Protein AF-0000000074540361 (afdb_homodimer)

InterPro domains:
  IPR008567 Beta-keto acid cleavage enzyme [PF05853] (7-305)
  IPR008567 Beta-keto acid cleavage enzyme [PTHR37418] (6-306)
  IPR013785 Aldolase-type TIM barrel [G3DSA:3.20.20.70] (1-313)
  IPR058240 Radical SAM superfamily [SSF102114] (24-143)

Radius of gyration: 25.3 Å; Cα contacts (8 Å, |Δi|>4): 1444; chains: 2; bounding box: 50×72×60 Å

Sequence (626 aa):
MRKDDVVIVTCAITGAIHTPSMSPYLPVTPDQIVEEAVKAAEAGAGMVHIHARDPKDGRPTTDVEVFRYICREIKKQSDVVINVTTGGGGTLGIPVEERAKVVPALKPEIATFNMGSMNFAIHPLLKKYKEFKYDWEPEYLEMTRDIVFRNTFKDLEALSRIFKENDTKPELECYDIGQIYNTAFMFHEGYLEPPLRLQFIHGILGGIGTAVEDVLFMKQTADRLIGRENYTWSLVGAGRFQMPLGTLAVIMGGDVRVGLEDSLYIERGKLAKSNAEQVEKMVRIVKELGKRPATPDEVREILGLKGKERVNFMRKDDVVIVTCAITGAIHTPSMSPYLPVTPDQIVEEAVKAAEAGAGMVHIHARDPKDGRPTTDVEVFRYICREIKKQSDVVINVTTGGGGTLGIPVEERAKVVPALKPEIATFNMGSMNFAIHPLLKKYKEFKYDWEPEYLEMTRDIVFRNTFKDLEALSRIFKENDTKPELECYDIGQIYNTAFMFHEGYLEPPLRLQFIHGILGGIGTAVEDVLFMKQTADRLIGRENYTWSLVGAGRFQMPLGTLAVIMGGDVRVGLEDSLYIERGKLAKSNAEQVEKMVRIVKELGKRPATPDEVREILGLKGKERVNF

Organism: Archaeoglobus fulgidus (strain ATCC 49558 / DSM 4304 / JCM 9628 / NBRC 100126 / VC-16) (NCBI:txid224325)

Foldseek 3Di:
DDDLFAFAEEEEAAAAQDACFVDVQRQQALVSSLVQQLLQQVLFHQAYEDWHADRPGRHTDLDLVSVVSSVVSNVVRDQRAYEYELFGLSCLVPDSVSSLVNCQQWLGLAYEDEQAKWQQANLCCCVVDPDDPDPVVNVSNNCSVPTMSGQDVVNNLVSLVSCVVSQYAYAYEDQALVSLVSVLVCVVVPSDFFLHEYEYEEPGPGGHHLDPVRVVVSVVSNCVRVNPVGYAYEYADAEQSQQVVQLVQSVVSHHHYYYCNRYQAPHVPHGDNGSSSNSNVNQVSSVVVVHGYDHNVRVCVVSVTPGPVSTRD/DDDLFAFAEEEEAAAAQDACFVDVQRQQALVSSLVQLLLQQVLFHLEYEDWHADRPGRHGDLDLVSVVSSVVSNVVRDQRAYEYELFGLSCLAPDSVSSLVNCQQWLGLAYEDEQAKWQQANLCCCVVDPDDPDPVVNVSNNCSVPTMSGQDVVNNLVSLVSCVVSQHAYAYEDQALVSLVSVLVCVVVPSDFFLHEYEYEEPGPGGHHLDPVRVVVSVVSNCVRVNPVGYAYEYADAEQSQQVVQLVQSVVSHHHYYYVNRYQAPHVPHGDNGSSSNSNVNQVSSVVVVHGYDHNVRVCVVRVTPGPVSTRD

Secondary structure (DSSP, 8-state):
---TTEE-EEEE---SSS-GGG-TTS--SHHHHHHHHHHHHHHT-SEEEE-EE-TTT--EE--HHHHHHHHHHHHHH---EEEEPS--GGGTTS-HHHHTTHHHHH--SEEEEE-S-EE-B-TTHHHH----SSTHHHHHHHHGGG-EE---HHHHHHHHHHHHHTTPEEEEEESSHHHHHHHHHHHHTTSS-SSEEEEEEE--BTB----HHHHHHHHHHHHHHH-GGGEEEEEEE-GGGHHHHHHHHHHTT-EEEESTTT-SEEETTEE-S-HHHHHHHHHHHHHHTT-EEPPHHHHHHHHT---GGGS--/---TTEE-EEEE---SSS-GGG-TTS--SHHHHHHHHHHHHHHT-SEEEE-EE-TTT--EE--HHHHHHHHHHHHHH---EEEEPS--GGGTTS-HHHHTTHHHHH--SEEEEE-S-EE-B-TTHHHH----SSTHHHHHHHHGGG-EE---HHHHHHHHHHHHHTTPEEEEEESSHHHHHHHHHHHHTTSS-SSEEEEEEE--BTB----HHHHHHHHHHHHHHH-GGGEEEEEEE-GGGHHHHHHHHHHTT-EEEESTTT-SEEETTEE-S-HHHHHHHHHHHHHHTT-EEPPHHHHHHHHT---GGGS--

Solvent-accessible surface area (backbone atoms only — not comparable to full-atom values): 31032 Å² total; per-residue (Å²): 129,78,58,90,45,57,29,49,30,30,32,26,50,34,47,38,76,61,52,67,64,77,34,96,50,57,51,39,33,54,66,45,44,28,52,42,45,47,45,18,35,75,39,45,21,12,29,34,33,44,62,42,35,34,70,88,78,39,51,50,45,74,55,54,66,57,42,41,51,34,54,33,57,33,54,76,74,38,77,48,40,56,30,38,49,39,69,44,53,67,37,35,82,50,54,57,74,60,36,44,45,44,46,79,62,31,20,35,41,28,28,45,37,65,42,44,28,25,30,57,37,54,34,73,52,58,81,77,50,88,73,68,83,50,79,60,51,65,53,54,33,50,49,24,32,65,34,54,33,70,31,28,60,50,50,47,56,52,48,36,51,54,30,59,75,41,59,24,44,57,35,37,34,26,43,36,57,10,22,48,48,36,47,32,50,38,36,74,73,63,59,46,67,74,66,36,38,37,31,42,41,24,48,49,49,44,25,23,57,75,51,69,67,48,54,53,47,49,53,51,50,43,38,70,66,61,34,67,87,34,43,51,46,30,27,39,20,40,43,92,34,21,64,62,46,17,51,50,24,47,76,72,72,29,16,28,36,44,20,45,28,47,24,60,53,69,49,95,94,34,70,38,78,37,37,27,58,46,34,37,52,50,48,51,53,38,41,74,71,69,30,40,62,22,47,30,67,49,43,35,60,68,67,66,43,72,44,88,84,66,36,55,91,129,78,58,91,47,56,29,48,30,31,33,28,49,33,49,39,76,63,52,68,63,78,35,95,51,58,48,38,34,54,67,45,44,28,51,41,43,48,44,18,34,75,40,46,21,12,27,34,33,45,61,41,35,34,70,87,79,39,49,52,46,75,55,54,66,58,44,41,52,34,53,34,57,32,54,76,74,38,78,48,39,57,31,38,50,38,68,45,51,68,35,35,82,51,53,57,73,59,36,44,46,45,46,78,63,31,19,36,41,26,28,46,38,64,43,43,29,24,29,58,38,55,33,73,51,59,80,78,50,88,71,67,84,50,79,60,52,64,55,54,32,50,48,23,31,65,34,55,32,69,31,28,58,48,51,48,56,50,48,37,50,53,31,59,76,42,60,23,43,57,34,37,34,26,42,35,57,10,21,47,48,37,46,32,51,39,36,74,72,62,61,45,68,75,68,38,38,38,31,43,41,24,50,48,48,44,25,23,55,74,50,71,67,50,53,53,49,48,53,50,51,44,38,70,66,61,36,67,86,35,43,51,46,31,27,40,21,40,42,90,34,21,63,62,46,17,50,49,24,45,75,72,72,30,17,28,37,42,19,44,29,47,24,61,53,69,48,95,94,36,70,37,77,38,38,26,59,45,35,37,53,49,48,51,53,38,41,75,73,71,30,38,62,22,48,32,69,50,42,35,60,68,66,68,42,72,45,88,85,66,38,55,91

pLDDT: mean 96.06, std 6.99, range [49.72, 98.94]

Structure (mmCIF, N/CA/C/O backbone):
data_AF-0000000074540361-model_v1
#
loop_
_entity.id
_entity.type
_entity.pdbx_description
1 polymer '3-keto-5-aminohexanoate cleavage protein'
#
loop_
_atom_site.group_PDB
_atom_site.id
_atom_site.type_symbol
_atom_site.label_atom_id
_atom_site.label_alt_id
_atom_site.label_comp_id
_atom_site.label_asym_id
_atom_site.label_entity_id
_atom_site.label_seq_id
_atom_site.pdbx_PDB_ins_code
_atom_site.Cartn_x
_atom_site.Cartn_y
_atom_site.Cartn_z
_atom_site.occupancy
_atom_site.B_iso_or_equiv
_atom_site.auth_seq_id
_atom_site.auth_comp_id
_atom_site.auth_asym_id
_atom_site.auth_atom_id
_atom_site.pdbx_PDB_model_num
ATOM 1 N N . MET A 1 1 ? 16.047 -14.578 -26.078 1 49.72 1 MET A N 1
ATOM 2 C CA . MET A 1 1 ? 15.086 -13.492 -26.25 1 49.72 1 MET A CA 1
ATOM 3 C C . MET A 1 1 ? 13.695 -14.047 -26.578 1 49.72 1 MET A C 1
ATOM 5 O O . MET A 1 1 ? 13.562 -14.938 -27.422 1 49.72 1 MET A O 1
ATOM 9 N N . ARG A 1 2 ? 12.68 -13.734 -25.656 1 70 2 ARG A N 1
ATOM 10 C CA . ARG A 1 2 ? 11.32 -14.219 -25.891 1 70 2 ARG A CA 1
ATOM 11 C C . ARG A 1 2 ? 10.859 -13.898 -27.312 1 70 2 ARG A C 1
ATOM 13 O O . ARG A 1 2 ? 11.109 -12.797 -27.812 1 70 2 ARG A O 1
ATOM 20 N N . LYS A 1 3 ? 10.438 -15.023 -27.891 1 75.75 3 LYS A N 1
ATOM 21 C CA . LYS A 1 3 ? 9.75 -14.781 -29.156 1 75.75 3 LYS A CA 1
ATOM 22 C C . LYS A 1 3 ? 8.477 -13.977 -28.938 1 75.75 3 LYS A C 1
ATOM 24 O O . LYS A 1 3 ? 7.754 -14.188 -27.969 1 75.75 3 LYS A O 1
ATOM 29 N N . ASP A 1 4 ? 8.219 -13.102 -29.828 1 81.44 4 ASP A N 1
ATOM 30 C CA . ASP A 1 4 ? 7.133 -12.133 -29.688 1 81.44 4 ASP A CA 1
ATOM 31 C C . ASP A 1 4 ? 5.773 -12.836 -29.688 1 81.44 4 ASP A C 1
ATOM 33 O O . ASP A 1 4 ? 4.793 -12.289 -29.188 1 81.44 4 ASP A O 1
ATOM 37 N N . ASP A 1 5 ? 5.73 -14.086 -30.141 1 92.62 5 ASP A N 1
ATOM 38 C CA . ASP A 1 5 ? 4.418 -14.711 -30.281 1 92.62 5 ASP A CA 1
ATOM 39 C C . ASP A 1 5 ? 4.16 -15.727 -29.172 1 92.62 5 ASP A C 1
ATOM 41 O O . ASP A 1 5 ? 3.162 -16.453 -29.203 1 92.62 5 ASP A O 1
ATOM 45 N N . VAL A 1 6 ? 4.969 -15.82 -28.234 1 97.69 6 VAL A N 1
ATOM 46 C CA . VAL A 1 6 ? 4.844 -16.828 -27.188 1 97.69 6 VAL A CA 1
ATOM 47 C C . VAL A 1 6 ? 4.352 -16.172 -25.891 1 97.69 6 VAL A C 1
ATOM 49 O O . VAL A 1 6 ? 4.871 -15.133 -25.484 1 97.69 6 VAL A O 1
ATOM 52 N N . VAL A 1 7 ? 3.338 -16.781 -25.266 1 98.69 7 VAL A N 1
ATOM 53 C CA . VAL A 1 7 ? 2.73 -16.266 -24.047 1 98.69 7 VAL A CA 1
ATOM 54 C C . VAL A 1 7 ? 2.762 -17.328 -22.953 1 98.69 7 VAL A C 1
ATOM 56 O O . VAL A 1 7 ? 2.365 -18.469 -23.188 1 98.69 7 VAL A O 1
ATOM 59 N N . ILE A 1 8 ? 3.287 -16.969 -21.797 1 98.88 8 ILE A N 1
ATOM 60 C CA . ILE A 1 8 ? 3.193 -17.891 -20.672 1 98.88 8 ILE A CA 1
ATOM 61 C C . ILE A 1 8 ? 1.787 -17.844 -20.078 1 98.88 8 ILE A C 1
ATOM 63 O O . ILE A 1 8 ? 1.335 -16.781 -19.625 1 98.88 8 ILE A O 1
ATOM 67 N N . VAL A 1 9 ? 1.106 -18.969 -20.125 1 98.94 9 VAL A N 1
ATOM 68 C CA . VAL A 1 9 ? -0.163 -19.125 -19.422 1 98.94 9 VAL A CA 1
ATOM 69 C C . VAL A 1 9 ? 0.063 -19.844 -18.109 1 98.94 9 VAL A C 1
ATOM 71 O O . VAL A 1 9 ? 0.473 -21.016 -18.094 1 98.94 9 VAL A O 1
ATOM 74 N N . THR A 1 10 ? -0.159 -19.109 -17.031 1 98.94 10 THR A N 1
ATOM 75 C CA . THR A 1 10 ? -0.06 -19.672 -15.688 1 98.94 10 THR A CA 1
ATOM 76 C C . THR A 1 10 ? -1.442 -20.016 -15.141 1 98.94 10 THR A C 1
ATOM 78 O O . THR A 1 10 ? -2.387 -19.25 -15.297 1 98.94 10 THR A O 1
ATOM 81 N N . CYS A 1 11 ? -1.539 -21.172 -14.555 1 98.94 11 CYS A N 1
ATOM 82 C CA . CYS A 1 11 ? -2.791 -21.547 -13.898 1 98.94 11 CYS A CA 1
ATOM 83 C C . CYS A 1 11 ? -2.629 -21.562 -12.383 1 98.94 11 CYS A C 1
ATOM 85 O O . CYS A 1 11 ? -1.873 -22.375 -11.844 1 98.94 11 CYS A O 1
ATOM 87 N N . ALA A 1 12 ? -3.314 -20.672 -11.695 1 98.81 12 ALA A N 1
ATOM 88 C CA . ALA A 1 12 ? -3.369 -20.688 -10.234 1 98.81 12 ALA A CA 1
ATOM 89 C C . ALA A 1 12 ? -4.477 -21.625 -9.742 1 98.81 12 ALA A C 1
ATOM 91 O O . ALA A 1 12 ? -5.66 -21.266 -9.805 1 98.81 12 ALA A O 1
ATOM 92 N N . ILE A 1 13 ? -4.105 -22.703 -9.211 1 98.69 13 ILE A N 1
ATOM 93 C CA . ILE A 1 13 ? -4.977 -23.859 -9.086 1 98.69 13 ILE A CA 1
ATOM 94 C C . ILE A 1 13 ? -6.02 -23.609 -7.996 1 98.69 13 ILE A C 1
ATOM 96 O O . ILE A 1 13 ? -7.199 -23.922 -8.18 1 98.69 13 ILE A O 1
ATOM 100 N N . THR A 1 14 ? -5.508 -23.219 -6.938 1 95.88 14 THR A N 1
ATOM 101 C CA . THR A 1 14 ? -6.301 -22.844 -5.773 1 95.88 14 THR A CA 1
ATOM 102 C C . THR A 1 14 ? -5.621 -21.719 -4.996 1 95.88 14 THR A C 1
ATOM 104 O O . THR A 1 14 ? -4.555 -21.234 -5.391 1 95.88 14 THR A O 1
ATOM 107 N N . GLY A 1 15 ? -6.234 -21.156 -4.082 1 92.38 15 GLY A N 1
ATOM 108 C CA . GLY A 1 15 ? -5.645 -20.047 -3.342 1 92.38 15 GLY A CA 1
ATOM 109 C C . GLY A 1 15 ? -6.301 -19.812 -1.994 1 92.38 15 GLY A C 1
ATOM 110 O O . GLY A 1 15 ? -6.891 -20.734 -1.418 1 92.38 15 GLY A O 1
ATOM 111 N N . ALA A 1 16 ? -6.004 -18.688 -1.555 1 87.19 16 ALA A N 1
ATOM 112 C CA . ALA A 1 16 ? -6.418 -18.406 -0.182 1 87.19 16 ALA A CA 1
ATOM 113 C C . ALA A 1 16 ? -7.668 -17.531 -0.155 1 87.19 16 ALA A C 1
ATOM 115 O O . ALA A 1 16 ? -8.234 -17.281 0.911 1 87.19 16 ALA A O 1
ATOM 116 N N . ILE A 1 17 ? -8.102 -17.125 -1.297 1 90.62 17 ILE A N 1
ATOM 117 C CA . ILE A 1 17 ? -9.234 -16.203 -1.324 1 90.62 17 ILE A CA 1
ATOM 118 C C . ILE A 1 17 ? -10.539 -16.984 -1.229 1 90.62 17 ILE A C 1
ATOM 120 O O . ILE A 1 17 ? -11.383 -16.688 -0.377 1 90.62 17 ILE A O 1
ATOM 124 N N . HIS A 1 18 ? -10.711 -17.984 -2.012 1 95 18 HIS A N 1
ATOM 125 C CA . HIS A 1 18 ? -11.953 -18.734 -2.092 1 95 18 HIS A CA 1
ATOM 126 C C . HIS A 1 18 ? -11.953 -19.906 -1.101 1 95 18 HIS A C 1
ATOM 128 O O . HIS A 1 18 ? -10.922 -20.547 -0.888 1 95 18 HIS A O 1
ATOM 134 N N . THR A 1 19 ? -13.141 -20.125 -0.535 1 95.75 19 THR A N 1
ATOM 135 C CA . THR A 1 19 ? -13.305 -21.234 0.408 1 95.75 19 THR A CA 1
ATOM 136 C C . THR A 1 19 ? -14.133 -22.344 -0.215 1 95.75 19 THR A C 1
ATOM 138 O O . THR A 1 19 ? -14.773 -22.156 -1.247 1 95.75 19 THR A O 1
ATOM 141 N N . PRO A 1 20 ? -14.055 -23.516 0.458 1 96.69 20 PRO A N 1
ATOM 142 C CA . PRO A 1 20 ? -14.703 -24.688 -0.122 1 96.69 20 PRO A CA 1
ATOM 143 C C . PRO A 1 20 ? -16.188 -24.469 -0.385 1 96.69 20 PRO A C 1
ATOM 145 O O . PRO A 1 20 ? -16.734 -25 -1.354 1 96.69 20 PRO A O 1
ATOM 148 N N . SER A 1 21 ? -16.859 -23.641 0.344 1 97.62 21 SER A N 1
ATOM 149 C CA . SER A 1 21 ? -18.297 -23.469 0.23 1 97.62 21 SER A CA 1
ATOM 150 C C . SER A 1 21 ? -18.656 -22.656 -1.011 1 97.62 21 SER A C 1
ATOM 152 O O . SER A 1 21 ? -19.828 -22.625 -1.42 1 97.62 21 SER A O 1
ATOM 154 N N . MET A 1 22 ? -17.688 -22.031 -1.637 1 97.31 22 MET A N 1
ATOM 155 C CA . MET A 1 22 ? -17.984 -21.047 -2.672 1 97.31 22 MET A CA 1
ATOM 156 C C . MET A 1 22 ? -18.094 -21.703 -4.039 1 97.31 22 MET A C 1
ATOM 158 O O . MET A 1 22 ? -18.656 -21.125 -4.973 1 97.31 22 MET A O 1
ATOM 162 N N . SER A 1 23 ? -17.5 -22.875 -4.148 1 97.56 23 SER A N 1
ATOM 163 C CA . SER A 1 23 ? -17.609 -23.641 -5.387 1 97.56 23 SER A CA 1
ATOM 164 C C . SER A 1 23 ? -17.375 -25.125 -5.137 1 97.56 23 SER A C 1
ATOM 166 O O . SER A 1 23 ? -16.391 -25.516 -4.516 1 97.56 23 SER A O 1
ATOM 168 N N . PRO A 1 24 ? -18.281 -25.969 -5.645 1 97.12 24 PRO A N 1
ATOM 169 C CA . PRO A 1 24 ? -18.047 -27.422 -5.516 1 97.12 24 PRO A CA 1
ATOM 170 C C . PRO A 1 24 ? -16.875 -27.891 -6.371 1 97.12 24 PRO A C 1
ATOM 172 O O . PRO A 1 24 ? -16.438 -29.047 -6.23 1 97.12 24 PRO A O 1
ATOM 175 N N . TYR A 1 25 ? -16.328 -27 -7.223 1 98.19 25 TYR A N 1
ATOM 176 C CA . TYR A 1 25 ? -15.297 -27.391 -8.164 1 98.19 25 TYR A CA 1
ATOM 177 C C . TYR A 1 25 ? -13.922 -26.922 -7.695 1 98.19 25 TYR A C 1
ATOM 179 O O . TYR A 1 25 ? -12.906 -27.219 -8.328 1 98.19 25 TYR A O 1
ATOM 187 N N . LEU A 1 26 ? -13.883 -26.156 -6.59 1 97.81 26 LEU A N 1
ATOM 188 C CA . LEU A 1 26 ? -12.609 -25.703 -6.039 1 97.81 26 LEU A CA 1
ATOM 189 C C . LEU A 1 26 ? -11.797 -26.859 -5.488 1 97.81 26 LEU A C 1
ATOM 191 O O . LEU A 1 26 ? -12.258 -27.578 -4.59 1 97.81 26 LEU A O 1
ATOM 195 N N . PRO A 1 27 ? -10.641 -27.078 -6.055 1 97.88 27 PRO A N 1
ATOM 196 C CA . PRO A 1 27 ? -9.828 -28.156 -5.484 1 97.88 27 PRO A CA 1
ATOM 197 C C . PRO A 1 27 ? -9.375 -27.859 -4.059 1 97.88 27 PRO A C 1
ATOM 199 O O . PRO A 1 27 ? -8.797 -26.812 -3.795 1 97.88 27 PRO A O 1
ATOM 202 N N . VAL A 1 28 ? -9.578 -28.844 -3.178 1 95 28 VAL A N 1
ATOM 203 C CA . VAL A 1 28 ? -9.336 -28.609 -1.759 1 95 28 VAL A CA 1
ATOM 204 C C . VAL A 1 28 ? -8.297 -29.594 -1.239 1 95 28 VAL A C 1
ATOM 206 O O . VAL A 1 28 ? -7.406 -29.234 -0.47 1 95 28 VAL A O 1
ATOM 209 N N . THR A 1 29 ? -8.305 -30.828 -1.646 1 96.62 29 THR A N 1
ATOM 210 C CA . THR A 1 29 ? -7.359 -31.828 -1.165 1 96.62 29 THR A CA 1
ATOM 211 C C . THR A 1 29 ? -6.094 -31.828 -2.018 1 96.62 29 THR A C 1
ATOM 213 O O . THR A 1 29 ? -6.129 -31.453 -3.189 1 96.62 29 THR A O 1
ATOM 216 N N . PRO A 1 30 ? -4.988 -32.344 -1.417 1 97.88 30 PRO A N 1
ATOM 217 C CA . PRO A 1 30 ? -3.756 -32.438 -2.203 1 97.88 30 PRO A CA 1
ATOM 218 C C . PRO A 1 30 ? -3.938 -33.219 -3.502 1 97.88 30 PRO A C 1
ATOM 220 O O . PRO A 1 30 ? -3.441 -32.812 -4.551 1 97.88 30 PRO A O 1
ATOM 223 N N . ASP A 1 31 ? -4.691 -34.281 -3.471 1 98.38 31 ASP A N 1
ATOM 224 C CA . ASP A 1 31 ? -4.906 -35.062 -4.668 1 98.38 31 ASP A CA 1
ATOM 225 C C . ASP A 1 31 ? -5.699 -34.281 -5.719 1 98.38 31 ASP A C 1
ATOM 227 O O . ASP A 1 31 ? -5.41 -34.375 -6.914 1 98.38 31 ASP A O 1
ATOM 231 N N . GLN A 1 32 ? -6.73 -33.594 -5.277 1 98.69 32 GLN A N 1
ATOM 232 C CA . GLN A 1 32 ? -7.5 -32.75 -6.195 1 98.69 32 GLN A CA 1
ATOM 233 C C . GLN A 1 32 ? -6.621 -31.688 -6.828 1 98.69 32 GLN A C 1
ATOM 235 O O . GLN A 1 32 ? -6.75 -31.391 -8.016 1 98.69 32 GLN A O 1
ATOM 240 N N . ILE A 1 33 ? -5.77 -31.078 -6.035 1 98.69 33 ILE A N 1
ATOM 241 C CA . ILE A 1 33 ? -4.871 -30.031 -6.508 1 98.69 33 ILE A CA 1
ATOM 242 C C . ILE A 1 33 ? -3.918 -30.594 -7.555 1 98.69 33 ILE A C 1
ATOM 244 O O . ILE A 1 33 ? -3.713 -29.984 -8.609 1 98.69 33 ILE A O 1
ATOM 248 N N . VAL A 1 34 ? -3.367 -31.781 -7.309 1 98.88 34 VAL A N 1
ATOM 249 C CA . VAL A 1 34 ? -2.484 -32.438 -8.258 1 98.88 34 VAL A CA 1
ATOM 250 C C . VAL A 1 34 ? -3.229 -32.688 -9.57 1 98.88 34 VAL A C 1
ATOM 252 O O . VAL A 1 34 ? -2.734 -32.375 -10.648 1 98.88 34 VAL A O 1
ATOM 255 N N . GLU A 1 35 ? -4.391 -33.281 -9.438 1 98.88 35 GLU A N 1
ATOM 256 C CA . GLU A 1 35 ? -5.176 -33.625 -10.617 1 98.88 35 GLU A CA 1
ATOM 257 C C . GLU A 1 35 ? -5.488 -32.375 -11.453 1 98.88 35 GLU A C 1
ATOM 259 O O . GLU A 1 35 ? -5.332 -32.406 -12.672 1 98.88 35 GLU A O 1
ATOM 264 N N . GLU A 1 36 ? -5.93 -31.344 -10.805 1 98.88 36 GLU A N 1
ATOM 265 C CA . GLU A 1 36 ? -6.289 -30.094 -11.492 1 98.88 36 GLU A CA 1
ATOM 266 C C . GLU A 1 36 ? -5.062 -29.438 -12.117 1 98.88 36 GLU A C 1
ATOM 268 O O . GLU A 1 36 ? -5.156 -28.828 -13.188 1 98.88 36 GLU A O 1
ATOM 273 N N . ALA A 1 37 ? -3.918 -29.516 -11.445 1 98.94 37 ALA A N 1
ATOM 274 C CA . ALA A 1 37 ? -2.686 -28.953 -11.992 1 98.94 37 ALA A CA 1
ATOM 275 C C . ALA A 1 37 ? -2.279 -29.672 -13.273 1 98.94 37 ALA A C 1
ATOM 277 O O . ALA A 1 37 ? -1.921 -29.031 -14.266 1 98.94 37 ALA A O 1
ATOM 278 N N . VAL A 1 38 ? -2.33 -31 -13.266 1 98.94 38 VAL A N 1
ATOM 279 C CA . VAL A 1 38 ? -1.953 -31.797 -14.422 1 98.94 38 VAL A CA 1
ATOM 280 C C . VAL A 1 38 ? -2.912 -31.516 -15.578 1 98.94 38 VAL A C 1
ATOM 282 O O . VAL A 1 38 ? -2.48 -31.328 -16.719 1 98.94 38 VAL A O 1
ATOM 285 N N . LYS A 1 39 ? -4.207 -31.438 -15.266 1 98.94 39 LYS A N 1
ATOM 286 C CA . LYS A 1 39 ? -5.203 -31.141 -16.297 1 98.94 39 LYS A CA 1
ATOM 287 C C . LYS A 1 39 ? -4.992 -29.75 -16.875 1 98.94 39 LYS A C 1
ATOM 289 O O . LYS A 1 39 ? -5.191 -29.531 -18.078 1 98.94 39 LYS A O 1
ATOM 294 N N . ALA A 1 40 ? -4.652 -28.797 -16.031 1 98.94 40 ALA A N 1
ATOM 295 C CA . ALA A 1 40 ? -4.367 -27.438 -16.5 1 98.94 40 ALA A CA 1
ATOM 296 C C . ALA A 1 40 ? -3.168 -27.438 -17.453 1 98.94 40 ALA A C 1
ATOM 298 O O . ALA A 1 40 ? -3.184 -26.75 -18.469 1 98.94 40 ALA A O 1
ATOM 299 N N . ALA A 1 41 ? -2.125 -28.188 -17.094 1 98.94 41 ALA A N 1
ATOM 300 C CA . ALA A 1 41 ? -0.948 -28.312 -17.953 1 98.94 41 ALA A CA 1
ATOM 301 C C . ALA A 1 41 ? -1.32 -28.891 -19.312 1 98.94 41 ALA A C 1
ATOM 303 O O . ALA A 1 41 ? -0.887 -28.391 -20.344 1 98.94 41 ALA A O 1
ATOM 304 N N . GLU A 1 42 ? -2.107 -29.938 -19.281 1 98.88 42 GLU A N 1
ATOM 305 C CA . GLU A 1 42 ? -2.555 -30.578 -20.516 1 98.88 42 GLU A CA 1
ATOM 306 C C . GLU A 1 42 ? -3.381 -29.609 -21.375 1 98.88 42 GLU A C 1
ATOM 308 O O . GLU A 1 42 ? -3.363 -29.688 -22.609 1 98.88 42 GLU A O 1
ATOM 313 N N . ALA A 1 43 ? -4.027 -28.672 -20.688 1 98.88 43 ALA A N 1
ATOM 314 C CA . ALA A 1 43 ? -4.891 -27.703 -21.375 1 98.88 43 ALA A CA 1
ATOM 315 C C . ALA A 1 43 ? -4.074 -26.594 -22 1 98.88 43 ALA A C 1
ATOM 317 O O . ALA A 1 43 ? -4.594 -25.797 -22.797 1 98.88 43 ALA A O 1
ATOM 318 N N . GLY A 1 44 ? -2.787 -26.469 -21.625 1 98.81 44 GLY A N 1
ATOM 319 C CA . GLY A 1 44 ? -1.951 -25.484 -22.297 1 98.81 44 GLY A CA 1
ATOM 320 C C . GLY A 1 44 ? -1.209 -24.578 -21.328 1 98.81 44 GLY A C 1
ATOM 321 O O . GLY A 1 44 ? -0.438 -23.719 -21.75 1 98.81 44 GLY A O 1
ATOM 322 N N . ALA A 1 45 ? -1.372 -24.781 -20.016 1 98.94 45 ALA A N 1
ATOM 323 C CA . ALA A 1 45 ? -0.615 -23.984 -19.047 1 98.94 45 ALA A CA 1
ATOM 324 C C . ALA A 1 45 ? 0.85 -24.422 -19.031 1 98.94 45 ALA A C 1
ATOM 326 O O . ALA A 1 45 ? 1.154 -25.594 -18.859 1 98.94 45 ALA A O 1
ATOM 327 N N . GLY A 1 46 ? 1.731 -23.453 -19.203 1 98.88 46 GLY A N 1
ATOM 328 C CA . GLY A 1 46 ? 3.152 -23.75 -19.078 1 98.88 46 GLY A CA 1
ATOM 329 C C . GLY A 1 46 ? 3.652 -23.703 -17.656 1 98.88 46 GLY A C 1
ATOM 330 O O . GLY A 1 46 ? 4.742 -24.203 -17.359 1 98.88 46 GLY A O 1
ATOM 331 N N . MET A 1 47 ? 2.893 -23.094 -16.797 1 98.94 47 MET A N 1
ATOM 332 C CA . MET A 1 47 ? 3.217 -22.969 -15.375 1 98.94 47 MET A CA 1
ATOM 333 C C . MET A 1 47 ? 1.964 -23.094 -14.516 1 98.94 47 MET A C 1
ATOM 335 O O . MET A 1 47 ? 0.885 -22.641 -14.914 1 98.94 47 MET A O 1
ATOM 339 N N . VAL A 1 48 ? 2.078 -23.734 -13.375 1 98.94 48 VAL A N 1
ATOM 340 C CA . VAL A 1 48 ? 1.004 -23.797 -12.391 1 98.94 48 VAL A CA 1
ATOM 341 C C . VAL A 1 48 ? 1.466 -23.141 -11.094 1 98.94 48 VAL A C 1
ATOM 343 O O . VAL A 1 48 ? 2.631 -23.266 -10.711 1 98.94 48 VAL A O 1
ATOM 346 N N . HIS A 1 49 ? 0.593 -22.391 -10.492 1 98.75 49 HIS A N 1
ATOM 347 C CA . HIS A 1 49 ? 0.803 -21.766 -9.188 1 98.75 49 HIS A CA 1
ATOM 348 C C . HIS A 1 49 ? 0.078 -22.547 -8.086 1 98.75 49 HIS A C 1
ATOM 350 O O . HIS A 1 49 ? -1.126 -22.781 -8.188 1 98.75 49 HIS A O 1
ATOM 356 N N . ILE A 1 50 ? 0.835 -22.859 -6.996 1 97.5 50 ILE A N 1
ATOM 357 C CA . ILE A 1 50 ? 0.326 -23.859 -6.062 1 97.5 50 ILE A CA 1
ATOM 358 C C . ILE A 1 50 ? 0.215 -23.234 -4.668 1 97.5 50 ILE A C 1
ATOM 360 O O . ILE A 1 50 ? 1.187 -22.688 -4.145 1 97.5 50 ILE A O 1
ATOM 364 N N . HIS A 1 51 ? -0.9 -23.359 -4.129 1 96.69 51 HIS A N 1
ATOM 365 C CA . HIS A 1 51 ? -1.161 -23.297 -2.695 1 96.69 51 HIS A CA 1
ATOM 366 C C . HIS A 1 51 ? -1.473 -24.672 -2.117 1 96.69 51 HIS A C 1
ATOM 368 O O . HIS A 1 51 ? -1.842 -25.578 -2.855 1 96.69 51 HIS A O 1
ATOM 374 N N . ALA A 1 52 ? -1.28 -24.781 -0.853 1 95.06 52 ALA A N 1
ATOM 375 C CA . ALA A 1 52 ? -1.673 -26.016 -0.171 1 95.06 52 ALA A CA 1
ATOM 376 C C . ALA A 1 52 ? -2.83 -25.766 0.791 1 95.06 52 ALA A C 1
ATOM 378 O O . ALA A 1 52 ? -2.982 -24.656 1.316 1 95.06 52 ALA A O 1
ATOM 379 N N . ARG A 1 53 ? -3.592 -26.75 0.914 1 94.81 53 ARG A N 1
ATOM 380 C CA . ARG A 1 53 ? -4.75 -26.703 1.804 1 94.81 53 ARG A CA 1
ATOM 381 C C . ARG A 1 53 ? -4.797 -27.938 2.699 1 94.81 53 ARG A C 1
ATOM 383 O O . ARG A 1 53 ? -4.293 -29 2.324 1 94.81 53 ARG A O 1
ATOM 390 N N . ASP A 1 54 ? -5.391 -27.75 3.877 1 92.88 54 ASP A N 1
ATOM 391 C CA . ASP A 1 54 ? -5.586 -28.875 4.801 1 92.88 54 ASP A CA 1
ATOM 392 C C . ASP A 1 54 ? -6.52 -29.922 4.203 1 92.88 54 ASP A C 1
ATOM 394 O O . ASP A 1 54 ? -7.652 -29.609 3.826 1 92.88 54 ASP A O 1
ATOM 398 N N . PRO A 1 55 ? -6.066 -31.141 4.184 1 92.38 55 PRO A N 1
ATOM 399 C CA . PRO A 1 55 ? -6.867 -32.188 3.537 1 92.38 55 PRO A CA 1
ATOM 400 C C . PRO A 1 55 ? -8.188 -32.438 4.25 1 92.38 55 PRO A C 1
ATOM 402 O O . PRO A 1 55 ? -9.125 -32.969 3.65 1 92.38 55 PRO A O 1
ATOM 405 N N . LYS A 1 56 ? -8.305 -32.062 5.5 1 93.69 56 LYS A N 1
ATOM 406 C CA . LYS A 1 56 ? -9.477 -32.375 6.301 1 93.69 56 LYS A CA 1
ATOM 407 C C . LYS A 1 56 ? -10.609 -31.406 6.035 1 93.69 56 LYS A C 1
ATOM 409 O O . LYS A 1 56 ? -11.773 -31.797 5.914 1 93.69 56 LYS A O 1
ATOM 414 N N . ASP A 1 57 ? -10.258 -30.125 5.855 1 94.12 57 ASP A N 1
ATOM 415 C CA . ASP A 1 57 ? -11.367 -29.172 5.793 1 94.12 57 ASP A CA 1
ATOM 416 C C . ASP A 1 57 ? -11.078 -28.062 4.781 1 94.12 57 ASP A C 1
ATOM 418 O O . ASP A 1 57 ? -11.875 -27.141 4.625 1 94.12 57 ASP A O 1
ATOM 422 N N . GLY A 1 58 ? -9.953 -28.109 4.148 1 94 58 GLY A N 1
ATOM 423 C CA . GLY A 1 58 ? -9.68 -27.219 3.025 1 94 58 GLY A CA 1
ATOM 424 C C . GLY A 1 58 ? -9.141 -25.875 3.449 1 94 58 GLY A C 1
ATOM 425 O O . GLY A 1 58 ? -8.961 -24.984 2.617 1 94 58 GLY A O 1
ATOM 426 N N . ARG A 1 59 ? -8.938 -25.641 4.777 1 93.31 59 ARG A N 1
ATOM 427 C CA . ARG A 1 59 ? -8.367 -24.359 5.18 1 93.31 59 ARG A CA 1
ATOM 428 C C . ARG A 1 59 ? -6.949 -24.203 4.645 1 93.31 59 ARG A C 1
ATOM 430 O O . ARG A 1 59 ? -6.215 -25.188 4.516 1 93.31 59 ARG A O 1
ATOM 437 N N . PRO A 1 60 ? -6.5 -23.047 4.246 1 92.56 60 PRO A N 1
ATOM 438 C CA . PRO A 1 60 ? -5.133 -22.828 3.766 1 92.56 60 PRO A CA 1
ATOM 439 C C . PRO A 1 60 ? -4.078 -23.312 4.754 1 92.56 60 PRO A C 1
ATOM 441 O O . PRO A 1 60 ? -4.242 -23.156 5.969 1 92.56 60 PRO A O 1
ATOM 444 N N . THR A 1 61 ? -3.02 -23.906 4.234 1 91.69 61 THR A N 1
ATOM 445 C CA . THR A 1 61 ? -1.968 -24.406 5.117 1 91.69 61 THR A CA 1
ATOM 446 C C . THR A 1 61 ? -0.589 -24.047 4.566 1 91.69 61 THR A C 1
ATOM 448 O O . THR A 1 61 ? -0.421 -23.891 3.355 1 91.69 61 THR A O 1
ATOM 451 N N . THR A 1 62 ? 0.392 -23.875 5.453 1 91.81 62 T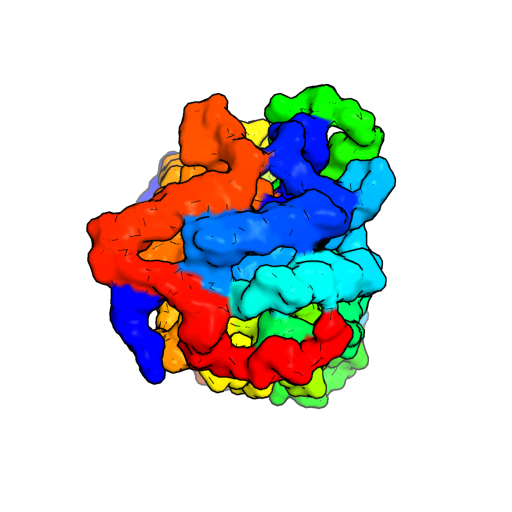HR A N 1
ATOM 452 C CA . THR A 1 62 ? 1.778 -23.641 5.074 1 91.81 62 THR A CA 1
ATOM 453 C C . THR A 1 62 ? 2.633 -24.875 5.309 1 91.81 62 THR A C 1
ATOM 455 O O . THR A 1 62 ? 3.863 -24.797 5.309 1 91.81 62 THR A O 1
ATOM 45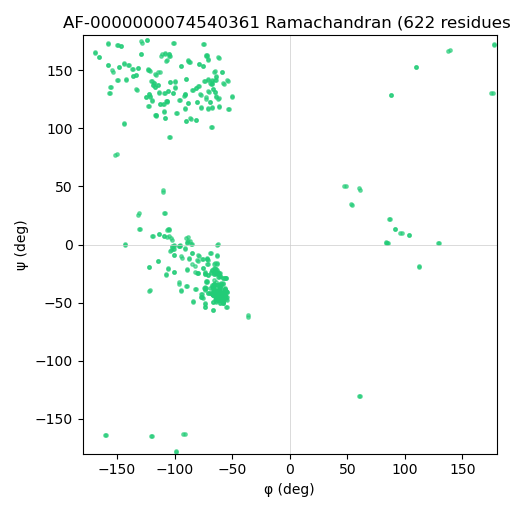8 N N . ASP A 1 63 ? 1.974 -25.938 5.531 1 92.88 63 ASP A N 1
ATOM 459 C CA . ASP A 1 63 ? 2.691 -27.188 5.812 1 92.88 63 ASP A CA 1
ATOM 460 C C . ASP A 1 63 ? 3.566 -27.594 4.629 1 92.88 63 ASP A C 1
ATOM 462 O O . ASP A 1 63 ? 3.053 -27.953 3.566 1 92.88 63 ASP A O 1
ATOM 466 N N . VAL A 1 64 ? 4.863 -27.672 4.844 1 95.56 64 VAL A N 1
ATOM 467 C CA . VAL A 1 64 ? 5.852 -27.922 3.801 1 95.56 64 VAL A CA 1
ATOM 468 C C . VAL A 1 64 ? 5.656 -29.328 3.223 1 95.56 64 VAL A C 1
ATOM 470 O O . VAL A 1 64 ? 5.848 -29.547 2.025 1 95.56 64 VAL A O 1
ATOM 473 N N . GLU A 1 65 ? 5.262 -30.234 4.027 1 96.56 65 GLU A N 1
ATOM 474 C CA . GLU A 1 65 ? 5.133 -31.609 3.562 1 96.56 65 GLU A CA 1
ATOM 475 C C . GLU A 1 65 ? 3.93 -31.766 2.637 1 96.56 65 GLU A C 1
ATOM 477 O O . GLU A 1 65 ? 3.951 -32.594 1.713 1 96.56 65 GLU A O 1
ATOM 482 N N . VAL A 1 66 ? 2.879 -30.984 2.875 1 96.62 66 VAL A N 1
ATOM 483 C CA . VAL A 1 66 ? 1.749 -30.984 1.951 1 96.62 66 VAL A CA 1
ATOM 484 C C . VAL A 1 66 ? 2.18 -30.422 0.603 1 96.62 66 VAL A C 1
ATOM 486 O O . VAL A 1 66 ? 1.86 -30.984 -0.447 1 96.62 66 VAL A O 1
ATOM 489 N N . PHE A 1 67 ? 2.967 -29.406 0.639 1 97.38 67 PHE A N 1
ATOM 490 C CA . PHE A 1 67 ? 3.516 -28.844 -0.588 1 97.38 67 PHE A CA 1
ATOM 491 C C . PHE A 1 67 ? 4.391 -29.859 -1.31 1 97.38 67 PHE A C 1
ATOM 493 O O . PHE A 1 67 ? 4.285 -30.016 -2.527 1 97.38 67 PHE A O 1
ATOM 500 N N . ARG A 1 68 ? 5.215 -30.469 -0.539 1 98.25 68 ARG A N 1
ATOM 501 C CA . ARG A 1 68 ? 6.133 -31.438 -1.112 1 98.25 68 ARG A CA 1
ATOM 502 C C . ARG A 1 68 ? 5.375 -32.531 -1.844 1 98.25 68 ARG A C 1
ATOM 504 O O . ARG A 1 68 ? 5.742 -32.938 -2.955 1 98.25 68 ARG A O 1
ATOM 511 N N . TYR A 1 69 ? 4.359 -33.031 -1.202 1 98.56 69 TYR A N 1
ATOM 512 C CA . TYR A 1 69 ? 3.545 -34.062 -1.821 1 98.56 69 TYR A CA 1
ATOM 513 C C . TYR A 1 69 ? 2.953 -33.594 -3.139 1 98.56 69 TYR A C 1
ATOM 515 O O . TYR A 1 69 ? 3.057 -34.281 -4.164 1 98.56 69 TYR A O 1
ATOM 523 N N . ILE A 1 70 ? 2.328 -32.438 -3.145 1 98.69 70 ILE A N 1
ATOM 524 C CA . ILE A 1 70 ? 1.667 -31.875 -4.32 1 98.69 70 ILE A CA 1
ATOM 525 C C . ILE A 1 70 ? 2.68 -31.703 -5.449 1 98.69 70 ILE A C 1
ATOM 527 O O . ILE A 1 70 ? 2.457 -32.188 -6.566 1 98.69 70 ILE A O 1
ATOM 531 N N . CYS A 1 71 ? 3.818 -31.094 -5.129 1 98.81 71 CYS A N 1
ATOM 532 C CA . CYS A 1 71 ? 4.836 -30.812 -6.133 1 98.81 71 CYS A CA 1
ATOM 533 C C . CYS A 1 71 ? 5.41 -32.094 -6.711 1 98.81 71 CYS A C 1
ATOM 535 O O . CYS A 1 71 ? 5.566 -32.219 -7.926 1 98.81 71 CYS A O 1
ATOM 537 N N . ARG A 1 72 ? 5.695 -33.031 -5.852 1 98.75 72 ARG A N 1
ATOM 538 C CA . ARG A 1 72 ? 6.254 -34.312 -6.281 1 98.75 72 ARG A CA 1
ATOM 539 C C . ARG A 1 72 ? 5.297 -35.062 -7.219 1 98.75 72 ARG A C 1
ATOM 541 O O . ARG A 1 72 ? 5.711 -35.562 -8.266 1 98.75 72 ARG A O 1
ATOM 548 N N . GLU A 1 73 ? 4.066 -35.094 -6.828 1 98.88 73 GLU A N 1
ATOM 549 C CA . GLU A 1 73 ? 3.086 -35.844 -7.613 1 98.88 73 GLU A CA 1
ATOM 550 C C . GLU A 1 73 ? 2.828 -35.156 -8.953 1 98.88 73 GLU A C 1
ATOM 552 O O . GLU A 1 73 ? 2.607 -35.812 -9.969 1 98.88 73 GLU A O 1
ATOM 557 N N . ILE A 1 74 ? 2.801 -33.812 -9.023 1 98.94 74 ILE A N 1
ATOM 558 C CA . ILE A 1 74 ? 2.676 -33.094 -10.289 1 98.94 74 ILE A CA 1
ATOM 559 C C . ILE A 1 74 ? 3.875 -33.406 -11.18 1 98.94 74 ILE A C 1
ATOM 561 O O . ILE A 1 74 ? 3.713 -33.719 -12.359 1 98.94 74 ILE A O 1
ATOM 565 N N . LYS A 1 75 ? 5.082 -33.344 -10.617 1 98.75 75 LYS A N 1
ATOM 566 C CA . LYS A 1 75 ? 6.312 -33.531 -11.367 1 98.75 75 LYS A CA 1
ATOM 567 C C . LYS A 1 75 ? 6.348 -34.938 -11.992 1 98.75 75 LYS A C 1
ATOM 569 O O . LYS A 1 75 ? 6.863 -35.094 -13.102 1 98.75 75 LYS A O 1
ATOM 574 N N . LYS A 1 76 ? 5.805 -35.906 -11.344 1 98.56 76 LYS A N 1
ATOM 575 C CA . LYS A 1 76 ? 5.758 -37.281 -11.852 1 98.56 76 LYS A CA 1
ATOM 576 C C . LYS A 1 76 ? 4.914 -37.375 -13.125 1 98.56 76 LYS A C 1
ATOM 578 O O . LYS A 1 76 ? 5.121 -38.25 -13.953 1 98.56 76 LYS A O 1
ATOM 583 N N . GLN A 1 77 ? 4.043 -36.438 -13.242 1 98.75 77 GLN A N 1
ATOM 584 C CA . GLN A 1 77 ? 3.016 -36.625 -14.266 1 98.75 77 GLN A CA 1
ATOM 585 C C . GLN A 1 77 ? 3.143 -35.594 -15.367 1 98.75 77 GLN A C 1
ATOM 587 O O . GLN A 1 77 ? 2.52 -35.719 -16.422 1 98.75 77 GLN A O 1
ATOM 592 N N . SER A 1 78 ? 3.893 -34.562 -15.133 1 98.62 78 SER A N 1
ATOM 593 C CA . SER A 1 78 ? 3.914 -33.406 -16.047 1 98.62 78 SER A CA 1
ATOM 594 C C . SER A 1 78 ? 5.238 -32.656 -15.969 1 98.62 78 SER A C 1
ATOM 596 O O . SER A 1 78 ? 5.855 -32.594 -14.906 1 98.62 78 SER A O 1
ATOM 598 N N . ASP A 1 79 ? 5.66 -32.062 -17.062 1 98.31 79 ASP A N 1
ATOM 599 C CA . ASP A 1 79 ? 6.855 -31.219 -17.094 1 98.31 79 ASP A CA 1
ATOM 600 C C . ASP A 1 79 ? 6.523 -29.766 -16.766 1 98.31 79 ASP A C 1
ATOM 602 O O . ASP A 1 79 ? 7.383 -28.891 -16.875 1 98.31 79 ASP A O 1
ATOM 606 N N . VAL A 1 80 ? 5.293 -29.5 -16.391 1 98.88 80 VAL A N 1
ATOM 607 C CA . VAL A 1 80 ? 4.828 -28.141 -16.141 1 98.88 80 VAL A CA 1
ATOM 608 C C . VAL A 1 80 ? 5.691 -27.484 -15.07 1 98.88 80 VAL A C 1
ATOM 610 O O . VAL A 1 80 ? 6.145 -28.156 -14.141 1 98.88 80 VAL A O 1
ATOM 613 N N . VAL A 1 81 ? 6.055 -26.203 -15.242 1 98.94 81 VAL A N 1
ATOM 614 C CA . VAL A 1 81 ? 6.773 -25.469 -14.219 1 98.94 81 VAL A CA 1
ATOM 615 C C . VAL A 1 81 ? 5.879 -25.266 -12.992 1 98.94 81 VAL A C 1
ATOM 617 O O . VAL A 1 81 ? 4.703 -24.922 -13.125 1 98.94 81 VAL A O 1
ATOM 620 N N . ILE A 1 82 ? 6.371 -25.5 -11.805 1 98.94 82 ILE A N 1
ATOM 621 C CA . ILE A 1 82 ? 5.598 -25.391 -10.57 1 98.94 82 ILE A CA 1
ATOM 622 C C . ILE A 1 82 ? 6.047 -24.156 -9.789 1 98.94 82 ILE A C 1
ATOM 624 O O . ILE A 1 82 ? 7.176 -24.109 -9.289 1 98.94 82 ILE A O 1
ATOM 628 N N . ASN A 1 83 ? 5.195 -23.156 -9.75 1 98.81 83 ASN A N 1
ATOM 629 C CA . ASN A 1 83 ? 5.375 -21.953 -8.953 1 98.81 83 ASN A CA 1
ATOM 630 C C . ASN A 1 83 ? 4.742 -22.094 -7.57 1 98.81 83 ASN A C 1
ATOM 632 O O . ASN A 1 83 ? 3.518 -22.188 -7.449 1 98.81 83 ASN A O 1
ATOM 636 N N . VAL A 1 84 ? 5.551 -22.031 -6.535 1 97.75 84 VAL A N 1
ATOM 637 C CA . VAL A 1 84 ? 5.055 -22.281 -5.184 1 97.75 84 VAL A CA 1
ATOM 638 C C . VAL A 1 84 ? 4.82 -20.938 -4.477 1 97.75 84 VAL A C 1
ATOM 640 O O . VAL A 1 84 ? 5.629 -20.016 -4.598 1 97.75 84 VAL A O 1
ATOM 643 N N . THR A 1 85 ? 3.752 -20.875 -3.725 1 96.56 85 THR A N 1
ATOM 644 C CA . THR A 1 85 ? 3.414 -19.625 -3.055 1 96.56 85 THR A CA 1
ATOM 645 C C . THR A 1 85 ? 4.254 -19.438 -1.795 1 96.56 85 THR A C 1
ATOM 647 O O . THR A 1 85 ? 4.547 -20.406 -1.091 1 96.56 85 THR A O 1
ATOM 650 N N . THR A 1 86 ? 4.738 -18.219 -1.617 1 93.06 86 THR A N 1
ATOM 651 C CA . THR A 1 86 ? 5.227 -17.844 -0.294 1 93.06 86 THR A CA 1
ATOM 652 C C . THR A 1 86 ? 4.207 -16.969 0.434 1 93.06 86 THR A C 1
ATOM 654 O O . THR A 1 86 ? 4.516 -16.375 1.469 1 93.06 86 THR A O 1
ATOM 657 N N . GLY A 1 87 ? 3.184 -16.797 -0.417 1 77.38 87 GLY A N 1
ATOM 658 C CA . GLY A 1 87 ? 2.09 -16 0.119 1 77.38 87 GLY A CA 1
ATOM 659 C C . GLY A 1 87 ? 0.822 -16.812 0.343 1 77.38 87 GLY A C 1
ATOM 660 O O . GLY A 1 87 ? 0.809 -18.016 0.147 1 77.38 87 GLY A O 1
ATOM 661 N N . GLY A 1 88 ? -0.266 -16.5 1.119 1 58.94 88 GLY A N 1
ATOM 662 C CA . GLY A 1 88 ? -1.552 -17.188 1.12 1 58.94 88 GLY A CA 1
ATOM 663 C C . GLY A 1 88 ? -2.512 -16.641 2.162 1 58.94 88 GLY A C 1
ATOM 664 O O . GLY A 1 88 ? -2.088 -16.062 3.162 1 58.94 88 GLY A O 1
ATOM 665 N N . GLY A 1 89 ? -3.736 -16.375 1.634 1 50.12 89 GLY A N 1
ATOM 666 C CA . GLY A 1 89 ? -4.832 -15.82 2.412 1 50.12 89 GLY A CA 1
ATOM 667 C C . GLY A 1 89 ? -4.875 -16.328 3.838 1 50.12 89 GLY A C 1
ATOM 668 O O . GLY A 1 89 ? -4.969 -15.555 4.785 1 50.12 89 GLY A O 1
ATOM 669 N N . GLY A 1 90 ? -5.031 -17.672 4.039 1 50.03 90 GLY A N 1
ATOM 670 C CA . GLY A 1 90 ? -5.094 -18.266 5.371 1 50.03 90 GLY A CA 1
ATOM 671 C C . GLY A 1 90 ? -3.816 -18.078 6.164 1 50.03 90 GLY A C 1
ATOM 672 O O . GLY A 1 90 ? -3.764 -18.406 7.352 1 50.03 90 GLY A O 1
ATOM 673 N N . THR A 1 91 ? -2.932 -17.422 5.453 1 60.28 91 THR A N 1
ATOM 674 C CA . THR A 1 91 ? -1.558 -17.234 5.906 1 60.28 91 THR A CA 1
ATOM 675 C C . THR A 1 91 ? -1.228 -15.758 6.055 1 60.28 91 THR A C 1
ATOM 677 O O . THR A 1 91 ? -0.086 -15.391 6.352 1 60.28 91 THR A O 1
ATOM 680 N N . LEU A 1 92 ? -2.268 -15.016 5.891 1 60.62 92 LEU A N 1
ATOM 681 C CA . LEU A 1 92 ? -2.113 -13.562 5.926 1 60.62 92 LEU A CA 1
ATOM 682 C C . LEU A 1 92 ? -1.575 -13.109 7.277 1 60.62 92 LEU A C 1
ATOM 684 O O . LEU A 1 92 ? -0.811 -12.141 7.352 1 60.62 92 LEU A O 1
ATOM 688 N N . GLY A 1 93 ? -1.856 -13.938 8.164 1 68.25 93 GLY A N 1
ATOM 689 C CA . GLY A 1 93 ? -1.367 -13.609 9.492 1 68.25 93 GLY A CA 1
ATOM 690 C C . GLY A 1 93 ? -0.108 -14.359 9.875 1 68.25 93 GLY A C 1
ATOM 691 O O . GLY A 1 93 ? 0.456 -14.141 10.945 1 68.25 93 GLY A O 1
ATOM 692 N N . ILE A 1 94 ? 0.329 -15.195 8.977 1 76.88 94 ILE A N 1
ATOM 693 C CA . ILE A 1 94 ? 1.507 -16.016 9.242 1 76.88 94 ILE A CA 1
ATOM 694 C C . ILE A 1 94 ? 2.77 -15.219 8.914 1 76.88 94 ILE A C 1
ATOM 696 O O . ILE A 1 94 ? 2.865 -14.602 7.852 1 76.88 94 ILE A O 1
ATOM 700 N N . PRO A 1 95 ? 3.699 -15.273 9.828 1 82.44 95 PRO A N 1
ATOM 701 C CA . PRO A 1 95 ? 4.949 -14.547 9.594 1 82.44 95 PRO A CA 1
ATOM 702 C C . PRO A 1 95 ? 5.66 -15 8.32 1 82.44 95 PRO A C 1
ATOM 704 O O . PRO A 1 95 ? 5.59 -16.172 7.949 1 82.44 95 PRO A O 1
ATOM 707 N N . VAL A 1 96 ? 6.32 -14.094 7.727 1 86 96 VAL A N 1
ATOM 708 C CA . VAL A 1 96 ? 6.988 -14.305 6.449 1 86 96 VAL A CA 1
ATOM 709 C C . VAL A 1 96 ? 7.988 -15.453 6.57 1 86 96 VAL A C 1
ATOM 711 O O . VAL A 1 96 ? 8.133 -16.25 5.648 1 86 96 VAL A O 1
ATOM 714 N N . GLU A 1 97 ? 8.602 -15.609 7.695 1 83.25 97 GLU A N 1
ATOM 715 C CA . GLU A 1 97 ? 9.602 -16.656 7.914 1 83.25 97 GLU A CA 1
ATOM 716 C C . GLU A 1 97 ? 8.992 -18.047 7.773 1 83.25 97 GLU A C 1
ATOM 718 O O . GLU A 1 97 ? 9.625 -18.953 7.25 1 83.25 97 GLU A O 1
ATOM 723 N N . GLU A 1 98 ? 7.793 -18.078 8.203 1 87.69 98 GLU A N 1
ATOM 724 C CA . GLU A 1 98 ? 7.094 -19.359 8.125 1 87.69 98 GLU A CA 1
ATOM 725 C C . GLU A 1 98 ? 6.629 -19.641 6.703 1 87.69 98 GLU A C 1
ATOM 727 O O . GLU A 1 98 ? 6.805 -20.766 6.203 1 87.69 98 GLU A O 1
ATOM 732 N N . ARG A 1 99 ? 6.074 -18.719 6.07 1 89.44 99 ARG A N 1
ATOM 733 C CA . ARG A 1 99 ? 5.555 -18.891 4.719 1 89.44 99 ARG A CA 1
ATOM 734 C C . ARG A 1 99 ? 6.684 -19.188 3.734 1 89.44 99 ARG A C 1
ATOM 736 O O . ARG A 1 99 ? 6.488 -19.922 2.76 1 89.44 99 ARG A O 1
ATOM 743 N N . ALA A 1 100 ? 7.801 -18.641 4.008 1 92.94 100 ALA A N 1
ATOM 744 C CA . ALA A 1 100 ? 8.914 -18.719 3.059 1 92.94 100 ALA A CA 1
ATOM 745 C C . ALA A 1 100 ? 9.703 -20.016 3.236 1 92.94 100 ALA A C 1
ATOM 747 O O . ALA A 1 100 ? 10.609 -20.297 2.455 1 92.94 100 ALA A O 1
ATOM 748 N N . LYS A 1 101 ? 9.32 -20.875 4.156 1 94.5 101 LYS A N 1
ATOM 749 C CA . LYS A 1 101 ? 10.039 -22.125 4.426 1 94.5 101 LYS A CA 1
ATOM 750 C C . LYS A 1 101 ? 10 -23.047 3.219 1 94.5 101 LYS A C 1
ATOM 752 O O . LYS A 1 101 ? 10.883 -23.891 3.045 1 94.5 101 LYS A O 1
ATOM 757 N N . VAL A 1 102 ? 9.062 -22.891 2.408 1 96.56 102 VAL A N 1
ATOM 758 C CA . VAL A 1 102 ? 8.891 -23.766 1.248 1 96.56 102 VAL A CA 1
ATOM 759 C C . VAL A 1 102 ? 10.055 -23.578 0.284 1 96.56 102 VAL A C 1
ATOM 761 O O . VAL A 1 102 ? 10.406 -24.484 -0.465 1 96.56 102 VAL A O 1
ATOM 764 N N . VAL A 1 103 ? 10.734 -22.438 0.265 1 98.06 103 VAL A N 1
ATOM 765 C CA . VAL A 1 103 ? 11.781 -22.125 -0.701 1 98.06 103 VAL A CA 1
ATOM 766 C C . VAL A 1 103 ? 13.039 -22.922 -0.374 1 98.06 103 VAL A C 1
ATOM 768 O O . VAL A 1 103 ? 13.531 -23.703 -1.206 1 98.06 103 VAL A O 1
ATOM 771 N N . PRO A 1 104 ? 13.539 -22.844 0.859 1 98 104 PRO A N 1
ATOM 772 C CA . PRO A 1 104 ? 14.719 -23.672 1.138 1 98 104 PRO A CA 1
ATOM 773 C C . PRO A 1 104 ? 14.383 -25.156 1.205 1 98 104 PRO A C 1
ATOM 775 O O . PRO A 1 104 ? 15.234 -26 0.907 1 98 104 PRO A O 1
ATOM 778 N N . ALA A 1 105 ? 13.148 -25.484 1.535 1 97.88 105 ALA A N 1
ATOM 779 C CA . ALA A 1 105 ? 12.766 -26.891 1.714 1 97.88 105 ALA A CA 1
ATOM 780 C C . ALA A 1 105 ? 12.594 -27.594 0.368 1 97.88 105 ALA A C 1
ATOM 782 O O . ALA A 1 105 ? 13.008 -28.734 0.197 1 97.88 105 ALA A O 1
ATOM 783 N N . LEU A 1 106 ? 11.945 -26.891 -0.57 1 98.56 106 LEU A N 1
ATOM 784 C CA . LEU A 1 106 ? 11.562 -27.531 -1.823 1 98.56 106 LEU A CA 1
ATOM 785 C C . LEU A 1 106 ? 12.461 -27.078 -2.965 1 98.56 106 LEU A C 1
ATOM 787 O O . LEU A 1 106 ? 12.508 -27.719 -4.02 1 98.56 106 LEU A O 1
ATOM 791 N N . LYS A 1 107 ? 13.125 -25.922 -2.797 1 98.5 107 LYS A N 1
ATOM 792 C CA . LYS A 1 107 ? 13.992 -25.344 -3.814 1 98.5 107 LYS A CA 1
ATOM 793 C C . LYS A 1 107 ? 13.305 -25.312 -5.176 1 98.5 107 LYS A C 1
ATOM 795 O O . LYS A 1 107 ? 13.867 -25.797 -6.168 1 98.5 107 LYS A O 1
ATOM 800 N N . PRO A 1 108 ? 12.078 -24.781 -5.203 1 98.75 108 PRO A N 1
ATOM 801 C CA . PRO A 1 108 ? 11.367 -24.766 -6.488 1 98.75 108 PRO A CA 1
ATOM 802 C C . PRO A 1 108 ? 12.086 -23.922 -7.543 1 98.75 108 PRO A C 1
ATOM 804 O O . PRO A 1 108 ? 12.969 -23.125 -7.207 1 98.75 108 PRO A O 1
ATOM 807 N N . GLU A 1 109 ? 11.742 -24.156 -8.852 1 98.75 109 GLU A N 1
ATOM 808 C CA . GLU A 1 109 ? 12.297 -23.328 -9.914 1 98.75 109 GLU A CA 1
ATOM 809 C C . GLU A 1 109 ? 11.906 -21.875 -9.734 1 98.75 109 GLU A C 1
ATOM 811 O O . GLU A 1 109 ? 12.703 -20.969 -9.992 1 98.75 109 GLU A O 1
ATOM 816 N N . ILE A 1 110 ? 10.711 -21.641 -9.273 1 98.75 110 ILE A N 1
ATOM 817 C CA . ILE A 1 110 ? 10.125 -20.312 -9.117 1 98.75 110 ILE A CA 1
ATOM 818 C C . ILE A 1 110 ? 9.148 -20.312 -7.949 1 98.75 110 ILE A C 1
ATOM 820 O O . ILE A 1 110 ? 8.477 -21.328 -7.695 1 98.75 110 ILE A O 1
ATOM 824 N N . ALA A 1 111 ? 9.117 -19.25 -7.176 1 98.38 111 ALA A N 1
ATOM 825 C CA . ALA A 1 111 ? 8.18 -19.031 -6.074 1 98.38 111 ALA A CA 1
ATOM 826 C C . ALA A 1 111 ? 7.781 -17.562 -5.965 1 98.38 111 ALA A C 1
ATOM 828 O O . ALA A 1 111 ? 8.516 -16.688 -6.414 1 98.38 111 ALA A O 1
ATOM 829 N N . THR A 1 112 ? 6.664 -17.375 -5.398 1 97.38 112 THR A N 1
ATOM 830 C CA . THR A 1 112 ? 6.176 -16 -5.309 1 97.38 112 THR A CA 1
ATOM 831 C C . THR A 1 112 ? 6.938 -15.227 -4.234 1 97.38 112 THR A C 1
ATOM 833 O O . THR A 1 112 ? 7.48 -15.82 -3.301 1 97.38 112 THR A O 1
ATOM 836 N N . PHE A 1 113 ? 7.012 -14 -4.379 1 97.12 113 PHE A N 1
ATOM 837 C CA . PHE A 1 113 ? 7.707 -13.031 -3.545 1 97.12 113 PHE A CA 1
ATOM 838 C C . PHE A 1 113 ? 6.926 -11.719 -3.467 1 97.12 113 PHE A C 1
ATOM 840 O O . PHE A 1 113 ? 6.922 -10.938 -4.418 1 97.12 113 PHE A O 1
ATOM 847 N N . ASN A 1 114 ? 6.254 -11.469 -2.326 1 96.81 114 ASN A N 1
ATOM 848 C CA . ASN A 1 114 ? 5.383 -10.305 -2.186 1 96.81 114 ASN A CA 1
ATOM 849 C C . ASN A 1 114 ? 6.184 -9.047 -1.848 1 96.81 114 ASN A C 1
ATOM 851 O O . ASN A 1 114 ? 6.941 -9.031 -0.878 1 96.81 114 ASN A O 1
ATOM 855 N N . MET A 1 115 ? 5.922 -7.941 -2.484 1 98.12 115 MET A N 1
ATOM 856 C CA . MET A 1 115 ? 6.883 -6.844 -2.521 1 98.12 115 MET A CA 1
ATOM 857 C C . MET A 1 115 ? 6.457 -5.715 -1.589 1 98.12 115 MET A C 1
ATOM 859 O O . MET A 1 115 ? 7.02 -4.621 -1.637 1 98.12 115 MET A O 1
ATOM 863 N N . GLY A 1 116 ? 5.5 -5.98 -0.718 1 96.94 116 GLY A N 1
ATOM 864 C CA . GLY A 1 116 ? 5.121 -4.957 0.246 1 96.94 116 GLY A CA 1
ATOM 865 C C . GLY A 1 116 ? 3.965 -5.371 1.134 1 96.94 116 GLY A C 1
ATOM 866 O O . GLY A 1 116 ? 3.361 -6.426 0.924 1 96.94 116 GLY A O 1
ATOM 867 N N . SER A 1 117 ? 3.688 -4.531 2.137 1 95.94 117 SER A N 1
ATOM 868 C CA . SER A 1 117 ? 2.584 -4.777 3.059 1 95.94 117 SER A CA 1
ATOM 869 C C . SER A 1 117 ? 1.321 -4.043 2.619 1 95.94 117 SER A C 1
ATOM 871 O O . SER A 1 117 ? 1.398 -3 1.97 1 95.94 117 SER A O 1
ATOM 873 N N . MET A 1 118 ? 0.187 -4.523 2.977 1 96.38 118 MET A N 1
ATOM 874 C CA . MET A 1 118 ? -1.088 -3.906 2.625 1 96.38 118 MET A CA 1
ATOM 875 C C . MET A 1 118 ? -2.236 -4.547 3.396 1 96.38 118 MET A C 1
ATOM 877 O O . MET A 1 118 ? -2.055 -5.578 4.043 1 96.38 118 MET A O 1
ATOM 881 N N . ASN A 1 119 ? -3.348 -3.859 3.369 1 96.06 119 ASN A N 1
ATOM 882 C CA . ASN A 1 119 ? -4.57 -4.57 3.719 1 96.06 119 ASN A CA 1
ATOM 883 C C . ASN A 1 119 ? -4.973 -5.562 2.631 1 96.06 119 ASN A C 1
ATOM 885 O O . ASN A 1 119 ? -5.062 -5.199 1.455 1 96.06 119 ASN A O 1
ATOM 889 N N . PHE A 1 120 ? -4.988 -6.781 2.9 1 95.62 120 PHE A N 1
ATOM 890 C CA . PHE A 1 120 ? -5.531 -7.805 2.016 1 95.62 120 PHE A CA 1
ATOM 891 C C . PHE A 1 120 ? -6.895 -8.281 2.504 1 95.62 120 PHE A C 1
ATOM 893 O O . PHE A 1 120 ? -6.984 -9.211 3.301 1 95.62 120 PHE A O 1
ATOM 900 N N . ALA A 1 121 ? -7.957 -7.645 1.994 1 95.75 121 ALA A N 1
ATOM 901 C CA . ALA A 1 121 ? -9.273 -7.828 2.598 1 95.75 121 ALA A CA 1
ATOM 902 C C . ALA A 1 121 ? -10.219 -8.562 1.644 1 95.75 121 ALA A C 1
ATOM 904 O O . ALA A 1 121 ? -10.336 -8.188 0.474 1 95.75 121 ALA A O 1
ATOM 905 N N . ILE A 1 122 ? -10.852 -9.578 2.178 1 95.19 122 ILE A N 1
ATOM 906 C CA . ILE A 1 122 ? -11.852 -10.305 1.407 1 95.19 122 ILE A CA 1
ATOM 907 C C . ILE A 1 122 ? -13.133 -10.445 2.23 1 95.19 122 ILE A C 1
ATOM 909 O O . ILE A 1 122 ? -14.039 -11.195 1.854 1 95.19 122 ILE A O 1
ATOM 913 N N . HIS A 1 123 ? -13.273 -9.727 3.299 1 96.5 123 HIS A N 1
ATOM 914 C CA . HIS A 1 123 ? -14.414 -9.797 4.203 1 96.5 123 HIS A CA 1
ATOM 915 C C . HIS A 1 123 ? -15.703 -9.406 3.486 1 96.5 123 HIS A C 1
ATOM 917 O O . HIS A 1 123 ? -16.797 -9.836 3.883 1 96.5 123 HIS A O 1
ATOM 923 N N . PRO A 1 124 ? -15.68 -8.625 2.396 1 96.38 124 PRO A N 1
ATOM 924 C CA . PRO A 1 124 ? -16.938 -8.297 1.722 1 96.38 124 PRO A CA 1
ATOM 925 C C . PRO A 1 124 ? -17.641 -9.531 1.146 1 96.38 124 PRO A C 1
ATOM 927 O O . PRO A 1 124 ? -18.828 -9.477 0.833 1 96.38 124 PRO A O 1
ATOM 930 N N . LEU A 1 125 ? -16.922 -10.672 1.001 1 96.69 125 LEU A N 1
ATOM 931 C CA . LEU A 1 125 ? -17.516 -11.914 0.507 1 96.69 125 LEU A CA 1
ATOM 932 C C . LEU A 1 125 ? -18.594 -12.414 1.458 1 96.69 125 LEU A C 1
ATOM 934 O O . LEU A 1 125 ? -19.469 -13.188 1.056 1 96.69 125 LEU A O 1
ATOM 938 N N . LEU A 1 126 ? -18.562 -12 2.701 1 97.44 126 LEU A N 1
ATOM 939 C CA . LEU A 1 126 ? -19.562 -12.398 3.691 1 97.44 126 LEU A CA 1
ATOM 940 C C . LEU A 1 126 ? -20.922 -11.812 3.355 1 97.44 126 LEU A C 1
ATOM 942 O O . LEU A 1 126 ? -21.938 -12.281 3.863 1 97.44 126 LEU A O 1
ATOM 946 N N . LYS A 1 127 ? -20.969 -10.75 2.59 1 95.88 127 LYS A N 1
ATOM 947 C CA . LYS A 1 127 ? -22.25 -10.195 2.137 1 95.88 127 LYS A CA 1
ATOM 948 C C . LYS A 1 127 ? -22.875 -11.07 1.059 1 95.88 127 LYS A C 1
ATOM 950 O O . LYS A 1 127 ? -24.094 -11.117 0.922 1 95.88 127 LYS A O 1
ATOM 955 N N . LYS A 1 128 ? -22.031 -11.812 0.342 1 94.75 128 LYS A N 1
ATOM 956 C CA . LYS A 1 128 ? -22.469 -12.602 -0.806 1 94.75 128 LYS A CA 1
ATOM 957 C C . LYS A 1 128 ? -22.781 -14.039 -0.398 1 94.75 128 LYS A C 1
ATOM 959 O O . LYS A 1 128 ? -23.766 -14.625 -0.875 1 94.75 128 LYS A O 1
ATOM 964 N N . TYR A 1 129 ? -21.953 -14.562 0.483 1 96.25 129 TYR A N 1
ATOM 965 C CA . TYR A 1 129 ? -22.094 -15.945 0.919 1 96.25 129 TYR A CA 1
ATOM 966 C C . TYR A 1 129 ? -22.578 -16.016 2.363 1 96.25 129 TYR A C 1
ATOM 968 O O . TYR A 1 129 ? -21.969 -15.414 3.254 1 96.25 129 TYR A O 1
ATOM 976 N N . LYS A 1 130 ? -23.609 -16.828 2.574 1 94.62 130 LYS A N 1
ATOM 977 C CA . LYS A 1 130 ? -24.219 -16.828 3.902 1 94.62 130 LYS A CA 1
ATOM 978 C C . LYS A 1 130 ? -24.188 -18.234 4.512 1 94.62 130 LYS A C 1
ATOM 980 O O . LYS A 1 130 ? -24.391 -18.391 5.719 1 94.62 130 LYS A O 1
ATOM 985 N N . GLU A 1 131 ? -24.031 -19.219 3.738 1 96.75 131 GLU A N 1
ATOM 986 C CA . GLU A 1 131 ? -23.953 -20.594 4.199 1 96.75 131 GLU A CA 1
ATOM 987 C C . GLU A 1 131 ? -22.578 -21.188 3.936 1 96.75 131 GLU A C 1
ATOM 989 O O . GLU A 1 131 ? -22.031 -21.031 2.844 1 96.75 131 GLU A O 1
ATOM 994 N N . PHE A 1 132 ? -22.094 -21.906 4.941 1 97.56 132 PHE A N 1
ATOM 995 C CA . PHE A 1 132 ? -20.734 -22.453 4.852 1 97.56 132 PHE A CA 1
ATOM 996 C C . PHE A 1 132 ? -20.703 -23.891 5.34 1 97.56 132 PHE A C 1
ATOM 998 O O . PHE A 1 132 ? -21.391 -24.25 6.289 1 97.56 132 PHE A O 1
ATOM 1005 N N . LYS A 1 133 ? -19.891 -24.609 4.699 1 96.5 133 LYS A N 1
ATOM 1006 C CA . LYS A 1 133 ? -19.688 -26.016 5.035 1 96.5 133 LYS A CA 1
ATOM 1007 C C . LYS A 1 133 ? -18.891 -26.172 6.328 1 96.5 133 LYS A C 1
ATOM 1009 O O . LYS A 1 133 ? -19.141 -27.078 7.117 1 96.5 133 LYS A O 1
ATOM 1014 N N . TYR A 1 134 ? -17.922 -25.312 6.488 1 96.75 134 TYR A N 1
ATOM 1015 C CA . TYR A 1 134 ? -17.047 -25.391 7.648 1 96.75 134 TYR A CA 1
ATOM 1016 C C . TYR A 1 134 ? -17.078 -24.109 8.453 1 96.75 134 TYR A C 1
ATOM 1018 O O . TYR A 1 134 ? -17.156 -23.016 7.883 1 96.75 134 TYR A O 1
ATOM 1026 N N . ASP A 1 135 ? -16.875 -24.172 9.789 1 96.25 135 ASP A N 1
ATOM 1027 C CA . ASP A 1 135 ? -16.938 -23.031 10.695 1 96.25 135 ASP A CA 1
ATOM 1028 C C . ASP A 1 135 ? -15.789 -22.062 10.453 1 96.25 135 ASP A C 1
ATOM 1030 O O . ASP A 1 135 ? -15.938 -20.859 10.641 1 96.25 135 ASP A O 1
ATOM 1034 N N . TRP A 1 136 ? -14.758 -22.625 9.914 1 95.44 136 TRP A N 1
ATOM 1035 C CA . TRP A 1 136 ? -13.57 -21.781 9.766 1 95.44 136 TRP A CA 1
ATOM 1036 C C . TRP A 1 136 ? -13.758 -20.797 8.617 1 95.44 136 TRP A C 1
ATOM 1038 O O . TRP A 1 136 ? -13.062 -19.781 8.555 1 95.44 136 TRP A O 1
ATOM 1048 N N . GLU A 1 137 ? -14.625 -21.031 7.715 1 96.56 137 GLU A N 1
ATOM 1049 C CA . GLU A 1 137 ? -14.734 -20.25 6.488 1 96.56 137 GLU A CA 1
ATOM 1050 C C . GLU A 1 137 ? -15.18 -18.812 6.789 1 96.56 137 GLU A C 1
ATOM 1052 O O . GLU A 1 137 ? -14.5 -17.859 6.422 1 96.56 137 GLU A O 1
ATOM 1057 N N . PRO A 1 138 ? -16.359 -18.688 7.488 1 96.94 138 PRO A N 1
ATOM 1058 C CA . PRO A 1 138 ? -16.766 -17.297 7.766 1 96.94 138 PRO A CA 1
ATOM 1059 C C . PRO A 1 138 ? -15.797 -16.578 8.703 1 96.94 138 PRO A C 1
ATOM 1061 O O . PRO A 1 138 ? -15.609 -15.367 8.578 1 96.94 138 PRO A O 1
ATOM 1064 N N . GLU A 1 139 ? -15.203 -17.281 9.641 1 95.94 139 GLU A N 1
ATOM 1065 C CA . GLU A 1 139 ? -14.219 -16.688 10.539 1 95.94 139 GLU A CA 1
ATOM 1066 C C . GLU A 1 139 ? -12.992 -16.188 9.766 1 95.94 139 GLU A C 1
ATOM 1068 O O . GLU A 1 139 ? -12.469 -15.109 10.047 1 95.94 139 GLU A O 1
ATOM 1073 N N . TYR A 1 140 ? -12.609 -16.984 8.828 1 94.88 140 TYR A N 1
ATOM 1074 C CA . TYR A 1 140 ? -11.469 -16.672 7.969 1 94.88 140 TYR A CA 1
ATOM 1075 C C . TYR A 1 140 ? -11.734 -15.422 7.133 1 94.88 140 TYR A C 1
ATOM 1077 O O . TYR A 1 140 ? -10.891 -14.531 7.059 1 94.88 140 TYR A O 1
ATOM 1085 N N . LEU A 1 141 ? -12.852 -15.336 6.535 1 95.81 141 LEU A N 1
ATOM 1086 C CA . LEU A 1 141 ? -13.227 -14.164 5.746 1 95.81 141 LEU A CA 1
ATOM 1087 C C . LEU A 1 141 ? -13.289 -12.914 6.613 1 95.81 141 LEU A C 1
ATOM 1089 O O . LEU A 1 141 ? -12.742 -11.875 6.25 1 95.81 141 LEU A O 1
ATOM 1093 N N . GLU A 1 142 ? -13.867 -13.008 7.797 1 96.44 142 GLU A N 1
ATOM 1094 C CA . GLU A 1 142 ? -14.039 -11.875 8.703 1 96.44 142 GLU A CA 1
ATOM 1095 C C . GLU A 1 142 ? -12.695 -11.367 9.219 1 96.44 142 GLU A C 1
ATOM 1097 O O . GLU A 1 142 ? -12.5 -10.164 9.367 1 96.44 142 GLU A O 1
ATOM 1102 N N . MET A 1 143 ? -11.859 -12.289 9.43 1 94.81 143 MET A N 1
ATOM 1103 C CA . MET A 1 143 ? -10.57 -11.93 10 1 94.81 143 MET A CA 1
ATOM 1104 C C . MET A 1 143 ? -9.82 -10.961 9.094 1 94.81 143 MET A C 1
ATOM 1106 O O . MET A 1 143 ? -9.023 -10.148 9.57 1 94.81 143 MET A O 1
ATOM 1110 N N . THR A 1 144 ? -10.062 -10.977 7.793 1 95.12 144 THR A N 1
ATOM 1111 C CA . THR A 1 144 ? -9.328 -10.164 6.836 1 95.12 144 THR A CA 1
ATOM 1112 C C . THR A 1 144 ? -9.711 -8.688 6.973 1 95.12 144 THR A C 1
ATOM 1114 O O . THR A 1 144 ? -9.039 -7.816 6.418 1 95.12 144 THR A O 1
ATOM 1117 N N . ARG A 1 145 ? -10.773 -8.445 7.715 1 96.06 145 ARG A N 1
ATOM 1118 C CA . ARG A 1 145 ? -11.148 -7.074 8.047 1 96.06 145 ARG A CA 1
ATOM 1119 C C . ARG A 1 145 ? -10.094 -6.41 8.922 1 96.06 145 ARG A C 1
ATOM 1121 O O . ARG A 1 145 ? -9.945 -5.184 8.906 1 96.06 145 ARG A O 1
ATOM 1128 N N . ASP A 1 146 ? -9.297 -7.242 9.617 1 95 146 ASP A N 1
ATOM 1129 C CA . ASP A 1 146 ? -8.422 -6.699 10.648 1 95 146 ASP A CA 1
ATOM 1130 C C . ASP A 1 146 ? -7 -7.234 10.5 1 95 146 ASP A C 1
ATOM 1132 O O . ASP A 1 146 ? -6.234 -7.262 11.469 1 95 146 ASP A O 1
ATOM 1136 N N . ILE A 1 147 ? -6.605 -7.609 9.367 1 91.81 147 ILE A N 1
ATOM 1137 C CA . ILE A 1 147 ? -5.258 -8.148 9.227 1 91.81 147 ILE A CA 1
ATOM 1138 C C . ILE A 1 147 ? -4.473 -7.324 8.211 1 91.81 147 ILE A C 1
ATOM 1140 O O . ILE A 1 147 ? -5.055 -6.684 7.34 1 91.81 147 ILE A O 1
ATOM 1144 N N . VAL A 1 148 ? -3.203 -7.285 8.43 1 93.44 148 VAL A N 1
ATOM 1145 C CA . VAL A 1 148 ? -2.256 -6.738 7.461 1 93.44 148 VAL A CA 1
ATOM 1146 C C . VAL A 1 148 ? -1.429 -7.867 6.852 1 93.44 148 VAL A C 1
ATOM 1148 O O . VAL A 1 148 ? -0.875 -8.703 7.574 1 93.44 148 VAL A O 1
ATOM 1151 N N . PHE A 1 149 ? -1.515 -7.984 5.535 1 94.69 149 PHE A N 1
ATOM 1152 C CA . PHE A 1 149 ? -0.571 -8.836 4.824 1 94.69 149 PHE A CA 1
ATOM 1153 C C . PHE A 1 149 ? 0.836 -8.258 4.883 1 94.69 149 PHE A C 1
ATOM 1155 O O . PHE A 1 149 ? 1.179 -7.367 4.098 1 94.69 149 PHE A O 1
ATOM 1162 N N . ARG A 1 150 ? 1.649 -8.781 5.738 1 94.38 150 ARG A N 1
ATOM 1163 C CA . ARG A 1 150 ? 2.902 -8.156 6.145 1 94.38 150 ARG A CA 1
ATOM 1164 C C . ARG A 1 150 ? 4.059 -8.625 5.27 1 94.38 150 ARG A C 1
ATOM 1166 O O . ARG A 1 150 ? 4.27 -9.828 5.105 1 94.38 150 ARG A O 1
ATOM 1173 N N . ASN A 1 151 ? 4.824 -7.793 4.699 1 95.88 151 ASN A N 1
ATOM 1174 C CA . ASN A 1 151 ? 6.066 -7.957 3.951 1 95.88 151 ASN A CA 1
ATOM 1175 C C . ASN A 1 151 ? 6.965 -6.73 4.078 1 95.88 151 ASN A C 1
ATOM 1177 O O . ASN A 1 151 ? 7.082 -5.941 3.137 1 95.88 151 ASN A O 1
ATOM 1181 N N . THR A 1 152 ? 7.691 -6.551 5.238 1 95.88 152 THR A N 1
ATOM 1182 C CA . THR A 1 152 ? 8.508 -5.379 5.531 1 95.88 152 THR A CA 1
ATOM 1183 C C . THR A 1 152 ? 9.805 -5.41 4.727 1 95.88 152 THR A C 1
ATOM 1185 O O . THR A 1 152 ? 10.117 -6.41 4.078 1 95.88 152 THR A O 1
ATOM 1188 N N . PHE A 1 153 ? 10.57 -4.34 4.77 1 97.69 153 PHE A N 1
ATOM 1189 C CA . PHE A 1 153 ? 11.836 -4.316 4.051 1 97.69 153 PHE A CA 1
ATOM 1190 C C . PHE A 1 153 ? 12.828 -5.293 4.668 1 97.69 153 PHE A C 1
ATOM 1192 O O . PHE A 1 153 ? 13.648 -5.883 3.959 1 97.69 153 PHE A O 1
ATOM 1199 N N . LYS A 1 154 ? 12.781 -5.438 5.945 1 96.94 154 LYS A N 1
ATOM 1200 C CA . LYS A 1 154 ? 13.578 -6.496 6.559 1 96.94 154 LYS A CA 1
ATOM 1201 C C . LYS A 1 154 ? 13.211 -7.863 5.98 1 96.94 154 LYS A C 1
ATOM 1203 O O . LYS A 1 154 ? 14.094 -8.664 5.66 1 96.94 154 LYS A O 1
ATOM 1208 N N . ASP A 1 155 ? 11.898 -8.109 5.887 1 96 155 ASP A N 1
ATOM 1209 C CA . ASP A 1 155 ? 11.43 -9.352 5.277 1 96 155 ASP A CA 1
ATOM 1210 C C . ASP A 1 155 ? 11.938 -9.484 3.846 1 96 155 ASP A C 1
ATOM 1212 O O . ASP A 1 155 ? 12.422 -10.547 3.451 1 96 155 ASP A O 1
ATOM 1216 N N . LEU A 1 156 ? 11.773 -8.43 3.055 1 97.62 156 LEU A N 1
ATOM 1217 C CA . LEU A 1 156 ? 12.156 -8.445 1.646 1 97.62 156 LEU A CA 1
ATOM 1218 C C . LEU A 1 156 ? 13.641 -8.758 1.492 1 97.62 156 LEU A C 1
ATOM 1220 O O . LEU A 1 156 ? 14.023 -9.57 0.645 1 97.62 156 LEU A O 1
ATOM 1224 N N . GLU A 1 157 ? 14.445 -8.125 2.275 1 97.56 157 GLU A N 1
ATOM 1225 C CA . GLU A 1 157 ? 15.883 -8.352 2.229 1 97.56 157 GLU A CA 1
ATOM 1226 C C . GLU A 1 157 ? 16.219 -9.789 2.596 1 97.56 157 GLU A C 1
ATOM 1228 O O . GLU A 1 157 ? 17.016 -10.445 1.908 1 97.56 157 GLU A O 1
ATOM 1233 N N . ALA A 1 158 ? 15.609 -10.258 3.607 1 96.31 158 ALA A N 1
ATOM 1234 C CA . ALA A 1 158 ? 15.852 -11.633 4.035 1 96.31 158 ALA A CA 1
ATOM 1235 C C . ALA A 1 158 ? 15.406 -12.625 2.965 1 96.31 158 ALA A C 1
ATOM 1237 O O . ALA A 1 158 ? 16.125 -13.586 2.668 1 96.31 158 ALA A O 1
ATOM 1238 N N . LEU A 1 159 ? 14.25 -12.422 2.41 1 96.69 159 LEU A N 1
ATOM 1239 C CA . LEU A 1 159 ? 13.719 -13.305 1.382 1 96.69 159 LEU A CA 1
ATOM 1240 C C . LEU A 1 159 ? 14.602 -13.297 0.142 1 96.69 159 LEU A C 1
ATOM 1242 O O . LEU A 1 159 ? 14.82 -14.336 -0.483 1 96.69 159 LEU A O 1
ATOM 1246 N N . SER A 1 160 ? 15.031 -12.102 -0.223 1 97.62 160 SER A N 1
ATOM 1247 C CA . SER A 1 160 ? 15.914 -12.008 -1.383 1 97.62 160 SER A CA 1
ATOM 1248 C C . SER A 1 160 ? 17.141 -12.906 -1.219 1 97.62 160 SER A C 1
ATOM 1250 O O . SER A 1 160 ? 17.562 -13.562 -2.172 1 97.62 160 SER A O 1
ATOM 1252 N N . ARG A 1 161 ? 17.703 -12.945 -0.051 1 96.81 161 ARG A N 1
ATOM 1253 C CA . ARG A 1 161 ? 18.859 -13.797 0.22 1 96.81 161 ARG A CA 1
ATOM 1254 C C . ARG A 1 161 ? 18.484 -15.273 0.146 1 96.81 161 ARG A C 1
ATOM 1256 O O . ARG A 1 161 ? 19.219 -16.078 -0.434 1 96.81 161 ARG A O 1
ATOM 1263 N N . ILE A 1 162 ? 17.344 -15.609 0.718 1 97.31 162 ILE A N 1
ATOM 1264 C CA . ILE A 1 162 ? 16.875 -16.984 0.717 1 97.31 162 ILE A CA 1
ATOM 1265 C C . ILE A 1 162 ? 16.672 -17.469 -0.72 1 97.31 162 ILE A C 1
ATOM 1267 O O . ILE A 1 162 ? 17.109 -18.562 -1.078 1 97.31 162 ILE A O 1
ATOM 1271 N N . PHE A 1 163 ? 16.047 -16.672 -1.552 1 98.25 163 PHE A N 1
ATOM 1272 C CA . PHE A 1 163 ? 15.797 -17.031 -2.943 1 98.25 163 PHE A CA 1
ATOM 1273 C C . PHE A 1 163 ? 17.109 -17.219 -3.691 1 98.25 163 PHE A C 1
ATOM 1275 O O . PHE A 1 163 ? 17.281 -18.188 -4.426 1 98.25 163 PHE A O 1
ATOM 1282 N N . LYS A 1 164 ? 18.016 -16.312 -3.482 1 97.5 164 LYS A N 1
ATOM 1283 C CA . LYS A 1 164 ? 19.312 -16.375 -4.145 1 97.5 164 LYS A CA 1
ATOM 1284 C C . LYS A 1 164 ? 20.094 -17.609 -3.725 1 97.5 164 LYS A C 1
ATOM 1286 O O . LYS A 1 164 ? 20.625 -18.344 -4.57 1 97.5 164 LYS A O 1
ATOM 1291 N N . GLU A 1 165 ? 20.094 -17.875 -2.447 1 97.44 165 GLU A N 1
ATOM 1292 C CA . GLU A 1 165 ? 20.844 -19 -1.892 1 97.44 165 GLU A CA 1
ATOM 1293 C C . GLU A 1 165 ? 20.312 -20.328 -2.398 1 97.44 165 GLU A C 1
ATOM 1295 O O . GLU A 1 165 ? 21.031 -21.328 -2.445 1 97.44 165 GLU A O 1
ATOM 1300 N N . ASN A 1 166 ? 19.062 -20.359 -2.783 1 98.12 166 ASN A N 1
ATOM 1301 C CA . ASN A 1 166 ? 18.438 -21.609 -3.193 1 98.12 166 ASN A CA 1
ATOM 1302 C C . ASN A 1 166 ? 18.188 -21.641 -4.699 1 98.12 166 ASN A C 1
ATOM 1304 O O . ASN A 1 166 ? 17.5 -22.531 -5.195 1 98.12 166 ASN A O 1
ATOM 1308 N N . ASP A 1 167 ? 18.688 -20.656 -5.41 1 97.94 167 ASP A N 1
ATOM 1309 C CA . ASP A 1 167 ? 18.578 -20.562 -6.863 1 97.94 167 ASP A CA 1
ATOM 1310 C C . ASP A 1 167 ? 17.125 -20.688 -7.312 1 97.94 167 ASP A C 1
ATOM 1312 O O . ASP A 1 167 ? 16.828 -21.453 -8.227 1 97.94 167 ASP A O 1
ATOM 1316 N N . THR A 1 168 ? 16.234 -20.172 -6.531 1 98.56 168 THR A N 1
ATOM 1317 C CA . THR A 1 168 ? 14.812 -20.062 -6.859 1 98.56 168 THR A CA 1
ATOM 1318 C C . THR A 1 168 ? 14.484 -18.688 -7.43 1 98.56 168 THR A C 1
ATOM 1320 O O . THR A 1 168 ? 14.836 -17.672 -6.832 1 98.56 168 THR A O 1
ATOM 1323 N N . LYS A 1 169 ? 13.906 -18.641 -8.617 1 98.56 169 LYS A N 1
ATOM 1324 C CA . LYS A 1 169 ? 13.5 -17.375 -9.219 1 98.56 169 LYS A CA 1
ATOM 1325 C C . LYS A 1 169 ? 12.32 -16.766 -8.461 1 98.56 169 LYS A C 1
ATOM 1327 O O . LYS A 1 169 ? 11.289 -17.422 -8.289 1 98.56 169 LYS A O 1
ATOM 1332 N N . PRO A 1 170 ? 12.516 -15.547 -7.984 1 98.56 170 PRO A N 1
ATOM 1333 C CA . PRO A 1 170 ? 11.352 -14.906 -7.367 1 98.56 170 PRO A CA 1
ATOM 1334 C C . PRO A 1 170 ? 10.367 -14.359 -8.398 1 98.56 170 PRO A C 1
ATOM 1336 O O . PRO A 1 170 ? 10.773 -13.742 -9.383 1 98.56 170 PRO A O 1
ATOM 1339 N N . GLU A 1 171 ? 9.141 -14.664 -8.297 1 98.69 171 GLU A N 1
ATOM 1340 C CA . GLU A 1 171 ? 8.07 -13.93 -8.969 1 98.69 171 GLU A CA 1
ATOM 1341 C C . GLU A 1 171 ? 7.543 -12.805 -8.086 1 98.69 171 GLU A C 1
ATOM 1343 O O . GLU A 1 171 ? 6.816 -13.047 -7.125 1 98.69 171 GLU A O 1
ATOM 1348 N N . LEU A 1 172 ? 7.898 -11.617 -8.445 1 98.75 172 LEU A N 1
ATOM 1349 C CA . LEU A 1 172 ? 7.652 -10.453 -7.605 1 98.75 172 LEU A CA 1
ATOM 1350 C C . LEU A 1 172 ? 6.223 -9.953 -7.77 1 98.75 172 LEU A C 1
ATOM 1352 O O . LEU A 1 172 ? 5.879 -9.352 -8.789 1 98.75 172 LEU A O 1
ATOM 1356 N N . GLU A 1 173 ? 5.449 -10.203 -6.746 1 98.25 173 GLU A N 1
ATOM 1357 C CA . GLU A 1 173 ? 4.035 -9.844 -6.781 1 98.25 173 GLU A CA 1
ATOM 1358 C C . GLU A 1 173 ? 3.82 -8.414 -6.281 1 98.25 173 GLU A C 1
ATOM 1360 O O . GLU A 1 173 ? 4.207 -8.078 -5.16 1 98.25 173 GLU A O 1
ATOM 1365 N N . CYS A 1 174 ? 3.252 -7.617 -7.102 1 98.75 174 CYS A N 1
ATOM 1366 C CA . CYS A 1 174 ? 2.953 -6.23 -6.77 1 98.75 174 CYS A CA 1
ATOM 1367 C C . CYS A 1 174 ? 1.454 -5.961 -6.848 1 98.75 174 CYS A C 1
ATOM 1369 O O . CYS A 1 174 ? 0.842 -6.133 -7.902 1 98.75 174 CYS A O 1
ATOM 1371 N N . TYR A 1 175 ? 0.907 -5.473 -5.742 1 98.31 175 TYR A N 1
ATOM 1372 C CA . TYR A 1 175 ? -0.527 -5.23 -5.621 1 98.31 175 TYR A CA 1
ATOM 1373 C C . TYR A 1 175 ? -0.848 -3.754 -5.812 1 98.31 175 TYR A C 1
ATOM 1375 O O . TYR A 1 175 ? -2.018 -3.363 -5.816 1 98.31 175 TYR A O 1
ATOM 1383 N N . ASP A 1 176 ? 0.142 -2.906 -5.867 1 98.75 176 ASP A N 1
ATOM 1384 C CA . ASP A 1 176 ? -0.031 -1.459 -5.949 1 98.75 176 ASP A CA 1
ATOM 1385 C C . ASP A 1 176 ? 1.21 -0.79 -6.539 1 98.75 176 ASP A C 1
ATOM 1387 O O . ASP A 1 176 ? 2.238 -1.441 -6.734 1 98.75 176 ASP A O 1
ATOM 1391 N N . ILE A 1 177 ? 1.13 0.516 -6.801 1 98.88 177 ILE A N 1
ATOM 1392 C CA . ILE A 1 177 ? 2.223 1.268 -7.41 1 98.88 177 ILE A CA 1
ATOM 1393 C C . ILE A 1 177 ? 3.402 1.337 -6.445 1 98.88 177 ILE A C 1
ATOM 1395 O O . ILE A 1 177 ? 4.555 1.188 -6.852 1 98.88 177 ILE A O 1
ATOM 1399 N N . GLY A 1 178 ? 3.111 1.597 -5.18 1 98.81 178 GLY A N 1
ATOM 1400 C CA . GLY A 1 178 ? 4.172 1.662 -4.188 1 98.81 178 GLY A CA 1
ATOM 1401 C C . GLY A 1 178 ? 5.027 0.408 -4.141 1 98.81 178 GLY A C 1
ATOM 1402 O O . GLY A 1 178 ? 6.215 0.473 -3.828 1 98.81 178 GLY A O 1
ATOM 1403 N N . GLN A 1 179 ? 4.465 -0.672 -4.469 1 98.81 179 GLN A N 1
ATOM 1404 C CA . GLN A 1 179 ? 5.199 -1.932 -4.418 1 98.81 179 GLN A CA 1
ATOM 1405 C C . GLN A 1 179 ? 6.102 -2.094 -5.641 1 98.81 179 GLN A C 1
ATOM 1407 O O . GLN A 1 179 ? 7.082 -2.836 -5.598 1 98.81 179 GLN A O 1
ATOM 1412 N N . ILE A 1 180 ? 5.773 -1.433 -6.738 1 98.94 180 ILE A N 1
ATOM 1413 C CA . ILE A 1 180 ? 6.73 -1.326 -7.836 1 98.94 180 ILE A CA 1
ATOM 1414 C C . ILE A 1 180 ? 7.922 -0.478 -7.398 1 98.94 180 ILE A C 1
ATOM 1416 O O . ILE A 1 180 ? 9.07 -0.797 -7.715 1 98.94 180 ILE A O 1
ATOM 1420 N N . TYR A 1 181 ? 7.672 0.571 -6.68 1 98.88 181 TYR A N 1
ATOM 1421 C CA . TYR A 1 181 ? 8.75 1.392 -6.137 1 98.88 181 TYR A CA 1
ATOM 1422 C C . TYR A 1 181 ? 9.609 0.591 -5.16 1 98.88 181 TYR A C 1
ATOM 1424 O O . TYR A 1 181 ? 10.836 0.729 -5.148 1 98.88 181 TYR A O 1
ATOM 1432 N N . ASN A 1 182 ? 8.945 -0.22 -4.289 1 98.88 182 ASN A N 1
ATOM 1433 C CA . ASN A 1 182 ? 9.711 -1.119 -3.43 1 98.88 182 ASN A CA 1
ATOM 1434 C C . ASN A 1 182 ? 10.625 -2.033 -4.246 1 98.88 182 ASN A C 1
ATOM 1436 O O . ASN A 1 182 ? 11.773 -2.254 -3.879 1 98.88 182 ASN A O 1
ATOM 1440 N N . THR A 1 183 ? 10.062 -2.584 -5.328 1 98.88 183 THR A N 1
ATOM 1441 C CA . THR A 1 183 ? 10.82 -3.459 -6.215 1 98.88 183 THR A CA 1
ATOM 1442 C C . THR A 1 183 ? 12.031 -2.729 -6.789 1 98.88 183 THR A C 1
ATOM 1444 O O . THR A 1 183 ? 13.141 -3.258 -6.781 1 98.88 183 THR A O 1
ATOM 1447 N N . ALA A 1 184 ? 11.812 -1.529 -7.254 1 98.81 184 ALA A N 1
ATOM 1448 C CA . ALA A 1 184 ? 12.898 -0.718 -7.805 1 98.81 184 ALA A CA 1
ATOM 1449 C C . ALA A 1 184 ? 13.969 -0.447 -6.754 1 98.81 184 ALA A C 1
ATOM 1451 O O . ALA A 1 184 ? 15.164 -0.506 -7.051 1 98.81 184 ALA A O 1
ATOM 1452 N N . PHE A 1 185 ? 13.562 -0.125 -5.555 1 98.69 185 PHE A N 1
ATOM 1453 C CA . PHE A 1 185 ? 14.5 0.107 -4.461 1 98.69 185 PHE A CA 1
ATOM 1454 C C . PHE A 1 185 ? 15.375 -1.119 -4.227 1 98.69 185 PHE A C 1
ATOM 1456 O O . PHE A 1 185 ? 16.594 -1.009 -4.152 1 98.69 185 PHE A O 1
ATOM 1463 N N . MET A 1 186 ? 14.727 -2.299 -4.109 1 98.69 186 MET A N 1
ATOM 1464 C CA . MET A 1 186 ? 15.453 -3.549 -3.889 1 98.69 186 MET A CA 1
ATOM 1465 C C . MET A 1 186 ? 16.391 -3.848 -5.051 1 98.69 186 MET A C 1
ATOM 1467 O O . MET A 1 186 ? 17.5 -4.348 -4.844 1 98.69 186 MET A O 1
ATOM 1471 N N . PHE A 1 187 ? 15.914 -3.547 -6.273 1 98.5 187 PHE A N 1
ATOM 1472 C CA . PHE A 1 187 ? 16.688 -3.734 -7.488 1 98.5 187 PHE A CA 1
ATOM 1473 C C . PHE A 1 187 ? 17.938 -2.844 -7.477 1 98.5 187 PHE A C 1
ATOM 1475 O O . PHE A 1 187 ? 19.047 -3.326 -7.648 1 98.5 187 PHE A O 1
ATOM 1482 N N . HIS A 1 188 ? 17.766 -1.596 -7.148 1 97.38 188 HIS A N 1
ATOM 1483 C CA . HIS A 1 188 ? 18.859 -0.626 -7.176 1 97.38 188 HIS A CA 1
ATOM 1484 C C . HIS A 1 188 ? 19.844 -0.87 -6.039 1 97.38 188 HIS A C 1
ATOM 1486 O O . HIS A 1 188 ? 21.047 -0.623 -6.188 1 97.38 188 HIS A O 1
ATOM 1492 N N . GLU A 1 189 ? 19.359 -1.369 -4.922 1 97.38 189 GLU A N 1
ATOM 1493 C CA . GLU A 1 189 ? 20.203 -1.654 -3.775 1 97.38 189 GLU A CA 1
ATOM 1494 C C . GLU A 1 189 ? 20.953 -2.973 -3.957 1 97.38 189 GLU A C 1
ATOM 1496 O O . GLU A 1 189 ? 21.75 -3.363 -3.102 1 97.38 189 GLU A O 1
ATOM 1501 N N . GLY A 1 190 ? 20.609 -3.734 -4.996 1 97.44 190 GLY A N 1
ATOM 1502 C CA . GLY A 1 190 ? 21.375 -4.918 -5.34 1 97.44 190 GLY A CA 1
ATOM 1503 C C . GLY A 1 190 ? 20.797 -6.195 -4.762 1 97.44 190 GLY A C 1
ATOM 1504 O O . GLY A 1 190 ? 21.406 -7.262 -4.867 1 97.44 190 GLY A O 1
ATOM 1505 N N . TYR A 1 191 ? 19.578 -6.137 -4.195 1 98 191 TYR A N 1
ATOM 1506 C CA . TYR A 1 191 ? 18.953 -7.312 -3.594 1 98 191 TYR A CA 1
ATOM 1507 C C . TYR A 1 191 ? 18.312 -8.195 -4.656 1 98 191 TYR A C 1
ATOM 1509 O O . TYR A 1 191 ? 18.094 -9.391 -4.438 1 98 191 TYR A O 1
ATOM 1517 N N . LEU A 1 192 ? 17.938 -7.605 -5.816 1 98.06 192 LEU A N 1
ATOM 1518 C CA . LEU A 1 192 ? 17.312 -8.305 -6.938 1 98.06 192 LEU A CA 1
ATOM 1519 C C . LEU A 1 192 ? 18.172 -8.18 -8.195 1 98.06 192 LEU A C 1
ATOM 1521 O O . LEU A 1 192 ? 18.75 -7.121 -8.461 1 98.06 192 LEU A O 1
ATOM 1525 N N . GLU A 1 193 ? 18.234 -9.211 -8.914 1 95.62 193 GLU A N 1
ATOM 1526 C CA . GLU A 1 193 ? 19.031 -9.219 -10.133 1 95.62 193 GLU A CA 1
ATOM 1527 C C . GLU A 1 193 ? 18.156 -9.445 -11.359 1 95.62 193 GLU A C 1
ATOM 1529 O O . GLU A 1 193 ? 17.297 -10.328 -11.359 1 95.62 193 GLU A O 1
ATOM 1534 N N . PRO A 1 194 ? 18.391 -8.695 -12.383 1 94.88 194 PRO A N 1
ATOM 1535 C CA . PRO A 1 194 ? 17.625 -8.898 -13.617 1 94.88 194 PRO A CA 1
ATOM 1536 C C . PRO A 1 194 ? 18.031 -10.172 -14.359 1 94.88 194 PRO A C 1
ATOM 1538 O O . PRO A 1 194 ? 19.125 -10.695 -14.148 1 94.88 194 PRO A O 1
ATOM 1541 N N . PRO A 1 195 ? 17.156 -10.625 -15.305 1 96.81 195 PRO A N 1
ATOM 1542 C CA . PRO A 1 195 ? 15.805 -10.125 -15.57 1 96.81 195 PRO A CA 1
ATOM 1543 C C . PRO A 1 195 ? 14.812 -10.484 -14.461 1 96.81 195 PRO A C 1
ATOM 1545 O O . PRO A 1 195 ? 14.742 -11.641 -14.047 1 96.81 195 PRO A O 1
ATOM 1548 N N . LEU A 1 196 ? 14.078 -9.484 -14.039 1 98.56 196 LEU A N 1
ATOM 1549 C CA . LEU A 1 196 ? 13.062 -9.68 -13.008 1 98.56 196 LEU A CA 1
ATOM 1550 C C . LEU A 1 196 ? 11.805 -10.297 -13.602 1 98.56 196 LEU A C 1
ATOM 1552 O O . LEU A 1 196 ? 11.586 -10.234 -14.812 1 98.56 196 LEU A O 1
ATOM 1556 N N . ARG A 1 197 ? 11.031 -10.961 -12.805 1 98.81 197 ARG A N 1
ATOM 1557 C CA . ARG A 1 197 ? 9.688 -11.438 -13.133 1 98.81 197 ARG A CA 1
ATOM 1558 C C . ARG A 1 197 ? 8.648 -10.781 -12.234 1 98.81 197 ARG A C 1
ATOM 1560 O O . ARG A 1 197 ? 8.594 -11.055 -11.031 1 98.81 197 ARG A O 1
ATOM 1567 N N . LEU A 1 198 ? 7.84 -9.93 -12.836 1 98.81 198 LEU A N 1
ATOM 1568 C CA . LEU A 1 198 ? 6.824 -9.219 -12.07 1 98.81 198 LEU A CA 1
ATOM 1569 C C . LEU A 1 198 ? 5.441 -9.812 -12.305 1 98.81 198 LEU A C 1
ATOM 1571 O O . LEU A 1 198 ? 5.113 -10.211 -13.43 1 98.81 198 LEU A O 1
ATOM 1575 N N . GLN A 1 199 ? 4.676 -9.914 -11.281 1 98.75 199 GLN A N 1
ATOM 1576 C CA . GLN A 1 199 ? 3.252 -10.211 -11.367 1 98.75 199 GLN A CA 1
ATOM 1577 C C . GLN A 1 199 ? 2.412 -9.047 -10.844 1 98.75 199 GLN A C 1
ATOM 1579 O O . GLN A 1 199 ? 2.426 -8.758 -9.641 1 98.75 199 GLN A O 1
ATOM 1584 N N . PHE A 1 200 ? 1.694 -8.383 -11.773 1 98.88 200 PHE A N 1
ATOM 1585 C CA . PHE A 1 200 ? 0.76 -7.332 -11.391 1 98.88 200 PHE A CA 1
ATOM 1586 C C . PHE A 1 200 ? -0.562 -7.926 -10.914 1 98.88 200 PHE A C 1
ATOM 1588 O O . PHE A 1 200 ? -1.19 -8.703 -11.633 1 98.88 200 PHE A O 1
ATOM 1595 N N . ILE A 1 201 ? -0.961 -7.609 -9.711 1 98.31 201 ILE A N 1
ATOM 1596 C CA . ILE A 1 201 ? -2.195 -8.164 -9.172 1 98.31 201 ILE A CA 1
ATOM 1597 C C . ILE A 1 201 ? -3.232 -7.059 -9 1 98.31 201 ILE A C 1
ATOM 1599 O O . ILE A 1 201 ? -2.996 -6.086 -8.281 1 98.31 201 ILE A O 1
ATOM 1603 N N . HIS A 1 202 ? -4.348 -7.199 -9.656 1 98.75 202 HIS A N 1
ATOM 1604 C CA . HIS A 1 202 ? -5.387 -6.176 -9.68 1 98.75 202 HIS A CA 1
ATOM 1605 C C . HIS A 1 202 ? -6.688 -6.695 -9.078 1 98.75 202 HIS A C 1
ATOM 1607 O O . HIS A 1 202 ? -7.102 -7.824 -9.359 1 98.75 202 HIS A O 1
ATOM 1613 N N . GLY A 1 203 ? -7.34 -5.84 -8.25 1 98 203 GLY A N 1
ATOM 1614 C CA . GLY A 1 203 ? -8.719 -6.105 -7.887 1 98 203 GLY A CA 1
ATOM 1615 C C . GLY A 1 203 ? -8.867 -6.664 -6.484 1 98 203 GLY A C 1
ATOM 1616 O O . GLY A 1 203 ? -9.953 -7.098 -6.094 1 98 203 GLY A O 1
ATOM 1617 N N . ILE A 1 204 ? -7.816 -6.684 -5.742 1 96.62 204 ILE A N 1
ATOM 1618 C CA . ILE A 1 204 ? -7.898 -7.078 -4.34 1 96.62 204 ILE A CA 1
ATOM 1619 C C . ILE A 1 204 ? -8.133 -5.844 -3.473 1 96.62 204 ILE A C 1
ATOM 1621 O O . ILE A 1 204 ? -7.414 -4.848 -3.584 1 96.62 204 ILE A O 1
ATOM 1625 N N . LEU A 1 205 ? -9.156 -5.922 -2.58 1 97.25 205 LEU A N 1
ATOM 1626 C CA . LEU A 1 205 ? -9.43 -4.785 -1.705 1 97.25 205 LEU A CA 1
ATOM 1627 C C . LEU A 1 205 ? -8.242 -4.496 -0.799 1 97.25 205 LEU A C 1
ATOM 1629 O O . LEU A 1 205 ? -7.781 -5.379 -0.072 1 97.25 205 LEU A O 1
ATOM 1633 N N . GLY A 1 206 ? -7.777 -3.318 -0.822 1 97.69 206 GLY A N 1
ATOM 1634 C CA . GLY A 1 206 ? -6.543 -2.914 -0.17 1 97.69 206 GLY A CA 1
ATOM 1635 C C . GLY A 1 206 ? -5.449 -2.527 -1.148 1 97.69 206 GLY A C 1
ATOM 1636 O O . GLY A 1 206 ? -4.461 -1.895 -0.767 1 97.69 206 GLY A O 1
ATOM 1637 N N . GLY A 1 207 ? -5.617 -2.973 -2.379 1 98.19 207 GLY A N 1
ATOM 1638 C CA . GLY A 1 207 ? -4.664 -2.682 -3.439 1 98.19 207 GLY A CA 1
ATOM 1639 C C . GLY A 1 207 ? -5.277 -1.92 -4.598 1 98.19 207 GLY A C 1
ATOM 1640 O O . GLY A 1 207 ? -6.348 -1.319 -4.461 1 98.19 207 GLY A O 1
ATOM 1641 N N . ILE A 1 208 ? -4.578 -1.888 -5.699 1 98.75 208 ILE A N 1
ATOM 1642 C CA . ILE A 1 208 ? -4.977 -1.151 -6.895 1 98.75 208 ILE A CA 1
ATOM 1643 C C . ILE A 1 208 ? -6.164 -1.845 -7.559 1 98.75 208 ILE A C 1
ATOM 1645 O O . ILE A 1 208 ? -6.418 -3.027 -7.312 1 98.75 208 ILE A O 1
ATOM 1649 N N . GLY A 1 209 ? -6.895 -1.113 -8.367 1 98.56 209 GLY A N 1
ATOM 1650 C CA . GLY A 1 209 ? -8.141 -1.605 -8.93 1 98.56 209 GLY A CA 1
ATOM 1651 C C . GLY A 1 209 ? -7.961 -2.291 -10.266 1 98.56 209 GLY A C 1
ATOM 1652 O O . GLY A 1 209 ? -6.859 -2.734 -10.602 1 98.56 209 GLY A O 1
ATOM 1653 N N . THR A 1 210 ? -9.078 -2.438 -10.977 1 98.62 210 THR A N 1
ATOM 1654 C CA . THR A 1 210 ? -9.102 -3.277 -12.172 1 98.62 210 THR A CA 1
ATOM 1655 C C . THR A 1 210 ? -9.328 -2.434 -13.422 1 98.62 210 THR A C 1
ATOM 1657 O O . THR A 1 210 ? -9.578 -2.971 -14.5 1 98.62 210 THR A O 1
ATOM 1660 N N . ALA A 1 211 ? -9.281 -1.104 -13.297 1 98.56 211 ALA A N 1
ATOM 1661 C CA . ALA A 1 211 ? -9.438 -0.264 -14.477 1 98.56 211 ALA A CA 1
ATOM 1662 C C . ALA A 1 211 ? -8.266 -0.452 -15.438 1 98.56 211 ALA A C 1
ATOM 1664 O O . ALA A 1 211 ? -7.141 -0.7 -15.016 1 98.56 211 ALA A O 1
ATOM 1665 N N . VAL A 1 212 ? -8.555 -0.3 -16.734 1 98.62 212 VAL A N 1
ATOM 1666 C CA . VAL A 1 212 ? -7.512 -0.412 -17.75 1 98.62 212 VAL A CA 1
ATOM 1667 C C . VAL A 1 212 ? -6.391 0.581 -17.453 1 98.62 212 VAL A C 1
ATOM 1669 O O . VAL A 1 212 ? -5.211 0.256 -17.609 1 98.62 212 VAL A O 1
ATOM 1672 N N . GLU A 1 213 ? -6.766 1.799 -16.984 1 98.44 213 GLU A N 1
ATOM 1673 C CA . GLU A 1 213 ? -5.793 2.836 -16.656 1 98.44 213 GLU A CA 1
ATOM 1674 C C . GLU A 1 213 ? -4.844 2.371 -15.555 1 98.44 213 GLU A C 1
ATOM 1676 O O . GLU A 1 213 ? -3.668 2.736 -15.547 1 98.44 213 GLU A O 1
ATOM 1681 N N . ASP A 1 214 ? -5.371 1.613 -14.617 1 98.81 214 ASP A N 1
ATOM 1682 C CA . ASP A 1 214 ? -4.551 1.082 -13.531 1 98.81 214 ASP A CA 1
ATOM 1683 C C . ASP A 1 214 ? -3.461 0.156 -14.07 1 98.81 214 ASP A C 1
ATOM 1685 O O . ASP A 1 214 ? -2.307 0.235 -13.641 1 98.81 214 ASP A O 1
ATOM 1689 N N . VAL A 1 215 ? -3.84 -0.72 -15 1 98.81 215 VAL A N 1
ATOM 1690 C CA . VAL A 1 215 ? -2.895 -1.656 -15.602 1 98.81 215 VAL A CA 1
ATOM 1691 C C . VAL A 1 215 ? -1.824 -0.887 -16.375 1 98.81 215 VAL A C 1
ATOM 1693 O O . VAL A 1 215 ? -0.629 -1.139 -16.203 1 98.81 215 VAL A O 1
ATOM 1696 N N . LEU A 1 216 ? -2.264 0.052 -17.219 1 98.75 216 LEU A N 1
ATOM 1697 C CA . LEU A 1 216 ? -1.345 0.832 -18.031 1 98.75 216 LEU A CA 1
ATOM 1698 C C . LEU A 1 216 ? -0.345 1.588 -17.156 1 98.75 216 LEU A C 1
ATOM 1700 O O . LEU A 1 216 ? 0.845 1.642 -17.484 1 98.75 216 LEU A O 1
ATOM 1704 N N . PHE A 1 217 ? -0.844 2.15 -16.109 1 98.81 217 PHE A N 1
ATOM 1705 C CA . PHE A 1 217 ? 0.024 2.965 -15.266 1 98.81 217 PHE A CA 1
ATOM 1706 C C . PHE A 1 217 ? 1.032 2.096 -14.531 1 98.81 217 PHE A C 1
ATOM 1708 O O . PHE A 1 217 ? 2.186 2.49 -14.352 1 98.81 217 PHE A O 1
ATOM 1715 N N . MET A 1 218 ? 0.59 0.941 -14.016 1 98.75 218 MET A N 1
ATOM 1716 C CA . MET A 1 218 ? 1.53 0.024 -13.383 1 98.75 218 MET A CA 1
ATOM 1717 C C . MET A 1 218 ? 2.648 -0.364 -14.336 1 98.75 218 MET A C 1
ATOM 1719 O O . MET A 1 218 ? 3.824 -0.354 -13.969 1 98.75 218 MET A O 1
ATOM 1723 N N . LYS A 1 219 ? 2.307 -0.708 -15.562 1 98.81 219 LYS A N 1
ATOM 1724 C CA . LYS A 1 219 ? 3.285 -1.079 -16.578 1 98.81 219 LYS A CA 1
ATOM 1725 C C . LYS A 1 219 ? 4.227 0.083 -16.891 1 98.81 219 LYS A C 1
ATOM 1727 O O . LYS A 1 219 ? 5.441 -0.102 -16.984 1 98.81 219 LYS A O 1
ATOM 1732 N N . GLN A 1 220 ? 3.668 1.261 -17.016 1 98.62 220 GLN A N 1
ATOM 1733 C CA . GLN A 1 220 ? 4.465 2.453 -17.281 1 98.62 220 GLN A CA 1
ATOM 1734 C C . GLN A 1 220 ? 5.453 2.721 -16.156 1 98.62 220 GLN A C 1
ATOM 1736 O O . GLN A 1 220 ? 6.602 3.098 -16.406 1 98.62 220 GLN A O 1
ATOM 1741 N N . THR A 1 221 ? 4.988 2.6 -14.961 1 98.88 221 THR A N 1
ATOM 1742 C CA . THR A 1 221 ? 5.828 2.836 -13.789 1 98.88 221 THR A CA 1
ATOM 1743 C C . THR A 1 221 ? 6.977 1.829 -13.734 1 98.88 221 THR A C 1
ATOM 1745 O O . THR A 1 221 ? 8.125 2.203 -13.492 1 98.88 221 THR A O 1
ATOM 1748 N N . ALA A 1 222 ? 6.652 0.558 -13.992 1 98.81 222 ALA A N 1
ATOM 1749 C CA . ALA A 1 222 ? 7.691 -0.469 -14.016 1 98.81 222 ALA A CA 1
ATOM 1750 C C . ALA A 1 222 ? 8.719 -0.186 -15.109 1 98.81 222 ALA A C 1
ATOM 1752 O O . ALA A 1 222 ? 9.922 -0.33 -14.891 1 98.81 222 ALA A O 1
ATOM 1753 N N . ASP A 1 223 ? 8.25 0.191 -16.312 1 98.75 223 ASP A N 1
ATOM 1754 C CA . ASP A 1 223 ? 9.156 0.55 -17.406 1 98.75 223 ASP A CA 1
ATOM 1755 C C . ASP A 1 223 ? 10.109 1.664 -16.984 1 98.75 223 ASP A C 1
ATOM 1757 O O . ASP A 1 223 ? 11.312 1.595 -17.25 1 98.75 223 ASP A O 1
ATOM 1761 N N . ARG A 1 224 ? 9.57 2.633 -16.312 1 98.56 224 ARG A N 1
ATOM 1762 C CA . ARG A 1 224 ? 10.336 3.816 -15.945 1 98.56 224 ARG A CA 1
ATOM 1763 C C . ARG A 1 224 ? 11.359 3.484 -14.859 1 98.56 224 ARG A C 1
ATOM 1765 O O . ARG A 1 224 ? 12.508 3.922 -14.93 1 98.56 224 ARG A O 1
ATOM 1772 N N . LEU A 1 225 ? 11 2.717 -13.906 1 98.69 225 LEU A N 1
ATOM 1773 C CA . LEU A 1 225 ? 11.812 2.539 -12.711 1 98.69 225 LEU A CA 1
ATOM 1774 C C . LEU A 1 225 ? 12.805 1.394 -12.883 1 98.69 225 LEU A C 1
ATOM 1776 O O . LEU A 1 225 ? 13.914 1.438 -12.352 1 98.69 225 LEU A O 1
ATOM 1780 N N . ILE A 1 226 ? 12.367 0.32 -13.609 1 98.38 226 ILE A N 1
ATOM 1781 C CA . ILE A 1 226 ? 13.156 -0.909 -13.664 1 98.38 226 ILE A CA 1
ATOM 1782 C C . ILE A 1 226 ? 13.805 -1.045 -15.031 1 98.38 226 ILE A C 1
ATOM 1784 O O . ILE A 1 226 ? 14.898 -1.601 -15.156 1 98.38 226 ILE A O 1
ATOM 1788 N N . GLY A 1 227 ? 13.219 -0.44 -16.078 1 98.25 227 GLY A N 1
ATOM 1789 C CA . GLY A 1 227 ? 13.656 -0.622 -17.453 1 98.25 227 GLY A CA 1
ATOM 1790 C C . GLY A 1 227 ? 13.008 -1.807 -18.141 1 98.25 227 GLY A C 1
ATOM 1791 O O . GLY A 1 227 ? 13.086 -2.936 -17.641 1 98.25 227 GLY A O 1
ATOM 1792 N N . ARG A 1 228 ? 12.438 -1.59 -19.328 1 96.56 228 ARG A N 1
ATOM 1793 C CA . ARG A 1 228 ? 11.656 -2.586 -20.062 1 96.56 228 ARG A CA 1
ATOM 1794 C C . ARG A 1 228 ? 12.484 -3.84 -20.328 1 96.56 228 ARG A C 1
ATOM 1796 O O . ARG A 1 228 ? 11.938 -4.945 -20.391 1 96.56 228 ARG A O 1
ATOM 1803 N N . GLU A 1 229 ? 13.727 -3.701 -20.438 1 96.81 229 GLU A N 1
ATOM 1804 C CA . GLU A 1 229 ? 14.602 -4.809 -20.812 1 96.81 229 GLU A CA 1
ATOM 1805 C C . GLU A 1 229 ? 14.992 -5.648 -19.594 1 96.81 229 GLU A C 1
ATOM 1807 O O . GLU A 1 229 ? 15.523 -6.75 -19.75 1 96.81 229 GLU A O 1
ATOM 1812 N N . ASN A 1 230 ? 14.609 -5.141 -18.453 1 98.06 230 ASN A N 1
ATOM 1813 C CA . ASN A 1 230 ? 15.133 -5.766 -17.25 1 98.06 230 ASN A CA 1
ATOM 1814 C C . ASN A 1 230 ? 14.086 -6.664 -16.578 1 98.06 230 ASN A C 1
ATOM 1816 O O . ASN A 1 230 ? 14.32 -7.191 -15.492 1 98.06 230 ASN A O 1
ATOM 1820 N N . TYR A 1 231 ? 12.93 -6.828 -17.234 1 98.06 231 TYR A N 1
ATOM 1821 C CA . TYR A 1 231 ? 11.938 -7.672 -16.562 1 98.06 231 TYR A CA 1
ATOM 1822 C C . TYR A 1 231 ? 10.93 -8.227 -17.562 1 98.06 231 TYR A C 1
ATOM 1824 O O . TYR A 1 231 ? 10.766 -7.676 -18.656 1 98.06 231 TYR A O 1
ATOM 1832 N N . THR A 1 232 ? 10.32 -9.359 -17.25 1 98.19 232 THR A N 1
ATOM 1833 C CA . THR A 1 232 ? 9.078 -9.875 -17.812 1 98.19 232 THR A CA 1
ATOM 1834 C C . THR A 1 232 ? 7.93 -9.703 -16.828 1 98.19 232 THR A C 1
ATOM 1836 O O . THR A 1 232 ? 8.148 -9.43 -15.648 1 98.19 232 THR A O 1
ATOM 1839 N N . TRP A 1 233 ? 6.695 -9.789 -17.375 1 98.56 233 TRP A N 1
ATOM 1840 C CA . TRP A 1 233 ? 5.602 -9.531 -16.438 1 98.56 233 TRP A CA 1
ATOM 1841 C C . TRP A 1 233 ? 4.363 -10.336 -16.812 1 98.56 233 TRP A C 1
ATOM 1843 O O . TRP A 1 233 ? 4.223 -10.773 -17.953 1 98.56 233 TRP A O 1
ATOM 1853 N N . SER A 1 234 ? 3.619 -10.602 -15.797 1 98.69 234 SER A N 1
ATOM 1854 C CA . SER A 1 234 ? 2.311 -11.242 -15.883 1 98.69 234 SER A CA 1
ATOM 1855 C C . SER A 1 234 ? 1.256 -10.453 -15.117 1 98.69 234 SER A C 1
ATOM 1857 O O . SER A 1 234 ? 1.585 -9.523 -14.375 1 98.69 234 SER A O 1
ATOM 1859 N N . LEU A 1 235 ? -0.022 -10.766 -15.422 1 98.75 235 LEU A N 1
ATOM 1860 C CA . LEU A 1 235 ? -1.105 -10.008 -14.812 1 98.75 235 LEU A CA 1
ATOM 1861 C C . LEU A 1 235 ? -2.186 -10.938 -14.273 1 98.75 235 LEU A C 1
ATOM 1863 O O . LEU A 1 235 ? -2.559 -11.914 -14.938 1 98.75 235 LEU A O 1
ATOM 1867 N N . VAL A 1 236 ? -2.602 -10.656 -13.055 1 98.12 236 VAL A N 1
ATOM 1868 C CA . VAL A 1 236 ? -3.758 -11.273 -12.422 1 98.12 236 VAL A CA 1
ATOM 1869 C C . VAL A 1 236 ? -4.906 -10.273 -12.344 1 98.12 236 VAL A C 1
ATOM 1871 O O . VAL A 1 236 ? -4.73 -9.156 -11.844 1 98.12 236 VAL A O 1
ATOM 1874 N N . GLY A 1 237 ? -6.051 -10.602 -12.891 1 98.5 237 GLY A N 1
ATOM 1875 C CA . GLY A 1 237 ? -7.301 -9.906 -12.625 1 98.5 237 GLY A CA 1
ATOM 1876 C C . GLY A 1 237 ? -8.25 -10.695 -11.742 1 98.5 237 GLY A C 1
ATOM 1877 O O . GLY A 1 237 ? -8.672 -11.797 -12.109 1 98.5 237 GLY A O 1
ATOM 1878 N N . ALA A 1 238 ? -8.633 -10.133 -10.664 1 97.38 238 ALA A N 1
ATOM 1879 C CA . ALA A 1 238 ? -9.477 -10.852 -9.711 1 97.38 238 ALA A CA 1
ATOM 1880 C C . ALA A 1 238 ? -10.906 -10.977 -10.219 1 97.38 238 ALA A C 1
ATOM 1882 O O . ALA A 1 238 ? -11.445 -10.031 -10.805 1 97.38 238 ALA A O 1
ATOM 1883 N N . GLY A 1 239 ? -11.508 -12.125 -9.992 1 96.94 239 GLY A N 1
ATOM 1884 C CA . GLY A 1 239 ? -12.914 -12.352 -10.281 1 96.9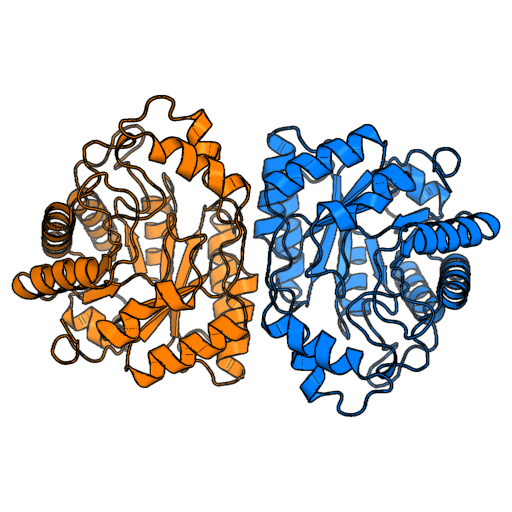4 239 GLY A CA 1
ATOM 1885 C C . GLY A 1 239 ? -13.25 -12.188 -11.75 1 96.94 239 GLY A C 1
ATOM 1886 O O . GLY A 1 239 ? -12.594 -12.766 -12.609 1 96.94 239 GLY A O 1
ATOM 1887 N N . ARG A 1 240 ? -14.312 -11.398 -12.023 1 97.38 240 ARG A N 1
ATOM 1888 C CA . ARG A 1 240 ? -14.852 -11.242 -13.367 1 97.38 240 ARG A CA 1
ATOM 1889 C C . ARG A 1 240 ? -13.828 -10.602 -14.297 1 97.38 240 ARG A C 1
ATOM 1891 O O . ARG A 1 240 ? -14.008 -10.594 -15.516 1 97.38 240 ARG A O 1
ATOM 1898 N N . PHE A 1 241 ? -12.695 -10.109 -13.734 1 98.38 241 PHE A N 1
ATOM 1899 C CA . PHE A 1 241 ? -11.734 -9.367 -14.539 1 98.38 241 PHE A CA 1
ATOM 1900 C C . PHE A 1 241 ? -10.609 -10.289 -15.008 1 98.38 241 PHE A C 1
ATOM 1902 O O . PHE A 1 241 ? -9.727 -9.859 -15.758 1 98.38 241 PHE A O 1
ATOM 1909 N N . GLN A 1 242 ? -10.656 -11.562 -14.609 1 98.69 242 GLN A N 1
ATOM 1910 C CA . GLN A 1 242 ? -9.594 -12.5 -14.938 1 98.69 242 GLN A CA 1
ATOM 1911 C C . GLN A 1 242 ? -9.352 -12.562 -16.438 1 98.69 242 GLN A C 1
ATOM 1913 O O . GLN A 1 242 ? -8.242 -12.305 -16.906 1 98.69 242 GLN A O 1
ATOM 1918 N N . MET A 1 243 ? -10.352 -12.812 -17.234 1 98.75 243 MET A N 1
ATOM 1919 C CA . MET A 1 243 ? -10.203 -13.023 -18.672 1 98.75 243 MET A CA 1
ATOM 1920 C C . MET A 1 243 ? -9.953 -11.703 -19.391 1 98.75 243 MET A C 1
ATOM 1922 O O . MET A 1 243 ? -9.023 -11.586 -20.203 1 98.75 243 MET A O 1
ATOM 1926 N N . PRO A 1 244 ? -10.75 -10.57 -19.078 1 98.62 244 PRO A N 1
ATOM 1927 C CA . PRO A 1 244 ? -10.508 -9.305 -19.781 1 98.62 244 PRO A CA 1
ATOM 1928 C C . PRO A 1 244 ? -9.125 -8.727 -19.5 1 98.62 244 PRO A C 1
ATOM 1930 O O . PRO A 1 244 ? -8.422 -8.328 -20.438 1 98.62 244 PRO A O 1
ATOM 1933 N N . LEU A 1 245 ? -8.68 -8.695 -18.25 1 98.81 245 LEU A N 1
ATOM 1934 C CA . LEU A 1 245 ? -7.383 -8.117 -17.938 1 98.81 245 LEU A CA 1
ATOM 1935 C C . LEU A 1 245 ? -6.254 -9.031 -18.391 1 98.81 245 LEU A C 1
ATOM 1937 O O . LEU A 1 245 ? -5.188 -8.562 -18.797 1 98.81 245 LEU A O 1
ATOM 1941 N N . GLY A 1 246 ? -6.5 -10.359 -18.234 1 98.69 246 GLY A N 1
ATOM 1942 C CA . GLY A 1 246 ? -5.535 -11.273 -18.844 1 98.69 246 GLY A CA 1
ATOM 1943 C C . GLY A 1 246 ? -5.324 -11.023 -20.328 1 98.69 246 GLY A C 1
ATOM 1944 O O . GLY A 1 246 ? -4.188 -11.008 -20.797 1 98.69 246 GLY A O 1
ATOM 1945 N N . THR A 1 247 ? -6.41 -10.836 -21.062 1 98.81 247 THR A N 1
ATOM 1946 C CA . THR A 1 247 ? -6.34 -10.539 -22.484 1 98.81 247 THR A CA 1
ATOM 1947 C C . THR A 1 247 ? -5.582 -9.242 -22.734 1 98.81 247 THR A C 1
ATOM 1949 O O . THR A 1 247 ? -4.746 -9.164 -23.641 1 98.81 247 THR A O 1
ATOM 1952 N N . LEU A 1 248 ? -5.852 -8.234 -21.891 1 98.81 248 LEU A N 1
ATOM 1953 C CA . LEU A 1 248 ? -5.145 -6.961 -22 1 98.81 248 LEU A CA 1
ATOM 1954 C C . LEU A 1 248 ? -3.643 -7.16 -21.828 1 98.81 248 LEU A C 1
ATOM 1956 O O . LEU A 1 248 ? -2.85 -6.555 -22.547 1 98.81 248 LEU A O 1
ATOM 1960 N N . ALA A 1 249 ? -3.281 -7.977 -20.875 1 98.62 249 ALA A N 1
ATOM 1961 C CA . ALA A 1 249 ? -1.865 -8.258 -20.656 1 98.62 249 ALA A CA 1
ATOM 1962 C C . ALA A 1 249 ? -1.225 -8.844 -21.922 1 98.62 249 ALA A C 1
ATOM 1964 O O . ALA A 1 249 ? -0.131 -8.43 -22.312 1 98.62 249 ALA A O 1
ATOM 1965 N N . VAL A 1 250 ? -1.881 -9.75 -22.547 1 98.38 250 VAL A N 1
ATOM 1966 C CA . VAL A 1 250 ? -1.376 -10.383 -23.766 1 98.38 250 VAL A CA 1
ATOM 1967 C C . VAL A 1 250 ? -1.193 -9.328 -24.859 1 98.38 250 VAL A C 1
ATOM 1969 O O . VAL A 1 250 ? -0.159 -9.297 -25.531 1 98.38 250 VAL A O 1
ATOM 1972 N N . ILE A 1 251 ? -2.172 -8.438 -25.016 1 98.19 251 ILE A N 1
ATOM 1973 C CA . ILE A 1 251 ? -2.121 -7.375 -26 1 98.19 251 ILE A CA 1
ATOM 1974 C C . ILE A 1 251 ? -0.907 -6.484 -25.75 1 98.19 251 ILE A C 1
ATOM 1976 O O . ILE A 1 251 ? -0.241 -6.043 -26.688 1 98.19 251 ILE A O 1
ATOM 1980 N N . MET A 1 252 ? -0.597 -6.344 -24.484 1 97.88 252 MET A N 1
ATOM 1981 C CA . MET A 1 252 ? 0.468 -5.426 -24.094 1 97.88 252 MET A CA 1
ATOM 1982 C C . MET A 1 252 ? 1.82 -6.133 -24.078 1 97.88 252 MET A C 1
ATOM 1984 O O . MET A 1 252 ? 2.834 -5.535 -23.703 1 97.88 252 MET A O 1
ATOM 1988 N N . GLY A 1 253 ? 1.869 -7.363 -24.422 1 97.12 253 GLY A N 1
ATOM 1989 C CA . GLY A 1 253 ? 3.125 -8.086 -24.531 1 97.12 253 GLY A CA 1
ATOM 1990 C C . GLY A 1 253 ? 3.506 -8.797 -23.234 1 97.12 253 GLY A C 1
ATOM 1991 O O . GLY A 1 253 ? 4.664 -9.18 -23.062 1 97.12 253 GLY A O 1
ATOM 1992 N N . GLY A 1 254 ? 2.545 -8.898 -22.281 1 98.19 254 GLY A N 1
ATOM 1993 C CA . GLY A 1 254 ? 2.775 -9.602 -21.031 1 98.19 254 GLY A CA 1
ATOM 1994 C C . GLY A 1 254 ? 2.227 -11.016 -21.047 1 98.19 254 GLY A C 1
ATOM 1995 O O . GLY A 1 254 ? 1.822 -11.531 -22.094 1 98.19 254 GLY A O 1
ATOM 1996 N N . ASP A 1 255 ? 2.357 -11.695 -19.953 1 98.81 255 ASP A N 1
ATOM 1997 C CA . ASP A 1 255 ? 1.834 -13.047 -19.734 1 98.81 255 ASP A CA 1
ATOM 1998 C C . ASP A 1 255 ? 0.542 -13.008 -18.922 1 98.81 255 ASP A C 1
ATOM 2000 O O . ASP A 1 255 ? 0.11 -11.938 -18.484 1 98.81 255 ASP A O 1
ATOM 2004 N N . VAL A 1 256 ? -0.097 -14.219 -18.797 1 98.75 256 VAL A N 1
ATOM 2005 C CA . VAL A 1 256 ? -1.427 -14.211 -18.203 1 98.75 256 VAL A CA 1
ATOM 2006 C C . VAL A 1 256 ? -1.532 -15.32 -17.156 1 98.75 256 VAL A C 1
ATOM 2008 O O . VAL A 1 256 ? -0.873 -16.359 -17.281 1 98.75 256 VAL A O 1
ATOM 2011 N N . ARG A 1 257 ? -2.275 -15.031 -16.141 1 98.88 257 ARG A N 1
ATOM 2012 C CA . ARG A 1 257 ? -2.625 -16.016 -15.117 1 98.88 257 ARG A CA 1
ATOM 2013 C C . ARG A 1 257 ? -4.137 -16.172 -15 1 98.88 257 ARG A C 1
ATOM 2015 O O . ARG A 1 257 ? -4.867 -15.172 -14.961 1 98.88 257 ARG A O 1
ATOM 2022 N N . VAL A 1 258 ? -4.562 -17.375 -15.047 1 98.88 258 VAL A N 1
ATOM 2023 C CA . VAL A 1 258 ? -5.953 -17.734 -14.797 1 98.88 258 VAL A CA 1
ATOM 2024 C C . VAL A 1 258 ? -6.02 -18.859 -13.758 1 98.88 258 VAL A C 1
ATOM 2026 O O . VAL A 1 258 ? -4.988 -19.328 -13.273 1 98.88 258 VAL A O 1
ATOM 2029 N N . GLY A 1 259 ? -7.172 -19.219 -13.352 1 98.81 259 GLY A N 1
ATOM 2030 C CA . GLY A 1 259 ? -7.355 -20.312 -12.422 1 98.81 259 GLY A CA 1
ATOM 2031 C C . GLY A 1 259 ? -8.375 -20.016 -11.336 1 98.81 259 GLY A C 1
ATOM 2032 O O . GLY A 1 259 ? -8.719 -18.859 -11.102 1 98.81 259 GLY A O 1
ATOM 2033 N N . LEU A 1 260 ? -8.781 -21.047 -10.641 1 98.69 260 LEU A N 1
ATOM 2034 C CA . LEU A 1 260 ? -9.859 -20.969 -9.656 1 98.69 260 LEU A CA 1
ATOM 2035 C C . LEU A 1 260 ? -9.398 -20.203 -8.414 1 98.69 260 LEU A C 1
ATOM 2037 O O . LEU A 1 260 ? -10.227 -19.766 -7.617 1 98.69 260 LEU A O 1
ATOM 2041 N N . GLU A 1 261 ? -8.102 -20.062 -8.289 1 97.5 261 GLU A N 1
ATOM 2042 C CA . GLU A 1 261 ? -7.633 -19.172 -7.234 1 97.5 261 GLU A CA 1
ATOM 2043 C C . GLU A 1 261 ? -8.18 -17.766 -7.426 1 97.5 261 GLU A C 1
ATOM 2045 O O . GLU A 1 261 ? -8.641 -17.125 -6.473 1 97.5 261 GLU A O 1
ATOM 2050 N N . ASP A 1 262 ? -8.188 -17.297 -8.656 1 97.19 262 ASP A N 1
ATOM 2051 C CA . ASP A 1 262 ? -8.391 -15.883 -8.922 1 97.19 262 ASP A CA 1
ATOM 2052 C C . ASP A 1 262 ? -9.828 -15.602 -9.344 1 97.19 262 ASP A C 1
ATOM 2054 O O . ASP A 1 262 ? -10.297 -14.461 -9.258 1 97.19 262 ASP A O 1
ATOM 2058 N N . SER A 1 263 ? -10.516 -16.625 -9.883 1 98.31 263 SER A N 1
ATOM 2059 C CA . SER A 1 263 ? -11.906 -16.484 -10.297 1 98.31 263 SER A CA 1
ATOM 2060 C C . SER A 1 263 ? -12.609 -17.844 -10.297 1 98.31 263 SER A C 1
ATOM 2062 O O . SER A 1 263 ? -12.094 -18.812 -10.828 1 98.31 263 SER A O 1
ATOM 2064 N N . LEU A 1 264 ? -13.82 -17.875 -9.758 1 98.31 264 LEU A N 1
ATOM 2065 C CA . LEU A 1 264 ? -14.586 -19.125 -9.719 1 98.31 264 LEU A CA 1
ATOM 2066 C C . LEU A 1 264 ? -15.453 -19.266 -10.961 1 98.31 264 LEU A C 1
ATOM 2068 O O . LEU A 1 264 ? -16.031 -20.328 -11.195 1 98.31 264 LEU A O 1
ATOM 2072 N N . TYR A 1 265 ? -15.453 -18.281 -11.828 1 98.25 265 TYR A N 1
ATOM 2073 C CA . TYR A 1 265 ? -16.453 -18.25 -12.883 1 98.25 265 TYR A CA 1
ATOM 2074 C C . TYR A 1 265 ? -15.797 -18.359 -14.258 1 98.25 265 TYR A C 1
ATOM 2076 O O . TYR A 1 265 ? -14.711 -17.812 -14.477 1 98.25 265 TYR A O 1
ATOM 2084 N N . ILE A 1 266 ? -16.484 -19 -15.203 1 98.44 266 ILE A N 1
ATOM 2085 C CA . ILE A 1 266 ? -16.031 -19.109 -16.578 1 98.44 266 ILE A CA 1
ATOM 2086 C C . ILE A 1 266 ? -16.688 -18.016 -17.422 1 98.44 266 ILE A C 1
ATOM 2088 O O . ILE A 1 266 ? -16.109 -17.562 -18.422 1 98.44 266 ILE A O 1
ATOM 2092 N N . GLU A 1 267 ? -17.828 -17.688 -17.125 1 96.81 267 GLU A N 1
ATOM 2093 C CA . GLU A 1 267 ? -18.594 -16.578 -17.656 1 96.81 267 GLU A CA 1
ATOM 2094 C C . GLU A 1 267 ? -19.562 -16.031 -16.609 1 96.81 267 GLU A C 1
ATOM 2096 O O . GLU A 1 267 ? -19.656 -16.547 -15.5 1 96.81 267 GLU A O 1
ATOM 2101 N N . ARG A 1 268 ? -20.188 -14.891 -16.938 1 94.38 268 ARG A N 1
ATOM 2102 C CA . ARG A 1 268 ? -21.109 -14.266 -15.992 1 94.38 268 ARG A CA 1
ATOM 2103 C C . ARG A 1 268 ? -22.156 -15.266 -15.508 1 94.38 268 ARG A C 1
ATOM 2105 O O . ARG A 1 268 ? -22.906 -15.836 -16.312 1 94.38 268 ARG A O 1
ATOM 2112 N N . GLY A 1 269 ? -22.094 -15.516 -14.234 1 95.81 269 GLY A N 1
ATOM 2113 C CA . GLY A 1 269 ? -23.125 -16.328 -13.602 1 95.81 269 GLY A CA 1
ATOM 2114 C C . GLY A 1 269 ? -22.875 -17.828 -13.75 1 95.81 269 GLY A C 1
ATOM 2115 O O . GLY A 1 269 ? -23.719 -18.641 -13.352 1 95.81 269 GLY A O 1
ATOM 2116 N N . LYS A 1 270 ? -21.844 -18.188 -14.344 1 98.38 270 LYS A N 1
ATOM 2117 C CA . LYS A 1 270 ? -21.547 -19.594 -14.547 1 98.38 270 LYS A CA 1
ATOM 2118 C C . LYS A 1 270 ? -20.188 -19.969 -13.938 1 98.38 270 LYS A C 1
ATOM 2120 O O . LYS A 1 270 ? -19.156 -19.469 -14.367 1 98.38 270 LYS A O 1
ATOM 2125 N N . LEU A 1 271 ? -20.25 -20.875 -12.992 1 98.56 271 LEU A N 1
ATOM 2126 C CA . LEU A 1 271 ? -19.031 -21.344 -12.352 1 98.56 271 LEU A CA 1
ATOM 2127 C C . LEU A 1 271 ? -18.172 -22.141 -13.336 1 98.56 271 LEU A C 1
ATOM 2129 O O . LEU A 1 271 ? -18.703 -22.906 -14.148 1 98.56 271 LEU A O 1
ATOM 2133 N N . ALA A 1 272 ? -16.875 -21.922 -13.281 1 98.81 272 ALA A N 1
ATOM 2134 C CA . ALA A 1 272 ? -15.969 -22.828 -13.984 1 98.81 272 ALA A CA 1
ATOM 2135 C C . ALA A 1 272 ? -15.969 -24.219 -13.336 1 98.81 272 ALA A C 1
ATOM 2137 O O . ALA A 1 272 ? -15.945 -24.328 -12.109 1 98.81 272 ALA A O 1
ATOM 2138 N N . LYS A 1 273 ? -15.906 -25.219 -14.141 1 98.62 273 LYS A N 1
ATOM 2139 C CA . LYS A 1 273 ? -16 -26.594 -13.625 1 98.62 273 LYS A CA 1
ATOM 2140 C C . LYS A 1 273 ? -14.625 -27.172 -13.359 1 98.62 273 LYS A C 1
ATOM 2142 O O . LYS A 1 273 ? -14.5 -28.25 -12.773 1 98.62 273 LYS A O 1
ATOM 2147 N N . SER A 1 274 ? -13.641 -26.5 -13.82 1 98.69 274 SER A N 1
ATOM 2148 C CA . SER A 1 274 ? -12.258 -26.906 -13.594 1 98.69 274 SER A CA 1
ATOM 2149 C C . SER A 1 274 ? -11.289 -25.781 -13.922 1 98.69 274 SER A C 1
ATOM 2151 O O . SER A 1 274 ? -11.648 -24.812 -14.602 1 98.69 274 SER A O 1
ATOM 2153 N N . ASN A 1 275 ? -10.094 -25.891 -13.406 1 98.94 275 ASN A N 1
ATOM 2154 C CA . ASN A 1 275 ? -9.016 -25 -13.82 1 98.94 275 ASN A CA 1
ATOM 2155 C C . ASN A 1 275 ? -8.734 -25.109 -15.32 1 98.94 275 ASN A C 1
ATOM 2157 O O . ASN A 1 275 ? -8.531 -24.109 -16 1 98.94 275 ASN A O 1
ATOM 2161 N N . ALA A 1 276 ? -8.758 -26.328 -15.781 1 98.94 276 ALA A N 1
ATOM 2162 C CA . ALA A 1 276 ? -8.484 -26.609 -17.188 1 98.94 276 ALA A CA 1
ATOM 2163 C C . ALA A 1 276 ? -9.438 -25.828 -18.094 1 98.94 276 ALA A C 1
ATOM 2165 O O . ALA A 1 276 ? -9.039 -25.359 -19.156 1 98.94 276 ALA A O 1
ATOM 2166 N N . GLU A 1 277 ? -10.656 -25.719 -17.672 1 98.88 277 GLU A N 1
ATOM 2167 C CA . GLU A 1 277 ? -11.641 -25 -18.453 1 98.88 277 GLU A CA 1
ATOM 2168 C C . GLU A 1 277 ? -11.219 -23.547 -18.656 1 98.88 277 GLU A C 1
ATOM 2170 O O . GLU A 1 277 ? -11.383 -22.984 -19.75 1 98.88 277 GLU A O 1
ATOM 2175 N N . GLN A 1 278 ? -10.688 -22.922 -17.656 1 98.88 278 GLN A N 1
ATOM 2176 C CA . GLN A 1 278 ? -10.242 -21.531 -17.75 1 98.88 278 GLN A CA 1
ATOM 2177 C C . GLN A 1 278 ? -8.961 -21.406 -18.562 1 98.88 278 GLN A C 1
ATOM 2179 O O . GLN A 1 278 ? -8.805 -20.469 -19.344 1 98.88 278 GLN A O 1
ATOM 2184 N N . VAL A 1 279 ? -8.094 -22.359 -18.438 1 98.94 279 VAL A N 1
ATOM 2185 C CA . VAL A 1 279 ? -6.875 -22.359 -19.234 1 98.94 279 VAL A CA 1
ATOM 2186 C C . VAL A 1 279 ? -7.234 -22.5 -20.719 1 98.94 279 VAL A C 1
ATOM 2188 O O . VAL A 1 279 ? -6.723 -21.766 -21.562 1 98.94 279 VAL A O 1
ATOM 2191 N N . GLU A 1 280 ? -8.117 -23.438 -21.031 1 98.94 280 GLU A N 1
ATOM 2192 C CA . GLU A 1 280 ? -8.523 -23.656 -22.422 1 98.94 280 GLU A CA 1
ATOM 2193 C C . GLU A 1 280 ? -9.102 -22.375 -23.031 1 98.94 280 GLU A C 1
ATOM 2195 O O . GLU A 1 280 ? -8.797 -22.047 -24.188 1 98.94 280 GLU A O 1
ATOM 2200 N N . LYS A 1 281 ? -9.922 -21.75 -22.25 1 98.88 281 LYS A N 1
ATOM 2201 C CA . LYS A 1 281 ? -10.508 -20.5 -22.734 1 98.88 281 LYS A CA 1
ATOM 2202 C C . LYS A 1 281 ? -9.422 -19.453 -23.031 1 98.88 281 LYS A C 1
ATOM 2204 O O . LYS A 1 281 ? -9.422 -18.844 -24.094 1 98.88 281 LYS A O 1
ATOM 2209 N N . MET A 1 282 ? -8.508 -19.281 -22.125 1 98.94 282 MET A N 1
ATOM 2210 C CA . MET A 1 282 ? -7.449 -18.297 -22.312 1 98.94 282 MET A CA 1
ATOM 2211 C C . MET A 1 282 ? -6.547 -18.688 -23.484 1 98.94 282 MET A C 1
ATOM 2213 O O . MET A 1 282 ? -6.113 -17.828 -24.25 1 98.94 282 MET A O 1
ATOM 2217 N N . VAL A 1 283 ? -6.219 -19.984 -23.609 1 98.88 283 VAL A N 1
ATOM 2218 C CA . VAL A 1 283 ? -5.402 -20.469 -24.719 1 98.88 283 VAL A CA 1
ATOM 2219 C C . VAL A 1 283 ? -6.078 -20.141 -26.047 1 98.88 283 VAL A C 1
ATOM 2221 O O . VAL A 1 283 ? -5.418 -19.703 -27 1 98.88 283 VAL A O 1
ATOM 2224 N N . ARG A 1 284 ? -7.402 -20.328 -26.109 1 98.88 284 ARG A N 1
ATOM 2225 C CA . ARG A 1 284 ? -8.125 -19.953 -27.312 1 98.88 284 ARG A CA 1
ATOM 2226 C C . ARG A 1 284 ? -7.988 -18.469 -27.609 1 98.88 284 ARG A C 1
ATOM 2228 O O . ARG A 1 284 ? -7.762 -18.062 -28.75 1 98.88 284 ARG A O 1
ATOM 2235 N N . ILE A 1 285 ? -8.109 -17.641 -26.578 1 98.81 285 ILE A N 1
ATOM 2236 C CA . ILE A 1 285 ? -7.984 -16.188 -26.734 1 98.81 285 ILE A CA 1
ATOM 2237 C C . ILE A 1 285 ? -6.582 -15.844 -27.234 1 98.81 285 ILE A C 1
ATOM 2239 O O . ILE A 1 285 ? -6.426 -15.055 -28.172 1 98.81 285 ILE A O 1
ATOM 2243 N N . VAL A 1 286 ? -5.609 -16.438 -26.656 1 98.75 286 VAL A N 1
ATOM 2244 C CA . VAL A 1 286 ? -4.223 -16.203 -27.031 1 98.75 286 VAL A CA 1
ATOM 2245 C C . VAL A 1 286 ? -4.02 -16.547 -28.516 1 98.75 286 VAL A C 1
ATOM 2247 O O . VAL A 1 286 ? -3.408 -15.773 -29.25 1 98.75 286 VAL A O 1
ATOM 2250 N N . LYS A 1 287 ? -4.555 -17.656 -28.891 1 98.62 287 LYS A N 1
ATOM 2251 C CA . LYS A 1 287 ? -4.434 -18.094 -30.281 1 98.62 287 LYS A CA 1
ATOM 2252 C C . LYS A 1 287 ? -5.152 -17.141 -31.219 1 98.62 287 LYS A C 1
ATOM 2254 O O . LYS A 1 287 ? -4.648 -16.812 -32.312 1 98.62 287 LYS A O 1
ATOM 2259 N N . GLU A 1 288 ? -6.312 -16.656 -30.812 1 98.44 288 GLU A N 1
ATOM 2260 C CA . GLU A 1 288 ? -7.074 -15.719 -31.641 1 98.44 288 GLU A CA 1
ATOM 2261 C C . GLU A 1 288 ? -6.324 -14.398 -31.797 1 98.44 288 GLU A C 1
ATOM 2263 O O . GLU A 1 288 ? -6.551 -13.664 -32.75 1 98.44 288 GLU A O 1
ATOM 2268 N N . LEU A 1 289 ? -5.457 -14.117 -30.906 1 98.19 289 LEU A N 1
ATOM 2269 C CA . LEU A 1 289 ? -4.66 -12.898 -30.969 1 98.19 289 LEU A CA 1
ATOM 2270 C C . LEU A 1 289 ? -3.387 -13.125 -31.781 1 98.19 289 LEU A C 1
ATOM 2272 O O . LEU A 1 289 ? -2.531 -12.242 -31.859 1 98.19 289 LEU A O 1
ATOM 2276 N N . GLY A 1 290 ? -3.24 -14.281 -32.312 1 97.81 290 GLY A N 1
ATOM 2277 C CA . GLY A 1 290 ? -2.109 -14.586 -33.188 1 97.81 290 GLY A CA 1
ATOM 2278 C C . GLY A 1 290 ? -0.884 -15.047 -32.406 1 97.81 290 GLY A C 1
ATOM 2279 O O . GLY A 1 290 ? 0.24 -14.945 -32.906 1 97.81 290 GLY A O 1
ATOM 2280 N N . LYS A 1 291 ? -1.12 -15.531 -31.188 1 98.44 291 LYS A N 1
ATOM 2281 C CA . LYS A 1 291 ? -0.035 -16 -30.344 1 98.44 291 LYS A CA 1
ATOM 2282 C C . LYS A 1 291 ? -0.264 -17.453 -29.906 1 98.44 291 LYS A C 1
ATOM 2284 O O . LYS A 1 291 ? -1.221 -18.094 -30.344 1 98.44 291 LYS A O 1
ATOM 2289 N N . ARG A 1 292 ? 0.673 -17.984 -29.219 1 98.12 292 ARG A N 1
ATOM 2290 C CA . ARG A 1 292 ? 0.519 -19.359 -28.734 1 98.12 292 ARG A CA 1
ATOM 2291 C C . ARG A 1 292 ? 1.045 -19.5 -27.312 1 98.12 292 ARG A C 1
ATOM 2293 O O . ARG A 1 292 ? 1.926 -18.75 -26.891 1 98.12 292 ARG A O 1
ATOM 2300 N N . PRO A 1 293 ? 0.526 -20.469 -26.594 1 98.5 293 PRO A N 1
ATOM 2301 C CA . PRO A 1 293 ? 1.026 -20.688 -25.234 1 98.5 293 PRO A CA 1
ATOM 2302 C C . PRO A 1 293 ? 2.441 -21.266 -25.219 1 98.5 293 PRO A C 1
ATOM 2304 O O . PRO A 1 293 ? 2.793 -22.078 -26.062 1 98.5 293 PRO A O 1
ATOM 2307 N N . ALA A 1 294 ? 3.227 -20.812 -24.281 1 98.69 294 ALA A N 1
ATOM 2308 C CA . ALA A 1 294 ? 4.57 -21.344 -24.062 1 98.69 294 ALA A CA 1
ATOM 2309 C C . ALA A 1 294 ? 4.52 -22.781 -23.531 1 98.69 294 ALA A C 1
ATOM 2311 O O . ALA A 1 294 ? 3.686 -23.094 -22.672 1 98.69 294 ALA A O 1
ATOM 2312 N N . THR A 1 295 ? 5.395 -23.594 -24.062 1 98.06 295 THR A N 1
ATOM 2313 C CA . THR A 1 295 ? 5.629 -24.891 -23.438 1 98.06 295 THR A CA 1
ATOM 2314 C C . THR A 1 295 ? 6.383 -24.719 -22.125 1 98.06 295 THR A C 1
ATOM 2316 O O . THR A 1 295 ? 6.996 -23.688 -21.875 1 98.06 295 THR A O 1
ATOM 2319 N N . PRO A 1 296 ? 6.32 -25.781 -21.297 1 98.56 296 PRO A N 1
ATOM 2320 C CA . PRO A 1 296 ? 7.094 -25.703 -20.047 1 98.56 296 PRO A CA 1
ATOM 2321 C C . PRO A 1 296 ? 8.578 -25.422 -20.297 1 98.56 296 PRO A C 1
ATOM 2323 O O . PRO A 1 296 ? 9.188 -24.641 -19.562 1 98.56 296 PRO A O 1
ATOM 2326 N N . ASP A 1 297 ? 9.188 -26 -21.297 1 97.94 297 ASP A N 1
ATOM 2327 C CA . ASP A 1 297 ? 10.586 -25.75 -21.625 1 97.94 297 ASP A CA 1
ATOM 2328 C C . ASP A 1 297 ? 10.805 -24.297 -22.031 1 97.94 297 ASP A C 1
ATOM 2330 O O . ASP A 1 297 ? 11.805 -23.688 -21.656 1 97.94 297 ASP A O 1
ATOM 2334 N N . GLU A 1 298 ? 9.898 -23.812 -22.797 1 98.06 298 GLU A N 1
ATOM 2335 C CA . GLU A 1 298 ? 10 -22.406 -23.188 1 98.06 298 GLU A CA 1
ATOM 2336 C C . GLU A 1 298 ? 9.844 -21.484 -22 1 98.06 298 GLU A C 1
ATOM 2338 O O . GLU A 1 298 ? 10.492 -20.438 -21.922 1 98.06 298 GLU A O 1
ATOM 2343 N N . VAL A 1 299 ? 8.891 -21.828 -21.062 1 98.62 299 VAL A N 1
ATOM 2344 C CA . VAL A 1 299 ? 8.742 -21.047 -19.844 1 98.62 299 VAL A CA 1
ATOM 2345 C C . VAL A 1 299 ? 10.086 -20.984 -19.125 1 98.62 299 VAL A C 1
ATOM 2347 O O . VAL A 1 299 ? 10.516 -19.891 -18.719 1 98.62 299 VAL A O 1
ATOM 2350 N N . ARG A 1 300 ? 10.758 -22.125 -18.984 1 98.38 300 ARG A N 1
ATOM 2351 C CA . ARG A 1 300 ? 12.047 -22.188 -18.297 1 98.38 300 ARG A CA 1
ATOM 2352 C C . ARG A 1 300 ? 13.086 -21.328 -19.016 1 98.38 300 ARG A C 1
ATOM 2354 O O . ARG A 1 300 ? 13.883 -20.641 -18.359 1 98.38 300 ARG A O 1
ATOM 2361 N N . GLU A 1 301 ? 13.078 -21.328 -20.281 1 97.38 301 GLU A N 1
ATOM 2362 C CA . GLU A 1 301 ? 14 -20.516 -21.062 1 97.38 301 GLU A CA 1
ATOM 2363 C C . GLU A 1 301 ? 13.719 -19.016 -20.891 1 97.38 301 GLU A C 1
ATOM 2365 O O . GLU A 1 301 ? 14.633 -18.234 -20.609 1 97.38 301 GLU A O 1
ATOM 2370 N N . ILE A 1 302 ? 12.461 -18.672 -21.047 1 97.31 302 ILE A N 1
ATOM 2371 C CA . ILE A 1 302 ? 12.047 -17.266 -21 1 97.31 302 ILE A CA 1
ATOM 2372 C C . ILE A 1 302 ? 12.367 -16.688 -19.625 1 97.31 302 ILE A C 1
ATOM 2374 O O . ILE A 1 302 ? 12.836 -15.547 -19.516 1 97.31 302 ILE A O 1
ATOM 2378 N N . LEU A 1 303 ? 12.148 -17.469 -18.547 1 97.94 303 LEU A N 1
ATOM 2379 C CA . LEU A 1 303 ? 12.281 -16.953 -17.188 1 97.94 303 LEU A CA 1
ATOM 2380 C C . LEU A 1 303 ? 13.672 -17.266 -16.625 1 97.94 303 LEU A C 1
ATOM 2382 O O . LEU A 1 303 ? 14 -16.844 -15.516 1 97.94 303 LEU A O 1
ATOM 2386 N N . GLY A 1 304 ? 14.508 -17.906 -17.344 1 97.38 304 GLY A N 1
ATOM 2387 C CA . GLY A 1 304 ? 15.836 -18.25 -16.859 1 97.38 304 GLY A CA 1
ATOM 2388 C C . GLY A 1 304 ? 15.82 -19.141 -15.633 1 97.38 304 GLY A C 1
ATOM 2389 O O . GLY A 1 304 ? 16.5 -18.859 -14.648 1 97.38 304 GLY A O 1
ATOM 2390 N N . LEU A 1 305 ? 14.992 -20.234 -15.656 1 98.44 305 LEU A N 1
ATOM 2391 C CA . LEU A 1 305 ? 14.812 -21.094 -14.484 1 98.44 305 LEU A CA 1
ATOM 2392 C C . LEU A 1 305 ? 15.883 -22.172 -14.438 1 98.44 305 LEU A C 1
ATOM 2394 O O . LEU A 1 305 ? 16.438 -22.562 -15.477 1 98.44 305 LEU A O 1
ATOM 2398 N N . LYS A 1 306 ? 16.141 -22.703 -13.289 1 98.06 306 LYS A N 1
ATOM 2399 C CA . LYS A 1 306 ? 17.266 -23.625 -13.055 1 98.06 306 LYS A CA 1
ATOM 2400 C C . LYS A 1 306 ? 16.984 -25 -13.656 1 98.06 306 LYS A C 1
ATOM 2402 O O . LYS A 1 306 ? 17.922 -25.766 -13.906 1 98.06 306 LYS A O 1
ATOM 2407 N N . GLY A 1 307 ? 15.719 -25.359 -13.828 1 97.88 307 GLY A N 1
ATOM 2408 C CA . GLY A 1 307 ? 15.375 -26.641 -14.398 1 97.88 307 GLY A CA 1
ATOM 2409 C C . GLY A 1 307 ? 14.758 -27.594 -13.398 1 97.88 307 GLY A C 1
ATOM 2410 O O . GLY A 1 307 ? 15.078 -27.547 -12.211 1 97.88 307 GLY A O 1
ATOM 2411 N N . LYS A 1 308 ? 13.938 -28.516 -13.875 1 96.62 308 LYS A N 1
ATOM 2412 C CA . LYS A 1 308 ? 13.125 -29.406 -13.047 1 96.62 308 LYS A CA 1
ATOM 2413 C C . LYS A 1 308 ? 13.992 -30.453 -12.344 1 96.62 308 LYS A C 1
ATOM 2415 O O . LYS A 1 308 ? 13.531 -31.109 -11.406 1 96.62 308 LYS A O 1
ATOM 2420 N N . GLU A 1 309 ? 15.25 -30.594 -12.75 1 97.12 309 GLU A N 1
ATOM 2421 C CA . GLU A 1 309 ? 16.141 -31.562 -12.141 1 97.12 309 GLU A CA 1
ATOM 2422 C C . GLU A 1 309 ? 16.859 -30.984 -10.922 1 97.12 309 GLU A C 1
ATOM 2424 O O . GLU A 1 309 ? 17.5 -31.719 -10.164 1 97.12 309 GLU A O 1
ATOM 2429 N N . ARG A 1 310 ? 16.75 -29.688 -10.758 1 98.12 310 ARG A N 1
ATOM 2430 C CA . ARG A 1 310 ? 17.484 -29.016 -9.688 1 98.12 310 ARG A CA 1
ATOM 2431 C C . ARG A 1 310 ? 16.547 -28.547 -8.586 1 98.12 310 ARG A C 1
ATOM 2433 O O . ARG A 1 310 ? 16.781 -27.5 -7.957 1 98.12 310 ARG A O 1
ATOM 2440 N N . VAL A 1 311 ? 15.43 -29.219 -8.438 1 98.62 311 VAL A N 1
ATOM 2441 C CA . VAL A 1 311 ? 14.484 -28.953 -7.363 1 98.62 311 VAL A CA 1
ATOM 2442 C C . VAL A 1 311 ? 14.586 -30.047 -6.301 1 98.62 311 VAL A C 1
ATOM 2444 O O . VAL A 1 311 ? 15.242 -31.078 -6.516 1 98.62 311 VAL A O 1
ATOM 2447 N N . ASN A 1 312 ? 14.023 -29.797 -5.066 1 98.25 312 ASN A N 1
ATOM 2448 C CA . ASN A 1 312 ? 14.125 -30.734 -3.959 1 98.25 312 ASN A CA 1
ATOM 2449 C C . ASN A 1 312 ? 12.773 -31.391 -3.65 1 98.25 312 ASN A C 1
ATOM 2451 O O . ASN A 1 312 ? 12.312 -31.344 -2.51 1 98.25 312 ASN A O 1
ATOM 2455 N N . PHE A 1 313 ? 12.07 -31.828 -4.621 1 97.69 313 PHE A N 1
ATOM 2456 C CA . PHE A 1 313 ? 10.859 -32.625 -4.551 1 97.69 313 PHE A CA 1
ATOM 2457 C C . PHE A 1 313 ? 10.734 -33.531 -5.773 1 97.69 313 PHE A C 1
ATOM 2459 O O . PHE A 1 313 ? 11.414 -33.312 -6.781 1 97.69 313 PHE A O 1
ATOM 2466 N N . MET B 1 1 ? -18.781 27.625 -2.166 1 50.06 1 MET B N 1
ATOM 2467 C CA . MET B 1 1 ? -17.953 27.156 -3.279 1 50.06 1 MET B CA 1
ATOM 2468 C C . MET B 1 1 ? -16.594 27.859 -3.279 1 50.06 1 MET B C 1
ATOM 2470 O O . MET B 1 1 ? -16.531 29.078 -3.121 1 50.06 1 MET B O 1
ATOM 2474 N N . ARG B 1 2 ? -15.477 27.031 -3.131 1 70.19 2 ARG B N 1
ATOM 2475 C CA . ARG B 1 2 ? -14.141 27.625 -3.131 1 70.19 2 ARG B CA 1
ATOM 2476 C C . ARG B 1 2 ? -13.953 28.562 -4.328 1 70.19 2 ARG B C 1
ATOM 2478 O O . ARG B 1 2 ? -14.375 28.234 -5.441 1 70.19 2 ARG B O 1
ATOM 2485 N N . LYS B 1 3 ? -13.523 29.734 -3.873 1 74.56 3 LYS B N 1
ATOM 2486 C CA . LYS B 1 3 ? -13.086 30.625 -4.953 1 74.56 3 LYS B CA 1
ATOM 2487 C C . LYS B 1 3 ? -11.859 30.047 -5.656 1 74.56 3 LYS B C 1
ATOM 2489 O O . LYS B 1 3 ? -10.961 29.5 -5.012 1 74.56 3 LYS B O 1
ATOM 2494 N N . ASP B 1 4 ? -11.828 30.203 -6.91 1 80.75 4 ASP B N 1
ATOM 2495 C CA . ASP B 1 4 ? -10.812 29.578 -7.762 1 80.75 4 ASP B CA 1
ATOM 2496 C C . ASP B 1 4 ? -9.422 30.125 -7.445 1 80.75 4 ASP B C 1
ATOM 2498 O O . ASP B 1 4 ? -8.414 29.469 -7.723 1 80.75 4 ASP B O 1
ATOM 2502 N N . ASP B 1 5 ? -9.344 31.25 -6.738 1 92.5 5 ASP B N 1
ATOM 2503 C CA . ASP B 1 5 ? -8.031 31.859 -6.57 1 92.5 5 ASP B CA 1
ATOM 2504 C C . ASP B 1 5 ? -7.512 31.656 -5.148 1 92.5 5 ASP B C 1
ATOM 2506 O O . ASP B 1 5 ? -6.477 32.219 -4.777 1 92.5 5 ASP B O 1
ATOM 2510 N N . VAL B 1 6 ? -8.141 30.938 -4.375 1 97.62 6 VAL B N 1
ATOM 2511 C CA . VAL B 1 6 ? -7.758 30.766 -2.977 1 97.62 6 VAL B CA 1
ATOM 2512 C C . VAL B 1 6 ? -7.117 29.391 -2.779 1 97.62 6 VAL B C 1
ATOM 2514 O O . VAL B 1 6 ? -7.645 28.391 -3.244 1 97.62 6 VAL B O 1
ATOM 2517 N N . VAL B 1 7 ? -5.969 29.359 -2.096 1 98.69 7 VAL B N 1
ATOM 2518 C CA . VAL B 1 7 ? -5.215 28.141 -1.856 1 98.69 7 VAL B CA 1
ATOM 2519 C C . VAL B 1 7 ? -4.98 27.953 -0.358 1 98.69 7 VAL B C 1
ATOM 2521 O O . VAL B 1 7 ? -4.535 28.891 0.322 1 98.69 7 VAL B O 1
ATOM 2524 N N . ILE B 1 8 ? -5.34 26.812 0.164 1 98.88 8 ILE B N 1
ATOM 2525 C CA . ILE B 1 8 ? -4.984 26.516 1.549 1 98.88 8 ILE B CA 1
ATOM 2526 C C . ILE B 1 8 ? -3.51 26.125 1.635 1 98.88 8 ILE B C 1
ATOM 2528 O O . ILE B 1 8 ? -3.074 25.156 1.009 1 98.88 8 ILE B O 1
ATOM 2532 N N . VAL B 1 9 ? -2.756 26.938 2.361 1 98.94 9 VAL B N 1
ATOM 2533 C CA . VAL B 1 9 ? -1.379 26.594 2.701 1 98.94 9 VAL B CA 1
ATOM 2534 C C . VAL B 1 9 ? -1.325 26 4.109 1 98.94 9 VAL B C 1
ATOM 2536 O O . VAL B 1 9 ? -1.635 26.688 5.086 1 98.94 9 VAL B O 1
ATOM 2539 N N . THR B 1 10 ? -0.989 24.719 4.152 1 98.94 10 THR B N 1
ATOM 2540 C CA . THR B 1 10 ? -0.818 24.016 5.426 1 98.94 10 THR B CA 1
ATOM 2541 C C . THR B 1 10 ? 0.659 23.922 5.797 1 98.94 10 THR B C 1
ATOM 2543 O O . THR B 1 10 ? 1.5 23.641 4.941 1 98.94 10 THR B O 1
ATOM 2546 N N . CYS B 1 11 ? 0.947 24.203 7.039 1 98.94 11 CYS B N 1
ATOM 2547 C CA . CYS B 1 11 ? 2.314 24.031 7.512 1 98.94 11 CYS B CA 1
ATOM 2548 C C . CYS B 1 11 ? 2.41 22.844 8.469 1 98.94 11 CYS B C 1
ATOM 2550 O O . CYS B 1 11 ? 1.82 22.875 9.555 1 98.94 11 CYS B O 1
ATOM 2552 N N . ALA B 1 12 ? 3.131 21.812 8.086 1 98.81 12 ALA B N 1
ATOM 2553 C CA . ALA B 1 12 ? 3.428 20.703 8.984 1 98.81 12 ALA B CA 1
ATOM 2554 C C . ALA B 1 12 ? 4.676 20.984 9.82 1 98.81 12 ALA B C 1
ATOM 2556 O O . ALA B 1 12 ? 5.797 20.906 9.312 1 98.81 12 ALA B O 1
ATOM 2557 N N . ILE B 1 13 ? 4.484 21.219 11.047 1 98.69 13 ILE B N 1
ATOM 2558 C CA . ILE B 1 13 ? 5.449 21.922 11.883 1 98.69 13 ILE B CA 1
ATOM 2559 C C . ILE B 1 13 ? 6.637 21 12.172 1 98.69 13 ILE B C 1
ATOM 2561 O O . ILE B 1 13 ? 7.793 21.422 12.102 1 98.69 13 ILE B O 1
ATOM 2565 N N . THR B 1 14 ? 6.27 19.891 12.602 1 95.88 14 THR B N 1
ATOM 2566 C CA . THR B 1 14 ? 7.211 18.812 12.883 1 95.88 14 THR B CA 1
ATOM 2567 C C . THR B 1 14 ? 6.582 17.453 12.602 1 95.88 14 THR B C 1
ATOM 2569 O O . THR B 1 14 ? 5.434 17.375 12.156 1 95.88 14 THR B O 1
ATOM 2572 N N . GLY B 1 15 ? 7.297 16.422 12.617 1 92.25 15 GLY B N 1
ATOM 2573 C CA . GLY B 1 15 ? 6.75 15.117 12.305 1 92.25 15 GLY B CA 1
ATOM 2574 C C . GLY B 1 15 ? 7.609 13.977 12.82 1 92.25 15 GLY B C 1
ATOM 2575 O O . GLY B 1 15 ? 8.367 14.141 13.781 1 92.25 15 GLY B O 1
ATOM 2576 N N . ALA B 1 16 ? 7.289 12.906 12.266 1 87 16 ALA B N 1
ATOM 2577 C CA . ALA B 1 16 ? 7.902 11.695 12.805 1 87 16 ALA B CA 1
ATOM 2578 C C . ALA B 1 16 ? 9.07 11.234 11.938 1 87 16 ALA B C 1
ATOM 2580 O O . ALA B 1 16 ? 9.789 10.305 12.297 1 87 16 ALA B O 1
ATOM 2581 N N . ILE B 1 17 ? 9.273 11.906 10.859 1 90.56 17 ILE B N 1
ATOM 2582 C CA . ILE B 1 17 ? 10.305 11.445 9.938 1 90.56 17 ILE B CA 1
ATOM 2583 C C . ILE B 1 17 ? 11.672 11.969 10.391 1 90.56 17 ILE B C 1
ATOM 2585 O O . ILE B 1 17 ? 12.617 11.188 10.539 1 90.56 17 ILE B O 1
ATOM 2589 N N . HIS B 1 18 ? 11.789 13.211 10.672 1 95.06 18 HIS B N 1
ATOM 2590 C CA . HIS B 1 18 ? 13.055 13.852 11.008 1 95.06 18 HIS B CA 1
ATOM 2591 C C . HIS B 1 18 ? 13.305 13.805 12.516 1 95.06 18 HIS B C 1
ATOM 2593 O O . HIS B 1 18 ? 12.383 13.977 13.305 1 95.06 18 HIS B O 1
ATOM 2599 N N . THR B 1 19 ? 14.578 13.602 12.844 1 95.81 19 THR B N 1
ATOM 2600 C CA . THR B 1 19 ? 14.992 13.57 14.242 1 95.81 19 THR B CA 1
ATOM 2601 C C . THR B 1 19 ? 15.789 14.82 14.594 1 95.81 19 THR B C 1
ATOM 2603 O O . THR B 1 19 ? 16.234 15.547 13.711 1 95.81 19 THR B O 1
ATOM 2606 N N . PRO B 1 20 ? 15.914 15.031 15.922 1 96.75 20 PRO B N 1
ATOM 2607 C CA . PRO B 1 20 ? 16.547 16.266 16.375 1 96.75 20 PRO B CA 1
ATOM 2608 C C . PRO B 1 20 ? 17.953 16.453 15.797 1 96.75 20 PRO B C 1
ATOM 2610 O O . PRO B 1 20 ? 18.375 17.578 15.523 1 96.75 20 PRO B O 1
ATOM 2613 N N . SER B 1 21 ? 18.656 15.422 15.492 1 97.62 21 SER B N 1
ATOM 2614 C CA . SER B 1 21 ? 20.047 15.516 15.047 1 97.62 21 SER B CA 1
ATOM 2615 C C . SER B 1 21 ? 20.125 16 13.602 1 97.62 21 SER B C 1
ATOM 2617 O O . SER B 1 21 ? 21.203 16.391 13.141 1 97.62 21 SER B O 1
ATOM 2619 N N . MET B 1 22 ? 19.031 16.016 12.898 1 97.25 22 MET B N 1
ATOM 2620 C CA . MET B 1 22 ? 19.078 16.219 11.453 1 97.25 22 MET B CA 1
ATOM 2621 C C . MET B 1 22 ? 19.016 17.703 11.117 1 97.25 22 MET B C 1
ATOM 2623 O O . MET B 1 22 ? 19.359 18.109 10.008 1 97.25 22 MET B O 1
ATOM 2627 N N . SER B 1 23 ? 18.5 18.484 12.055 1 97.56 23 SER B N 1
ATOM 2628 C CA . SER B 1 23 ? 18.453 19.922 11.883 1 97.56 23 SER B CA 1
ATOM 2629 C C . SER B 1 23 ? 18.391 20.641 13.227 1 97.56 23 SER B C 1
ATOM 2631 O O . SER B 1 23 ? 17.547 20.328 14.062 1 97.56 23 SER B O 1
ATOM 2633 N N . PRO B 1 24 ? 19.266 21.641 13.422 1 97.12 24 PRO B N 1
ATOM 2634 C CA . PRO B 1 24 ? 19.156 22.422 14.656 1 97.12 24 PRO B CA 1
ATOM 2635 C C . PRO B 1 24 ? 17.906 23.297 14.695 1 97.12 24 PRO B C 1
ATOM 2637 O O . PRO B 1 24 ? 17.594 23.875 15.742 1 97.12 24 PRO B O 1
ATOM 2640 N N . TYR B 1 25 ? 17.172 23.344 13.562 1 98.19 25 TYR B N 1
ATOM 2641 C CA . TYR B 1 25 ? 16.016 24.234 13.461 1 98.19 25 TYR B CA 1
ATOM 2642 C C . TYR B 1 25 ? 14.711 23.469 13.617 1 98.19 25 TYR B C 1
ATOM 2644 O O . TYR B 1 25 ? 13.633 24.062 13.641 1 98.19 25 TYR B O 1
ATOM 2652 N N . LEU B 1 26 ? 14.789 22.141 13.711 1 97.88 26 LEU B N 1
ATOM 2653 C CA . LEU B 1 26 ? 13.594 21.312 13.898 1 97.88 26 LEU B CA 1
ATOM 2654 C C . LEU B 1 26 ? 12.977 21.547 15.273 1 97.88 26 LEU B C 1
ATOM 2656 O O . LEU B 1 26 ? 13.633 21.328 16.297 1 97.88 26 LEU B O 1
ATOM 2660 N N . PRO B 1 27 ? 11.766 22.031 15.281 1 97.94 27 PRO B N 1
ATOM 2661 C CA . PRO B 1 27 ? 11.148 22.203 16.594 1 97.94 27 PRO B CA 1
ATOM 2662 C C . PRO B 1 27 ? 10.922 20.875 17.312 1 97.94 27 PRO B C 1
ATOM 2664 O O . PRO B 1 27 ? 10.32 19.953 16.75 1 97.94 27 PRO B O 1
ATOM 2667 N N . VAL B 1 28 ? 11.336 20.828 18.578 1 95.06 28 VAL B N 1
ATOM 2668 C CA . VAL B 1 28 ? 11.312 19.562 19.312 1 95.06 28 VAL B CA 1
ATOM 2669 C C . VAL B 1 28 ? 10.453 19.703 20.562 1 95.06 28 VAL B C 1
ATOM 2671 O O . VAL B 1 28 ? 9.672 18.797 20.891 1 95.06 28 VAL B O 1
ATOM 2674 N N . THR B 1 29 ? 10.5 20.781 21.266 1 96.62 29 THR B N 1
ATOM 2675 C CA . THR B 1 29 ? 9.734 20.953 22.5 1 96.62 29 THR B CA 1
ATOM 2676 C C . THR B 1 29 ? 8.344 21.516 22.188 1 96.62 29 THR B C 1
ATOM 2678 O O . THR B 1 29 ? 8.156 22.188 21.172 1 96.62 29 THR B O 1
ATOM 2681 N N . PRO B 1 30 ? 7.406 21.297 23.141 1 97.88 30 PRO B N 1
ATOM 2682 C CA . PRO B 1 30 ? 6.07 21.859 22.938 1 97.88 30 PRO B CA 1
ATOM 2683 C C . PRO B 1 30 ? 6.094 23.375 22.719 1 97.88 30 PRO B C 1
ATOM 2685 O O . PRO B 1 30 ? 5.398 23.875 21.828 1 97.88 30 PRO B O 1
ATOM 2688 N N . ASP B 1 31 ? 6.926 24.062 23.422 1 98.38 31 ASP B N 1
ATOM 2689 C CA . ASP B 1 31 ? 7.004 25.516 23.281 1 98.38 31 ASP B CA 1
ATOM 2690 C C . ASP B 1 31 ? 7.543 25.906 21.906 1 98.38 31 ASP B C 1
ATOM 2692 O O . ASP B 1 31 ? 7.07 26.859 21.297 1 98.38 31 ASP B O 1
ATOM 2696 N N . GLN B 1 32 ? 8.57 25.203 21.453 1 98.69 32 GLN B N 1
ATOM 2697 C CA . GLN B 1 32 ? 9.109 25.453 20.125 1 98.69 32 GLN B CA 1
ATOM 2698 C C . GLN B 1 32 ? 8.055 25.188 19.047 1 98.69 32 GLN B C 1
ATOM 2700 O O . GLN B 1 32 ? 7.957 25.938 18.078 1 98.69 32 GLN B O 1
ATOM 2705 N N . ILE B 1 33 ? 7.301 24.141 19.203 1 98.69 33 ILE B N 1
ATOM 2706 C CA . ILE B 1 33 ? 6.258 23.766 18.25 1 98.69 33 ILE B CA 1
ATOM 2707 C C . ILE B 1 33 ? 5.191 24.859 18.203 1 98.69 33 ILE B C 1
ATOM 2709 O O . ILE B 1 33 ? 4.762 25.281 17.125 1 98.69 33 ILE B O 1
ATOM 2713 N N . VAL B 1 34 ? 4.785 25.375 19.375 1 98.88 34 VAL B N 1
ATOM 2714 C CA . VAL B 1 34 ? 3.814 26.469 19.453 1 98.88 34 VAL B CA 1
ATOM 2715 C C . VAL B 1 34 ? 4.352 27.688 18.734 1 98.88 34 VAL B C 1
ATOM 2717 O O . VAL B 1 34 ? 3.662 28.281 17.891 1 98.88 34 VAL B O 1
ATOM 2720 N N . GLU B 1 35 ? 5.562 28.047 19.062 1 98.88 35 GLU B N 1
ATOM 2721 C CA . GLU B 1 35 ? 6.172 29.234 18.469 1 98.88 35 GLU B CA 1
ATOM 2722 C C . GLU B 1 35 ? 6.238 29.125 16.953 1 98.88 35 GLU B C 1
ATOM 2724 O O . GLU B 1 35 ? 5.883 30.078 16.25 1 98.88 35 GLU B O 1
ATOM 2729 N N . GLU B 1 36 ? 6.688 28.016 16.469 1 98.88 36 GLU B N 1
ATOM 2730 C CA . GLU B 1 36 ? 6.828 27.797 15.023 1 98.88 36 GLU B CA 1
ATOM 2731 C C . GLU B 1 36 ? 5.469 27.766 14.336 1 98.88 36 GLU B C 1
ATOM 2733 O O . GLU B 1 36 ? 5.332 28.219 13.195 1 98.88 36 GLU B O 1
ATOM 2738 N N . ALA B 1 37 ? 4.465 27.203 15 1 98.94 37 ALA B N 1
ATOM 2739 C CA . ALA B 1 37 ? 3.115 27.188 14.438 1 98.94 37 ALA B CA 1
ATOM 2740 C C . ALA B 1 37 ? 2.562 28.594 14.281 1 98.94 37 ALA B C 1
ATOM 2742 O O . ALA B 1 37 ? 1.994 28.938 13.242 1 98.94 37 ALA B O 1
ATOM 2743 N N . VAL B 1 38 ? 2.715 29.422 15.305 1 98.94 38 VAL B N 1
ATOM 2744 C CA . VAL B 1 38 ? 2.217 30.797 15.281 1 98.94 38 VAL B CA 1
ATOM 2745 C C . VAL B 1 38 ? 2.945 31.578 14.203 1 98.94 38 VAL B C 1
ATOM 2747 O O . VAL B 1 38 ? 2.316 32.312 13.43 1 98.94 38 VAL B O 1
ATOM 2750 N N . LYS B 1 39 ? 4.266 31.406 14.109 1 98.94 39 LYS B N 1
ATOM 2751 C CA . LYS B 1 39 ? 5.047 32.094 13.086 1 98.94 39 LYS B CA 1
ATOM 2752 C C . LYS B 1 39 ? 4.637 31.656 11.688 1 98.94 39 LYS B C 1
ATOM 2754 O O . LYS B 1 39 ? 4.613 32.469 10.758 1 98.94 39 LYS B O 1
ATOM 2759 N N . ALA B 1 40 ? 4.359 30.375 11.523 1 98.94 40 ALA B N 1
ATOM 2760 C CA . ALA B 1 40 ? 3.891 29.859 10.234 1 98.94 40 ALA B CA 1
ATOM 2761 C C . ALA B 1 40 ? 2.557 30.5 9.852 1 98.94 40 ALA B C 1
ATOM 2763 O O . ALA B 1 40 ? 2.348 30.859 8.695 1 98.94 40 ALA B O 1
ATOM 2764 N N . ALA B 1 41 ? 1.663 30.609 10.828 1 98.94 41 ALA B N 1
ATOM 2765 C CA . ALA B 1 41 ? 0.375 31.266 10.594 1 98.94 41 ALA B CA 1
ATOM 2766 C C . ALA B 1 41 ? 0.563 32.719 10.156 1 98.94 41 ALA B C 1
ATOM 2768 O O . ALA B 1 41 ? -0.077 33.156 9.211 1 98.94 41 ALA B O 1
ATOM 2769 N N . GLU B 1 42 ? 1.42 33.406 10.844 1 98.88 42 GLU B N 1
ATOM 2770 C CA . GLU B 1 42 ? 1.708 34.812 10.516 1 98.88 42 GLU B CA 1
ATOM 2771 C C . GLU B 1 42 ? 2.299 34.906 9.109 1 98.88 42 GLU B C 1
ATOM 2773 O O . GLU B 1 42 ? 2.088 35.938 8.43 1 98.88 42 GLU B O 1
ATOM 2778 N N . ALA B 1 43 ? 2.969 33.844 8.688 1 98.88 43 ALA B N 1
ATOM 2779 C CA . ALA B 1 43 ? 3.627 33.844 7.383 1 98.88 43 ALA B CA 1
ATOM 2780 C C . ALA B 1 43 ? 2.625 33.562 6.266 1 98.88 43 ALA B C 1
ATOM 2782 O O . ALA B 1 43 ? 2.941 33.719 5.086 1 98.88 43 ALA B O 1
ATOM 2783 N N . GLY B 1 44 ? 1.412 33.094 6.617 1 98.81 44 GLY B N 1
ATOM 2784 C CA . GLY B 1 44 ? 0.398 32.938 5.59 1 98.81 44 GLY B CA 1
ATOM 2785 C C . GLY B 1 44 ? -0.242 31.562 5.594 1 98.81 44 GLY B C 1
ATOM 2786 O O . GLY B 1 44 ? -1.139 31.281 4.793 1 98.81 44 GLY B O 1
ATOM 2787 N N . ALA B 1 45 ? 0.157 30.688 6.523 1 98.94 45 ALA B N 1
ATOM 2788 C CA . ALA B 1 45 ? -0.489 29.375 6.625 1 98.94 45 ALA B CA 1
ATOM 2789 C C . ALA B 1 45 ? -1.889 29.5 7.219 1 98.94 45 ALA B C 1
ATOM 2791 O O . ALA B 1 45 ? -2.064 30.094 8.289 1 98.94 45 ALA B O 1
ATOM 2792 N N . GLY B 1 46 ? -2.859 28.984 6.512 1 98.88 46 GLY B N 1
ATOM 2793 C CA . GLY B 1 46 ? -4.215 28.953 7.039 1 98.88 46 GLY B CA 1
ATOM 2794 C C . GLY B 1 46 ? -4.473 27.781 7.969 1 98.88 46 GLY B C 1
ATOM 2795 O O . GLY B 1 46 ? -5.453 27.781 8.719 1 98.88 46 GLY B O 1
ATOM 2796 N N . MET B 1 47 ? -3.627 26.781 7.887 1 98.94 47 MET B N 1
ATOM 2797 C CA . MET B 1 47 ? -3.721 25.578 8.703 1 98.94 47 MET B CA 1
ATOM 2798 C C . MET B 1 47 ? -2.336 25.094 9.109 1 98.94 47 MET B C 1
ATOM 2800 O O . MET B 1 47 ? -1.377 25.219 8.352 1 98.94 47 MET B O 1
ATOM 2804 N N . VAL B 1 48 ? -2.209 24.609 10.336 1 98.94 48 VAL B N 1
ATOM 2805 C CA . VAL B 1 48 ? -0.984 23.969 10.797 1 98.94 48 VAL B CA 1
ATOM 2806 C C . VAL B 1 48 ? -1.275 22.516 11.156 1 98.94 48 VAL B C 1
ATOM 2808 O O . VAL B 1 48 ? -2.348 22.203 11.68 1 98.94 48 VAL B O 1
ATOM 2811 N N . HIS B 1 49 ? -0.381 21.641 10.797 1 98.75 49 HIS B N 1
ATOM 2812 C CA . HIS B 1 49 ? -0.42 20.234 11.156 1 98.75 49 HIS B CA 1
ATOM 2813 C C . HIS B 1 49 ? 0.535 19.922 12.305 1 98.75 49 HIS B C 1
ATOM 2815 O O . HIS B 1 49 ? 1.721 20.25 12.234 1 98.75 49 HIS B O 1
ATOM 2821 N N . ILE B 1 50 ? -0.002 19.219 13.336 1 97.56 50 ILE B N 1
ATOM 2822 C CA . ILE B 1 50 ? 0.732 19.156 14.594 1 97.56 50 ILE B CA 1
ATOM 2823 C C . ILE B 1 50 ? 1.02 17.703 14.953 1 97.56 50 ILE B C 1
ATOM 2825 O O . ILE B 1 50 ? 0.104 16.875 15.008 1 97.56 50 ILE B O 1
ATOM 2829 N N . HIS B 1 51 ? 2.213 17.438 15.195 1 96.69 51 HIS B N 1
ATOM 2830 C CA . HIS B 1 51 ? 2.701 16.312 15.969 1 96.69 51 HIS B CA 1
ATOM 2831 C C . HIS B 1 51 ? 3.209 16.75 17.344 1 96.69 51 HIS B C 1
ATOM 2833 O O . HIS B 1 51 ? 3.51 17.922 17.547 1 96.69 51 HIS B O 1
ATOM 2839 N N . ALA B 1 52 ? 3.252 15.812 18.219 1 95.06 52 ALA B N 1
ATOM 2840 C CA . ALA B 1 52 ? 3.846 16.094 19.531 1 95.06 52 ALA B CA 1
ATOM 2841 C C . ALA B 1 52 ? 5.121 15.281 19.734 1 95.06 52 ALA B C 1
ATOM 2843 O O . ALA B 1 52 ? 5.27 14.188 19.172 1 95.06 52 ALA B O 1
ATOM 2844 N N . ARG B 1 53 ? 5.973 15.859 20.453 1 94.81 53 ARG B N 1
ATOM 2845 C CA . ARG B 1 53 ? 7.25 15.234 20.766 1 94.81 53 ARG B CA 1
ATOM 2846 C C . ARG B 1 53 ? 7.539 15.32 22.266 1 94.81 53 ARG B C 1
ATOM 2848 O O . ARG B 1 53 ? 7.07 16.234 22.953 1 94.81 53 ARG B O 1
ATOM 2855 N N . ASP B 1 54 ? 8.305 14.336 22.734 1 92.88 54 ASP B N 1
ATOM 2856 C CA . ASP B 1 54 ? 8.734 14.336 24.125 1 92.88 54 ASP B CA 1
ATOM 2857 C C . ASP B 1 54 ? 9.641 15.531 24.422 1 92.88 54 ASP B C 1
ATOM 2859 O O . ASP B 1 54 ? 10.664 15.719 23.766 1 92.88 54 ASP B O 1
ATOM 2863 N N . PRO B 1 55 ? 9.281 16.25 25.438 1 92.5 55 PRO B N 1
ATOM 2864 C CA . PRO B 1 55 ? 10.039 17.469 25.719 1 92.5 55 PRO B CA 1
ATOM 2865 C C . PRO B 1 55 ? 11.484 17.188 26.141 1 92.5 55 PRO B C 1
ATOM 2867 O O . PRO B 1 55 ? 12.344 18.062 26.031 1 92.5 55 PRO B O 1
ATOM 2870 N N . LYS B 1 56 ? 11.781 16.016 26.594 1 93.69 56 LYS B N 1
ATOM 2871 C CA . LYS B 1 56 ? 13.094 15.695 27.125 1 93.69 56 LYS B CA 1
ATOM 2872 C C . LYS B 1 56 ? 14.086 15.367 26.016 1 93.69 56 LYS B C 1
ATOM 2874 O O . LYS B 1 56 ? 15.234 15.797 26.047 1 93.69 56 LYS B O 1
ATOM 2879 N N . ASP B 1 57 ? 13.609 14.672 24.984 1 94.12 57 ASP B N 1
ATOM 2880 C CA . ASP B 1 57 ? 14.609 14.211 24.016 1 94.12 57 ASP B CA 1
ATOM 2881 C C . ASP B 1 57 ? 14.07 14.273 22.594 1 94.12 57 ASP B C 1
ATOM 2883 O O . ASP B 1 57 ? 14.75 13.867 21.641 1 94.12 57 ASP B O 1
ATOM 2887 N N . GLY B 1 58 ? 12.867 14.719 22.438 1 93.94 58 GLY B N 1
ATOM 2888 C CA . GLY B 1 58 ? 12.344 15.008 21.109 1 93.94 58 GLY B CA 1
ATOM 2889 C C . GLY B 1 58 ? 11.781 13.789 20.406 1 93.94 58 GLY B C 1
ATOM 2890 O O . GLY B 1 58 ? 11.398 13.859 19.234 1 93.94 58 GLY B O 1
ATOM 2891 N N . ARG B 1 59 ? 11.781 12.594 21.062 1 93.31 59 ARG B N 1
ATOM 2892 C CA . ARG B 1 59 ? 11.18 11.438 20.406 1 93.31 59 ARG B CA 1
ATOM 2893 C C . ARG B 1 59 ? 9.688 11.641 20.188 1 93.31 59 ARG B C 1
ATOM 2895 O O . ARG B 1 59 ? 9.023 12.305 20.984 1 93.31 59 ARG B O 1
ATOM 2902 N N . PRO B 1 60 ? 9.086 11.172 19.125 1 92.62 60 PRO B N 1
ATOM 2903 C CA . PRO B 1 60 ? 7.645 11.305 18.906 1 92.62 60 PRO B CA 1
ATOM 2904 C C . PRO B 1 60 ? 6.812 10.766 20.062 1 92.62 60 PRO B C 1
ATOM 2906 O O . PRO B 1 60 ? 7.164 9.75 20.656 1 92.62 60 PRO B O 1
ATOM 2909 N N . THR B 1 61 ? 5.73 11.461 20.375 1 91.69 61 THR B N 1
ATOM 2910 C CA . THR B 1 61 ? 4.883 11.008 21.469 1 91.69 61 THR B CA 1
ATOM 2911 C C . THR B 1 61 ? 3.408 11.109 21.094 1 91.69 61 THR B C 1
ATOM 2913 O O . THR B 1 61 ? 3.031 11.93 20.25 1 91.69 61 THR B O 1
ATOM 2916 N N . THR B 1 62 ? 2.57 10.227 21.672 1 91.88 62 THR B N 1
ATOM 2917 C CA . THR B 1 62 ? 1.124 10.258 21.469 1 91.88 62 THR B CA 1
ATOM 2918 C C . THR B 1 62 ? 0.422 10.789 22.719 1 91.88 62 THR B C 1
ATOM 2920 O O . THR B 1 62 ? -0.794 10.648 22.859 1 91.88 62 THR B O 1
ATOM 2923 N N . ASP B 1 63 ? 1.196 11.336 23.578 1 92.88 63 ASP B N 1
ATOM 2924 C CA . ASP B 1 63 ? 0.634 11.844 24.828 1 92.88 63 ASP B CA 1
ATOM 2925 C C . ASP B 1 63 ? -0.387 12.945 24.562 1 92.88 63 ASP B C 1
ATOM 2927 O O . ASP B 1 63 ? -0.029 14.039 24.109 1 92.88 63 ASP B O 1
ATOM 2931 N N . VAL B 1 64 ? -1.622 12.727 24.969 1 95.56 64 VAL B N 1
ATOM 2932 C CA . VAL B 1 64 ? -2.746 13.617 24.688 1 95.56 64 VAL B CA 1
ATOM 2933 C C . VAL B 1 64 ? -2.533 14.953 25.375 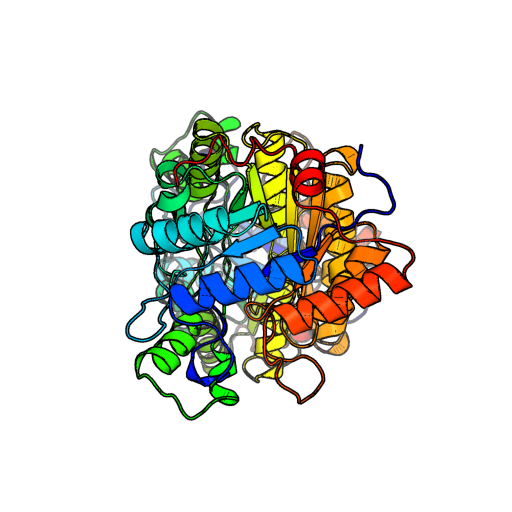1 95.56 64 VAL B C 1
ATOM 2935 O O . VAL B 1 64 ? -2.902 16 24.859 1 95.56 64 VAL B O 1
ATOM 2938 N N . GLU B 1 65 ? -1.944 14.938 26.516 1 96.62 65 GLU B N 1
ATOM 2939 C CA . GLU B 1 65 ? -1.781 16.172 27.281 1 96.62 65 GLU B CA 1
ATOM 2940 C C . GLU B 1 65 ? -0.738 17.078 26.641 1 96.62 65 GLU B C 1
ATOM 2942 O O . GLU B 1 65 ? -0.848 18.312 26.703 1 96.62 65 GLU B O 1
ATOM 2947 N N . VAL B 1 66 ? 0.277 16.484 26 1 96.69 66 VAL B N 1
ATOM 2948 C CA . VAL B 1 66 ? 1.236 17.297 25.25 1 96.69 66 VAL B CA 1
ATOM 2949 C C . VAL B 1 66 ? 0.543 17.953 24.062 1 96.69 66 VAL B C 1
ATOM 2951 O O . VAL B 1 66 ? 0.73 19.141 23.812 1 96.69 66 VAL B O 1
ATOM 2954 N N . PHE B 1 67 ? -0.313 17.219 23.422 1 97.38 67 PHE B N 1
ATOM 2955 C CA . PHE B 1 67 ? -1.102 17.781 22.328 1 97.38 67 PHE B CA 1
ATOM 2956 C C . PHE B 1 67 ? -1.999 18.906 22.828 1 97.38 67 PHE B C 1
ATOM 2958 O O . PHE B 1 67 ? -2.088 19.953 22.188 1 97.38 67 PHE B O 1
ATOM 2965 N N . ARG B 1 68 ? -2.639 18.625 23.906 1 98.25 68 ARG B N 1
ATOM 2966 C CA . ARG B 1 68 ? -3.559 19.609 24.469 1 98.25 68 ARG B CA 1
ATOM 2967 C C . ARG B 1 68 ? -2.844 20.922 24.75 1 98.25 68 ARG B C 1
ATOM 2969 O O . ARG B 1 68 ? -3.361 22 24.422 1 98.25 68 ARG B O 1
ATOM 2976 N N . TYR B 1 69 ? -1.693 20.812 25.359 1 98.56 69 TYR B N 1
ATOM 2977 C CA . TYR B 1 69 ? -0.911 22.016 25.641 1 98.56 69 TYR B CA 1
ATOM 2978 C C . TYR B 1 69 ? -0.585 22.781 24.375 1 98.56 69 TYR B C 1
ATOM 2980 O O . TYR B 1 69 ? -0.802 23.984 24.281 1 98.56 69 TYR B O 1
ATOM 2988 N N . ILE B 1 70 ? -0.069 22.109 23.359 1 98.69 70 ILE B N 1
ATOM 2989 C CA . ILE B 1 70 ? 0.343 22.719 22.109 1 98.69 70 ILE B CA 1
ATOM 2990 C C . ILE B 1 70 ? -0.854 23.406 21.453 1 98.69 70 ILE B C 1
ATOM 2992 O O . ILE B 1 70 ? -0.78 24.594 21.094 1 98.69 70 ILE B O 1
ATOM 2996 N N . CYS B 1 71 ? -1.972 22.688 21.359 1 98.81 71 CYS B N 1
ATOM 2997 C CA . CYS B 1 71 ? -3.162 23.203 20.688 1 98.81 71 CYS B CA 1
ATOM 2998 C C . CYS B 1 71 ? -3.717 24.422 21.438 1 98.81 71 CYS B C 1
ATOM 3000 O O . CYS B 1 71 ? -4.066 25.422 20.812 1 98.81 71 CYS B O 1
ATOM 3002 N N . ARG B 1 72 ? -3.783 24.312 22.75 1 98.75 72 ARG B N 1
ATOM 3003 C CA . ARG B 1 72 ? -4.301 25.406 23.562 1 98.75 72 ARG B CA 1
ATOM 3004 C C . ARG B 1 72 ? -3.459 26.672 23.391 1 98.75 72 ARG B C 1
ATOM 3006 O O . ARG B 1 72 ? -4 27.766 23.219 1 98.75 72 ARG B O 1
ATOM 3013 N N . GLU B 1 73 ? -2.174 26.5 23.469 1 98.88 73 GLU B N 1
ATOM 3014 C CA . GLU B 1 73 ? -1.279 27.641 23.391 1 98.88 73 GLU B CA 1
ATOM 3015 C C . GLU B 1 73 ? -1.304 28.281 22 1 98.88 73 GLU B C 1
ATOM 3017 O O . GLU B 1 73 ? -1.2 29.5 21.859 1 98.88 73 GLU B O 1
ATOM 3022 N N . ILE B 1 74 ? -1.406 27.484 20.922 1 98.94 74 ILE B N 1
ATOM 3023 C CA . ILE B 1 74 ? -1.551 28.016 19.562 1 98.94 74 ILE B CA 1
ATOM 3024 C C . ILE B 1 74 ? -2.854 28.812 19.469 1 98.94 74 ILE B C 1
ATOM 3026 O O . ILE B 1 74 ? -2.865 29.938 18.969 1 98.94 74 ILE B O 1
ATOM 3030 N N . LYS B 1 75 ? -3.945 28.234 19.953 1 98.75 75 LYS B N 1
ATOM 3031 C CA . LYS B 1 75 ? -5.266 28.844 19.859 1 98.75 75 LYS B CA 1
ATOM 3032 C C . LYS B 1 75 ? -5.293 30.203 20.562 1 98.75 75 LYS B C 1
ATOM 3034 O O . LYS B 1 75 ? -5.973 31.125 20.109 1 98.75 75 LYS B O 1
ATOM 3039 N N . LYS B 1 76 ? -4.574 30.359 21.625 1 98.56 76 LYS B N 1
ATOM 3040 C CA . LYS B 1 76 ? -4.504 31.609 22.359 1 98.56 76 LYS B CA 1
ATOM 3041 C C . LYS B 1 76 ? -3.875 32.719 21.516 1 98.56 76 LYS B C 1
ATOM 3043 O O . LYS B 1 76 ? -4.145 33.906 21.734 1 98.56 76 LYS B O 1
ATOM 3048 N N . GLN B 1 77 ? -3.104 32.312 20.594 1 98.69 77 GLN B N 1
ATOM 3049 C CA . GLN B 1 77 ? -2.246 33.281 19.953 1 98.69 77 GLN B CA 1
ATOM 3050 C C . GLN B 1 77 ? -2.635 33.469 18.484 1 98.69 77 GLN B C 1
ATOM 3052 O O . GLN B 1 77 ? -2.178 34.438 17.828 1 98.69 77 GLN B O 1
ATOM 3057 N N . SER B 1 78 ? -3.426 32.594 17.953 1 98.62 78 SER B N 1
ATOM 3058 C CA . SER B 1 78 ? -3.688 32.594 16.516 1 98.62 78 SER B CA 1
ATOM 3059 C C . SER B 1 78 ? -5.035 31.953 16.203 1 98.62 78 SER B C 1
ATOM 3061 O O . SER B 1 78 ? -5.477 31.047 16.906 1 98.62 78 SER B O 1
ATOM 3063 N N . ASP B 1 79 ? -5.676 32.375 15.141 1 98.31 79 ASP B N 1
ATOM 3064 C CA . ASP B 1 79 ? -6.926 31.797 14.664 1 98.31 79 ASP B CA 1
ATOM 3065 C C . ASP B 1 79 ? -6.66 30.656 13.68 1 98.31 79 ASP B C 1
ATOM 3067 O O . ASP B 1 79 ? -7.594 30.109 13.086 1 98.31 79 ASP B O 1
ATOM 3071 N N . VAL B 1 80 ? -5.414 30.297 13.508 1 98.88 80 VAL B N 1
ATOM 3072 C CA . VAL B 1 80 ? -5.023 29.297 12.523 1 98.88 80 VAL B CA 1
ATOM 3073 C C . VAL B 1 80 ? -5.75 27.984 12.812 1 98.88 80 VAL B C 1
ATOM 3075 O O . VAL B 1 80 ? -5.988 27.641 13.969 1 98.88 80 VAL B O 1
ATOM 3078 N N . VAL B 1 81 ? -6.23 27.281 11.773 1 98.94 81 VAL B N 1
ATOM 3079 C CA . VAL B 1 81 ? -6.828 25.969 11.938 1 98.94 81 VAL B CA 1
ATOM 3080 C C . VAL B 1 81 ? -5.762 24.969 12.383 1 98.94 81 VAL B C 1
ATOM 3082 O O . VAL B 1 81 ? -4.656 24.953 11.836 1 98.94 81 VAL B O 1
ATOM 3085 N N . ILE B 1 82 ? -6.031 24.156 13.375 1 98.94 82 ILE B N 1
ATOM 3086 C CA . ILE B 1 82 ? -5.074 23.188 13.906 1 98.94 82 ILE B CA 1
ATOM 3087 C C . ILE B 1 82 ? -5.484 21.781 13.508 1 98.94 82 ILE B C 1
ATOM 3089 O O . ILE B 1 82 ? -6.512 21.266 13.961 1 98.94 82 ILE B O 1
ATOM 3093 N N . ASN B 1 83 ? -4.723 21.188 12.609 1 98.81 83 ASN B N 1
ATOM 3094 C CA . ASN B 1 83 ? -4.863 19.797 12.188 1 98.81 83 ASN B CA 1
ATOM 3095 C C . ASN B 1 83 ? -4 18.875 13.039 1 98.81 83 ASN B C 1
ATOM 3097 O O . ASN B 1 83 ? -2.77 18.938 12.977 1 98.81 83 ASN B O 1
ATOM 3101 N N . VAL B 1 84 ? -4.629 17.969 13.766 1 97.75 84 VAL B N 1
ATOM 3102 C CA . VAL B 1 84 ? -3.898 17.109 14.688 1 97.75 84 VAL B CA 1
ATOM 3103 C C . VAL B 1 84 ? -3.662 15.75 14.055 1 97.75 84 VAL B C 1
ATOM 3105 O O . VAL B 1 84 ? -4.551 15.203 13.391 1 97.75 84 VAL B O 1
ATOM 3108 N N . THR B 1 85 ? -2.49 15.211 14.273 1 96.5 85 THR B N 1
ATOM 3109 C CA . THR B 1 85 ? -2.152 13.93 13.656 1 96.5 85 THR B CA 1
ATOM 3110 C C . THR B 1 85 ? -2.787 12.773 14.43 1 96.5 85 THR B C 1
ATOM 3112 O O . THR B 1 85 ? -2.873 12.812 15.656 1 96.5 85 THR B O 1
ATOM 3115 N N . THR B 1 86 ? -3.334 11.836 13.672 1 93 86 THR B N 1
ATOM 3116 C CA . THR B 1 86 ? -3.629 10.539 14.273 1 93 86 THR B CA 1
ATOM 3117 C C . THR B 1 86 ? -2.574 9.508 13.883 1 93 86 THR B C 1
ATOM 3119 O O . THR B 1 86 ?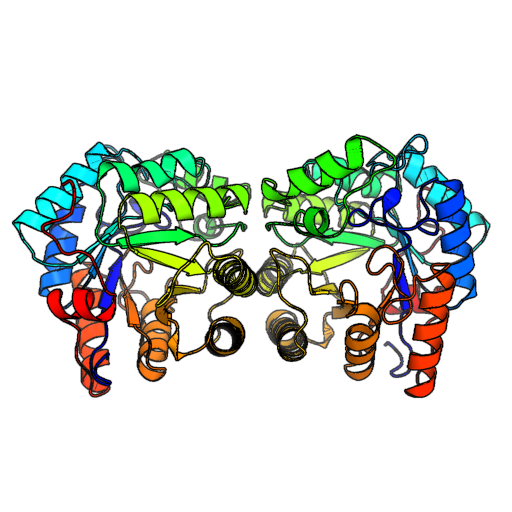 -2.754 8.312 14.109 1 93 86 THR B O 1
ATOM 3122 N N . GLY B 1 87 ? -1.719 10.125 13.047 1 77.12 87 GLY B N 1
ATOM 3123 C CA . GLY B 1 87 ? -0.617 9.297 12.578 1 77.12 87 GLY B CA 1
ATOM 3124 C C . GLY B 1 87 ? 0.727 9.727 13.141 1 77.12 87 GLY B C 1
ATOM 3125 O O . GLY B 1 87 ? 0.8 10.633 13.969 1 77.12 87 GLY B O 1
ATOM 3126 N N . GLY B 1 88 ? 1.917 9.031 13.172 1 58.62 88 GLY B N 1
ATOM 3127 C CA . GLY B 1 88 ? 3.232 9.562 13.508 1 58.62 88 GLY B CA 1
ATOM 3128 C C . GLY B 1 88 ? 4.305 8.492 13.555 1 58.62 88 GLY B C 1
ATOM 3129 O O . GLY B 1 88 ? 4.008 7.312 13.773 1 58.62 88 GLY B O 1
ATOM 3130 N N . GLY B 1 89 ? 5.398 8.844 12.828 1 49.91 89 GLY B N 1
ATOM 3131 C CA . GLY B 1 89 ? 6.562 7.98 12.695 1 49.91 89 GLY B CA 1
ATOM 3132 C C . GLY B 1 89 ? 6.879 7.203 13.961 1 49.91 89 GLY B C 1
ATOM 3133 O O . GLY B 1 89 ? 7.055 5.984 13.914 1 49.91 89 GLY B O 1
ATOM 3134 N N . GLY B 1 90 ? 7.203 7.891 15.062 1 49.78 90 GLY B N 1
ATOM 3135 C CA . GLY B 1 90 ? 7.539 7.227 16.312 1 49.78 90 GLY B CA 1
ATOM 3136 C C . GLY B 1 90 ? 6.398 6.406 16.875 1 49.78 90 GLY B C 1
ATOM 3137 O O . GLY B 1 90 ? 6.574 5.68 17.859 1 49.78 90 GLY B O 1
ATOM 3138 N N . THR B 1 91 ? 5.352 6.48 16.094 1 59.72 91 THR B N 1
ATOM 3139 C CA . THR B 1 91 ? 4.055 5.914 16.453 1 59.72 91 THR B CA 1
ATOM 3140 C C . THR B 1 91 ? 3.637 4.844 15.445 1 59.72 91 THR B C 1
ATOM 3142 O O . THR B 1 91 ? 2.537 4.293 15.531 1 59.72 91 THR B O 1
ATOM 3145 N N . LEU B 1 92 ? 4.566 4.578 14.609 1 60.28 92 LEU B N 1
ATOM 3146 C CA . LEU B 1 92 ? 4.309 3.633 13.531 1 60.28 92 LEU B CA 1
ATOM 3147 C C . LEU B 1 92 ? 3.967 2.256 14.086 1 60.28 92 LEU B C 1
ATOM 3149 O O . LEU B 1 92 ? 3.148 1.534 13.508 1 60.28 92 LEU B O 1
ATOM 3153 N N . GLY B 1 93 ? 4.461 2.111 15.227 1 68.12 93 GLY B N 1
ATOM 3154 C CA . GLY B 1 93 ? 4.172 0.834 15.859 1 68.12 93 GLY B CA 1
ATOM 3155 C C . GLY B 1 93 ? 3.055 0.916 16.891 1 68.12 93 GLY B C 1
ATOM 3156 O O . GLY B 1 93 ? 2.654 -0.1 17.453 1 68.12 93 GLY B O 1
ATOM 3157 N N . ILE B 1 94 ? 2.543 2.096 17.047 1 76.62 94 ILE B N 1
ATOM 3158 C CA . ILE B 1 94 ? 1.493 2.309 18.047 1 76.62 94 ILE B CA 1
ATOM 3159 C C . ILE B 1 94 ? 0.135 1.965 17.438 1 76.62 94 ILE B C 1
ATOM 3161 O O . ILE B 1 94 ? -0.184 2.398 16.328 1 76.62 94 ILE B O 1
ATOM 3165 N N . PRO B 1 95 ? -0.629 1.214 18.188 1 82.5 95 PRO B N 1
ATOM 3166 C CA . PRO B 1 95 ? -1.953 0.84 17.688 1 82.5 95 PRO B CA 1
ATOM 3167 C C . PRO B 1 95 ? -2.83 2.051 17.375 1 82.5 95 PRO B C 1
ATOM 3169 O O . PRO B 1 95 ? -2.719 3.084 18.047 1 82.5 95 PRO B O 1
ATOM 3172 N N . VAL B 1 96 ? -3.656 1.885 16.422 1 86.06 96 VAL B N 1
ATOM 3173 C CA . VAL B 1 96 ? -4.516 2.953 15.93 1 86.06 96 VAL B CA 1
ATOM 3174 C C . VAL B 1 96 ? -5.387 3.49 17.062 1 86.06 96 VAL B C 1
ATOM 3176 O O . VAL B 1 96 ? -5.621 4.695 17.156 1 86.06 96 VAL B O 1
ATOM 3179 N N . GLU B 1 97 ? -5.777 2.66 17.969 1 83.12 97 GLU B N 1
ATOM 3180 C CA . GLU B 1 97 ? -6.637 3.059 19.078 1 83.12 97 GLU B CA 1
ATOM 3181 C C . GLU B 1 97 ? -5.949 4.09 19.969 1 83.12 97 GLU B C 1
ATOM 3183 O O . GLU B 1 97 ? -6.594 5.016 20.469 1 83.12 97 GLU B O 1
ATOM 3188 N N . GLU B 1 98 ? -4.695 3.889 20.062 1 87.56 98 GLU B N 1
ATOM 3189 C CA . GLU B 1 98 ? -3.92 4.809 20.891 1 87.56 98 GLU B CA 1
ATOM 3190 C C . GLU B 1 98 ? -3.684 6.133 20.172 1 87.56 98 GLU B C 1
ATOM 3192 O O . GLU B 1 98 ? -3.857 7.203 20.75 1 87.56 98 GLU B O 1
ATOM 3197 N N . ARG B 1 99 ? -3.32 6.074 18.953 1 89.31 99 ARG B N 1
ATOM 3198 C CA . ARG B 1 99 ? -3.021 7.281 18.188 1 89.31 99 ARG B CA 1
ATOM 3199 C C . ARG B 1 99 ? -4.27 8.133 18 1 89.31 99 ARG B C 1
ATOM 3201 O O . ARG B 1 99 ? -4.188 9.359 17.938 1 89.31 99 ARG B O 1
ATOM 3208 N N . ALA B 1 100 ? -5.371 7.496 17.938 1 92.81 100 ALA B N 1
ATOM 3209 C CA . ALA B 1 100 ? -6.613 8.188 17.594 1 92.81 100 ALA B CA 1
ATOM 3210 C C . ALA B 1 100 ? -7.258 8.797 18.844 1 92.81 100 ALA B C 1
ATOM 3212 O O . ALA B 1 100 ? -8.258 9.516 18.734 1 92.81 100 ALA B O 1
ATOM 3213 N N . LYS B 1 101 ? -6.664 8.656 20.016 1 94.44 101 LYS B N 1
ATOM 3214 C CA . LYS B 1 101 ? -7.223 9.172 21.266 1 94.44 101 LYS B CA 1
ATOM 3215 C C . LYS B 1 101 ? -7.309 10.695 21.234 1 94.44 101 LYS B C 1
ATOM 3217 O O . LYS B 1 101 ? -8.141 11.281 21.938 1 94.44 101 LYS B O 1
ATOM 3222 N N . VAL B 1 102 ? -6.531 11.297 20.469 1 96.56 102 VAL B N 1
ATOM 3223 C CA . VAL B 1 102 ? -6.488 12.758 20.406 1 96.56 102 VAL B CA 1
ATOM 3224 C C . VAL B 1 102 ? -7.812 13.289 19.859 1 96.56 102 VAL B C 1
ATOM 3226 O O . VAL B 1 102 ? -8.211 14.414 20.172 1 96.56 102 VAL B O 1
ATOM 3229 N N . VAL B 1 103 ? -8.578 12.531 19.078 1 98.06 103 VAL B N 1
ATOM 3230 C CA . VAL B 1 103 ? -9.797 13 18.422 1 98.06 103 VAL B CA 1
ATOM 3231 C C . VAL B 1 103 ? -10.914 13.148 19.453 1 98.06 103 VAL B C 1
ATOM 3233 O O . VAL B 1 103 ? -11.469 14.234 19.625 1 98.06 103 VAL B O 1
ATOM 3236 N N . PRO B 1 104 ? -11.203 12.102 20.219 1 98 104 PRO B N 1
ATOM 3237 C CA . PRO B 1 104 ? -12.242 12.312 21.234 1 98 104 PRO B CA 1
ATOM 3238 C C . PRO B 1 104 ? -11.781 13.219 22.375 1 98 104 PRO B C 1
ATOM 3240 O O . PRO B 1 104 ? -12.602 13.906 22.984 1 98 104 PRO B O 1
ATOM 3243 N N . ALA B 1 105 ? -10.484 13.266 22.625 1 97.88 105 ALA B N 1
ATOM 3244 C CA . ALA B 1 105 ? -9.977 14.039 23.766 1 97.88 105 ALA B CA 1
ATOM 3245 C C . ALA B 1 105 ? -9.969 15.531 23.453 1 97.88 105 ALA B C 1
ATOM 3247 O O . ALA B 1 105 ? -10.312 16.344 24.312 1 97.88 105 ALA B O 1
ATOM 3248 N N . LEU B 1 106 ? -9.539 15.875 22.234 1 98.56 106 LEU B N 1
ATOM 3249 C CA . LEU B 1 106 ? -9.312 17.281 21.906 1 98.56 106 LEU B CA 1
ATOM 3250 C C . LEU B 1 106 ? -10.43 17.812 21 1 98.56 106 LEU B C 1
ATOM 3252 O O . LEU B 1 106 ? -10.594 19.016 20.859 1 98.56 106 LEU B O 1
ATOM 3256 N N . LYS B 1 107 ? -11.156 16.906 20.328 1 98.5 107 LYS B N 1
ATOM 3257 C CA . LYS B 1 107 ? -12.227 17.25 19.391 1 98.5 107 LYS B CA 1
ATOM 3258 C C . LYS B 1 107 ? -11.773 18.344 18.422 1 98.5 107 LYS B C 1
ATOM 3260 O O .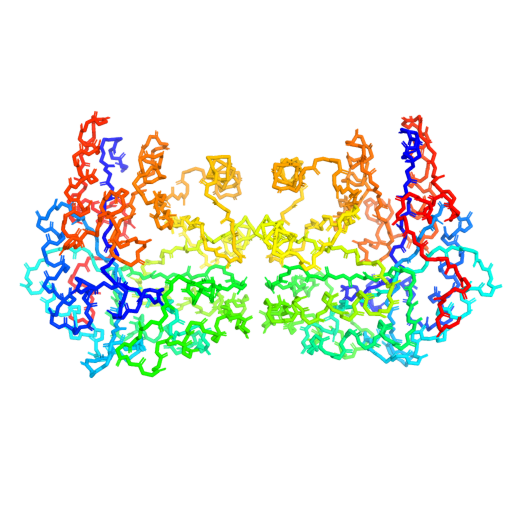 LYS B 1 107 ? -12.445 19.375 18.281 1 98.5 107 LYS B O 1
ATOM 3265 N N . PRO B 1 108 ? -10.609 18.141 17.797 1 98.75 108 PRO B N 1
ATOM 3266 C CA . PRO B 1 108 ? -10.133 19.172 16.875 1 98.75 108 PRO B CA 1
ATOM 3267 C C . PRO B 1 108 ? -11.078 19.406 15.703 1 98.75 108 PRO B C 1
ATOM 3269 O O . PRO B 1 108 ? -11.953 18.578 15.438 1 98.75 108 PRO B O 1
ATOM 3272 N N . GLU B 1 109 ? -10.938 20.594 15.031 1 98.75 109 GLU B N 1
ATOM 3273 C CA . GLU B 1 109 ? -11.727 20.859 13.836 1 98.75 109 GLU B CA 1
ATOM 3274 C C . GLU B 1 109 ? -11.43 19.828 12.742 1 98.75 109 GLU B C 1
ATOM 3276 O O . GLU B 1 109 ? -12.328 19.406 12.016 1 98.75 109 GLU B O 1
ATOM 3281 N N . ILE B 1 110 ? -10.203 19.438 12.648 1 98.75 110 ILE B N 1
ATOM 3282 C CA . ILE B 1 110 ? -9.703 18.531 11.617 1 98.75 110 ILE B CA 1
ATOM 3283 C C . ILE B 1 110 ? -8.547 17.703 12.164 1 98.75 110 ILE B C 1
ATOM 3285 O O . ILE B 1 110 ? -7.762 18.188 12.984 1 98.75 110 ILE B O 1
ATOM 3289 N N . ALA B 1 111 ? -8.477 16.438 11.797 1 98.38 111 ALA B N 1
ATOM 3290 C CA . ALA B 1 111 ? -7.391 15.523 12.148 1 98.38 111 ALA B CA 1
ATOM 3291 C C . ALA B 1 111 ? -7.094 14.555 11.016 1 98.38 111 ALA B C 1
ATOM 3293 O O . ALA B 1 111 ? -7.957 14.281 10.18 1 98.38 111 ALA B O 1
ATOM 3294 N N . THR B 1 112 ? -5.91 14.078 11.023 1 97.38 112 THR B N 1
ATOM 3295 C CA . THR B 1 112 ? -5.527 13.188 9.938 1 97.38 112 THR B CA 1
ATOM 3296 C C . THR B 1 112 ? -6.156 11.812 10.117 1 97.38 112 THR B C 1
ATOM 3298 O O . THR B 1 112 ? -6.492 11.414 11.242 1 97.38 112 THR B O 1
ATOM 3301 N N . PHE B 1 113 ? -6.352 11.148 9.094 1 97.06 113 PHE B N 1
ATOM 3302 C CA . PHE B 1 113 ? -6.98 9.836 8.969 1 97.06 113 PHE B CA 1
ATOM 3303 C C . PHE B 1 113 ? -6.309 9.016 7.875 1 97.06 113 PHE B C 1
ATOM 3305 O O . PHE B 1 113 ? -6.527 9.258 6.688 1 97.06 113 PHE B O 1
ATOM 3312 N N . ASN B 1 114 ? -5.473 8.031 8.258 1 96.81 114 ASN B N 1
ATOM 3313 C CA . ASN B 1 114 ? -4.688 7.258 7.301 1 96.81 114 ASN B CA 1
ATOM 3314 C C . ASN B 1 114 ? -5.516 6.145 6.668 1 96.81 114 ASN B C 1
ATOM 3316 O O . ASN B 1 114 ? -6.102 5.32 7.375 1 96.81 114 ASN B O 1
ATOM 3320 N N . MET B 1 115 ? -5.453 5.965 5.383 1 98.12 115 MET B N 1
ATOM 3321 C CA . MET B 1 115 ? -6.492 5.227 4.672 1 98.12 115 MET B CA 1
ATOM 3322 C C . MET B 1 115 ? -6.012 3.83 4.297 1 98.12 115 MET B C 1
ATOM 3324 O O . MET B 1 115 ? -6.664 3.131 3.518 1 98.12 115 MET B O 1
ATOM 3328 N N . GLY B 1 116 ? -4.902 3.398 4.859 1 96.94 116 GLY B N 1
ATOM 3329 C CA . GLY B 1 116 ? -4.449 2.043 4.594 1 96.94 116 GLY B CA 1
ATOM 3330 C C . GLY B 1 116 ? -3.133 1.709 5.266 1 96.94 116 GLY B C 1
ATOM 3331 O O . GLY B 1 116 ? -2.49 2.582 5.855 1 96.94 116 GLY B O 1
ATOM 3332 N N . SER B 1 117 ? -2.764 0.423 5.188 1 95.94 117 SER B N 1
ATOM 3333 C CA . SER B 1 117 ? -1.507 -0.047 5.758 1 95.94 117 SER B CA 1
ATOM 3334 C C . SER B 1 117 ? -0.396 -0.069 4.715 1 95.94 117 SER B C 1
ATOM 3336 O O . SER B 1 117 ? -0.662 -0.235 3.521 1 95.94 117 SER B O 1
ATOM 3338 N N . MET B 1 118 ? 0.815 0.047 5.121 1 96.38 118 MET B N 1
ATOM 3339 C CA . MET B 1 118 ? 1.961 0.031 4.215 1 96.38 118 MET B CA 1
ATOM 3340 C C . MET B 1 118 ? 3.268 -0.073 4.996 1 96.38 118 MET B C 1
ATOM 3342 O O . MET B 1 118 ? 3.277 0.065 6.219 1 96.38 118 MET B O 1
ATOM 3346 N N . ASN B 1 119 ? 4.309 -0.389 4.266 1 96.06 119 ASN B N 1
ATOM 3347 C CA . ASN B 1 119 ? 5.625 -0.114 4.832 1 96.06 119 ASN B CA 1
ATOM 3348 C C . ASN B 1 119 ? 5.914 1.384 4.875 1 96.06 119 ASN B C 1
ATOM 3350 O O . ASN B 1 119 ? 5.758 2.08 3.871 1 96.06 119 ASN B O 1
ATOM 3354 N N . PHE B 1 120 ? 6.09 1.918 5.977 1 95.56 120 PHE B N 1
ATOM 3355 C CA . PHE B 1 120 ? 6.555 3.289 6.145 1 95.56 120 PHE B CA 1
ATOM 3356 C C . PHE B 1 120 ? 8.016 3.316 6.578 1 95.56 120 PHE B C 1
ATOM 3358 O O . PHE B 1 120 ? 8.312 3.289 7.777 1 95.56 120 PHE B O 1
ATOM 3365 N N . ALA B 1 121 ? 8.914 3.404 5.605 1 95.69 121 ALA B N 1
ATOM 3366 C CA . ALA B 1 121 ? 10.328 3.16 5.898 1 95.69 121 ALA B CA 1
ATOM 3367 C C . ALA B 1 121 ? 11.148 4.434 5.723 1 95.69 121 ALA B C 1
ATOM 3369 O O . ALA B 1 121 ? 11.039 5.117 4.703 1 95.69 121 ALA B O 1
ATOM 3370 N N . ILE B 1 122 ? 11.945 4.707 6.719 1 95.25 122 ILE B N 1
ATOM 3371 C CA . ILE B 1 122 ? 12.859 5.84 6.645 1 95.25 122 ILE B CA 1
ATOM 3372 C C . ILE B 1 122 ? 14.266 5.395 7.043 1 95.25 122 ILE B C 1
ATOM 3374 O O . ILE B 1 122 ? 15.156 6.227 7.242 1 95.25 122 ILE B O 1
ATOM 3378 N N . HIS B 1 123 ? 14.523 4.125 7.117 1 96.5 123 HIS B N 1
ATOM 3379 C CA . HIS B 1 123 ? 15.805 3.561 7.527 1 96.5 123 HIS B CA 1
ATOM 3380 C C . HIS B 1 123 ? 16.922 3.975 6.578 1 96.5 123 HIS B C 1
ATOM 3382 O O . HIS B 1 123 ? 18.094 4.027 6.969 1 96.5 123 HIS B O 1
ATOM 3388 N N . PRO B 1 124 ? 16.656 4.328 5.309 1 96.38 124 PRO B N 1
ATOM 3389 C CA . PRO B 1 124 ? 17.75 4.746 4.434 1 96.38 124 PRO B CA 1
ATOM 3390 C C . PRO B 1 124 ? 18.438 6.02 4.918 1 96.38 124 PRO B C 1
ATOM 3392 O O . PRO B 1 124 ? 19.547 6.324 4.492 1 96.38 124 PRO B O 1
ATOM 3395 N N . LEU B 1 125 ? 17.812 6.781 5.832 1 96.69 125 LEU B N 1
ATOM 3396 C CA . LEU B 1 125 ? 18.406 7.992 6.391 1 96.69 125 LEU B CA 1
ATOM 3397 C C . LEU B 1 125 ? 19.656 7.66 7.184 1 96.69 125 LEU B C 1
ATOM 3399 O O . LEU B 1 125 ? 20.516 8.523 7.387 1 96.69 125 LEU B O 1
ATOM 3403 N N . LEU B 1 126 ? 19.797 6.438 7.625 1 97.44 126 LEU B N 1
ATOM 3404 C CA . LEU B 1 126 ? 20.969 6 8.375 1 97.44 126 LEU B CA 1
ATOM 3405 C C . LEU B 1 126 ? 22.219 6 7.492 1 97.44 126 LEU B C 1
ATOM 3407 O O . LEU B 1 126 ? 23.344 5.984 7.992 1 97.44 126 LEU B O 1
ATOM 3411 N N . LYS B 1 127 ? 22.062 5.934 6.203 1 95.94 127 LYS B N 1
ATOM 3412 C CA . LYS B 1 127 ? 23.188 6.035 5.289 1 95.94 127 LYS B CA 1
ATOM 3413 C C . LYS B 1 127 ? 23.703 7.469 5.199 1 95.94 127 LYS B C 1
ATOM 3415 O O . LYS B 1 127 ? 24.891 7.695 4.949 1 95.94 127 LYS B O 1
ATOM 3420 N N . LYS B 1 128 ? 22.812 8.422 5.48 1 94.75 128 LYS B N 1
ATOM 3421 C CA . LYS B 1 128 ? 23.125 9.836 5.316 1 94.75 128 LYS B CA 1
ATOM 3422 C C . LYS B 1 128 ? 23.609 10.445 6.625 1 94.75 128 LYS B C 1
ATOM 3424 O O . LYS B 1 128 ? 24.531 11.258 6.629 1 94.75 128 LYS B O 1
ATOM 3429 N N . TYR B 1 129 ? 22.969 10.039 7.699 1 96.25 129 TYR B N 1
ATOM 3430 C CA . TYR B 1 129 ? 23.297 10.578 9.016 1 96.25 129 TYR B CA 1
ATOM 3431 C C . TYR B 1 129 ? 24.016 9.547 9.867 1 96.25 129 TYR B C 1
ATOM 3433 O O . TYR B 1 129 ? 23.531 8.422 10.039 1 96.25 129 TYR B O 1
ATOM 3441 N N . LYS B 1 130 ? 25.141 9.977 10.461 1 94.75 130 LYS B N 1
ATOM 3442 C CA . LYS B 1 130 ? 25.953 9.008 11.18 1 94.75 130 LYS B CA 1
ATOM 3443 C C . LYS B 1 130 ? 26.141 9.406 12.641 1 94.75 130 LYS B C 1
ATOM 3445 O O . LYS B 1 130 ? 26.547 8.586 13.469 1 94.75 130 LYS B O 1
ATOM 3450 N N . GLU B 1 131 ? 25.938 10.609 12.953 1 96.81 131 GLU B N 1
ATOM 3451 C CA . GLU B 1 131 ? 26.047 11.117 14.32 1 96.81 131 GLU B CA 1
ATOM 3452 C C . GLU B 1 131 ? 24.688 11.578 14.852 1 96.81 131 GLU B C 1
ATOM 3454 O O . GLU B 1 131 ? 23.953 12.281 14.156 1 96.81 131 GLU B O 1
ATOM 3459 N N . PHE B 1 132 ? 24.453 11.203 16.094 1 97.56 132 PHE B N 1
ATOM 3460 C CA . PHE B 1 132 ? 23.141 11.5 16.688 1 97.56 132 PHE B CA 1
ATOM 3461 C C . PHE B 1 132 ? 23.297 12.031 18.109 1 97.56 132 PHE B C 1
ATOM 3463 O O . PHE B 1 132 ? 24.172 11.578 18.844 1 97.56 132 PHE B O 1
ATOM 3470 N N . LYS B 1 133 ? 22.438 12.914 18.406 1 96.5 133 LYS B N 1
ATOM 3471 C CA . LYS B 1 133 ? 22.406 13.523 19.734 1 96.5 133 LYS B CA 1
ATOM 3472 C C . LYS B 1 133 ? 21.859 12.547 20.766 1 96.5 133 LYS B C 1
ATOM 3474 O O . LYS B 1 133 ? 22.312 12.531 21.922 1 96.5 133 LYS B O 1
ATOM 3479 N N . TYR B 1 134 ? 20.875 11.797 20.375 1 96.75 134 TYR B N 1
ATOM 3480 C CA . TYR B 1 134 ? 20.219 10.875 21.297 1 96.75 134 TYR B CA 1
ATOM 3481 C C . TYR B 1 134 ? 20.266 9.445 20.766 1 96.75 134 TYR B C 1
ATOM 3483 O O . TYR B 1 134 ? 20.156 9.211 19.562 1 96.75 134 TYR B O 1
ATOM 3491 N N . ASP B 1 135 ? 20.297 8.445 21.688 1 96.31 135 ASP B N 1
ATOM 3492 C CA . ASP B 1 135 ? 20.422 7.031 21.328 1 96.31 135 ASP B CA 1
ATOM 3493 C C . ASP B 1 135 ? 19.172 6.527 20.625 1 96.31 135 ASP B C 1
ATOM 3495 O O . ASP B 1 135 ? 19.25 5.637 19.781 1 96.31 135 ASP B O 1
ATOM 3499 N N . TRP B 1 136 ? 18.109 7.203 20.891 1 95.44 136 TRP B N 1
ATOM 3500 C CA . TRP B 1 136 ? 16.859 6.699 20.344 1 95.44 136 TRP B CA 1
ATOM 3501 C C . TRP B 1 136 ? 16.766 6.984 18.859 1 95.44 136 TRP B C 1
ATOM 3503 O O . TRP B 1 136 ? 15.992 6.344 18.141 1 95.44 136 TRP B O 1
ATOM 3513 N N . GLU B 1 137 ? 17.5 7.898 18.344 1 96.62 137 GLU B N 1
ATOM 3514 C CA . GLU B 1 137 ? 17.344 8.367 16.969 1 96.62 137 GLU B CA 1
ATOM 3515 C C . GLU B 1 137 ? 17.719 7.27 15.977 1 96.62 137 GLU B C 1
ATOM 3517 O O . GLU B 1 137 ? 16.906 6.898 15.125 1 96.62 137 GLU B O 1
ATOM 3522 N N . PRO B 1 138 ? 18.953 6.742 16.094 1 96.94 138 PRO B N 1
ATOM 3523 C CA . PRO B 1 138 ? 19.297 5.695 15.133 1 96.94 138 PRO B CA 1
ATOM 3524 C C . PRO B 1 138 ? 18.453 4.438 15.305 1 96.94 138 PRO B C 1
ATOM 3526 O O . PRO B 1 138 ? 18.156 3.752 14.328 1 96.94 138 PRO B O 1
ATOM 3529 N N . GLU B 1 139 ? 18.078 4.105 16.516 1 96 139 GLU B N 1
ATOM 3530 C CA . GLU B 1 139 ? 17.219 2.959 16.766 1 96 139 GLU B CA 1
ATOM 3531 C C . GLU B 1 139 ? 15.844 3.146 16.109 1 96 139 GLU B C 1
ATOM 3533 O O . GLU B 1 139 ? 15.297 2.209 15.531 1 96 139 GLU B O 1
ATOM 3538 N N . TYR B 1 140 ? 15.367 4.344 16.203 1 94.81 140 TYR B N 1
ATOM 3539 C CA . TYR B 1 140 ? 14.078 4.719 15.641 1 94.81 140 TYR B CA 1
ATOM 3540 C C . TYR B 1 140 ? 14.102 4.602 14.117 1 94.81 140 TYR B C 1
ATOM 3542 O O . TYR B 1 140 ? 13.188 4.027 13.516 1 94.81 140 TYR B O 1
ATOM 3550 N N . LEU B 1 141 ? 15.094 5.102 13.492 1 95.88 141 LEU B N 1
ATOM 3551 C CA . LEU B 1 141 ? 15.242 5.012 12.047 1 95.88 141 LEU B CA 1
ATOM 3552 C C . LEU B 1 141 ? 15.344 3.561 11.594 1 95.88 141 LEU B C 1
ATOM 3554 O O . LEU B 1 141 ? 14.664 3.143 10.664 1 95.88 141 LEU B O 1
ATOM 3558 N N . GLU B 1 142 ? 16.125 2.75 12.297 1 96.44 142 GLU B N 1
ATOM 3559 C CA . GLU B 1 142 ? 16.359 1.353 11.945 1 96.44 142 GLU B CA 1
ATOM 3560 C C . GLU B 1 142 ? 15.078 0.527 12.094 1 96.44 142 GLU B C 1
ATOM 3562 O O . GLU B 1 142 ? 14.812 -0.358 11.273 1 96.44 142 GLU B O 1
ATOM 3567 N N . MET B 1 143 ? 14.367 0.878 13.078 1 94.88 143 MET B N 1
ATOM 3568 C CA . MET B 1 143 ? 13.164 0.104 13.359 1 94.88 143 MET B CA 1
ATOM 3569 C C . MET B 1 143 ? 12.203 0.144 12.188 1 94.88 143 MET B C 1
ATOM 3571 O O . MET B 1 143 ? 11.43 -0.796 11.977 1 94.88 143 MET B O 1
ATOM 3575 N N . THR B 1 144 ? 12.219 1.18 11.359 1 95.12 144 THR B N 1
ATOM 3576 C CA . THR B 1 144 ? 11.266 1.354 10.266 1 95.12 144 THR B CA 1
ATOM 3577 C C . THR B 1 144 ? 11.547 0.354 9.148 1 95.12 144 THR B C 1
ATOM 3579 O O . THR B 1 144 ? 10.727 0.183 8.242 1 95.12 144 THR B O 1
ATOM 3582 N N . ARG B 1 145 ? 12.688 -0.292 9.234 1 96.06 145 ARG B N 1
ATOM 3583 C CA . ARG B 1 145 ? 13.008 -1.377 8.312 1 96.06 145 ARG B CA 1
ATOM 3584 C C . ARG B 1 145 ? 12.062 -2.557 8.508 1 96.06 145 ARG B C 1
ATOM 3586 O O . ARG B 1 145 ? 11.812 -3.322 7.57 1 96.06 145 ARG B O 1
ATOM 3593 N N . ASP B 1 146 ? 11.477 -2.646 9.703 1 95.06 146 ASP B N 1
ATOM 3594 C CA . ASP B 1 146 ? 10.734 -3.854 10.062 1 95.06 146 ASP B CA 1
ATOM 3595 C C . ASP B 1 146 ? 9.352 -3.508 10.617 1 95.06 146 ASP B C 1
ATOM 3597 O O . ASP B 1 146 ? 8.766 -4.289 11.367 1 95.06 146 ASP B O 1
ATOM 3601 N N . ILE B 1 147 ? 8.805 -2.43 10.258 1 91.75 147 ILE B N 1
ATOM 3602 C CA . ILE B 1 147 ? 7.5 -2.088 10.82 1 91.75 147 ILE B CA 1
ATOM 3603 C C . ILE B 1 147 ? 6.488 -1.887 9.688 1 91.75 147 ILE B C 1
ATOM 3605 O O . ILE B 1 147 ? 6.867 -1.567 8.562 1 91.75 147 ILE B O 1
ATOM 3609 N N . VAL B 1 148 ? 5.273 -2.17 10.008 1 93.44 148 VAL B N 1
ATOM 3610 C CA . VAL B 1 148 ? 4.137 -1.839 9.156 1 93.44 148 VAL B CA 1
ATOM 3611 C C . VAL B 1 148 ? 3.316 -0.722 9.797 1 93.44 148 VAL B C 1
ATOM 3613 O O . VAL B 1 148 ? 2.965 -0.801 10.977 1 93.44 148 VAL B O 1
ATOM 3616 N N . PHE B 1 149 ? 3.188 0.38 9.07 1 94.69 149 PHE B N 1
ATOM 3617 C CA . PHE B 1 149 ? 2.213 1.393 9.461 1 94.69 149 PHE B CA 1
ATOM 3618 C C . PHE B 1 149 ? 0.791 0.873 9.273 1 94.69 149 PHE B C 1
ATOM 3620 O O . PHE B 1 149 ? 0.246 0.912 8.172 1 94.69 149 PHE B O 1
ATOM 3627 N N . ARG B 1 150 ? 0.181 0.465 10.344 1 94.38 150 ARG B N 1
ATOM 3628 C CA . ARG B 1 150 ? -1.035 -0.341 10.305 1 94.38 150 ARG B CA 1
ATOM 3629 C C . ARG B 1 150 ? -2.277 0.543 10.328 1 94.38 150 ARG B C 1
ATOM 3631 O O . ARG B 1 150 ? -2.414 1.412 11.195 1 94.38 150 ARG B O 1
ATOM 3638 N N . ASN B 1 151 ? -3.197 0.397 9.469 1 95.94 151 ASN B N 1
ATOM 3639 C CA . ASN B 1 151 ? -4.527 0.986 9.344 1 95.94 151 ASN B CA 1
ATOM 3640 C C . ASN B 1 151 ? -5.488 0.05 8.617 1 95.94 151 ASN B C 1
ATOM 3642 O O . ASN B 1 151 ? -5.82 0.277 7.449 1 95.94 151 ASN B O 1
ATOM 3646 N N . THR B 1 152 ? -6.023 -1.021 9.305 1 95.81 152 THR B N 1
ATOM 3647 C CA . THR B 1 152 ? -6.871 -2.047 8.711 1 95.81 152 THR B CA 1
ATOM 3648 C C . THR B 1 152 ? -8.273 -1.509 8.461 1 95.81 152 THR B C 1
ATOM 3650 O O . THR B 1 152 ? -8.609 -0.404 8.891 1 95.81 152 THR B O 1
ATOM 3653 N N . PHE B 1 153 ? -9.109 -2.281 7.781 1 97.69 153 PHE B N 1
ATOM 3654 C CA . PHE B 1 153 ? -10.477 -1.842 7.535 1 97.69 153 PHE B CA 1
ATOM 3655 C C . PHE B 1 153 ? -11.266 -1.786 8.836 1 97.69 153 PHE B C 1
ATOM 3657 O O . PHE B 1 153 ? -12.141 -0.936 9 1 97.69 153 PHE B O 1
ATOM 3664 N N . LYS B 1 154 ? -11 -2.682 9.719 1 96.94 154 LYS B N 1
ATOM 3665 C CA . LYS B 1 154 ? -11.594 -2.555 11.047 1 96.94 154 LYS B CA 1
ATOM 3666 C C . LYS B 1 154 ? -11.227 -1.221 11.688 1 96.94 154 LYS B C 1
ATOM 3668 O O . LYS B 1 154 ? -12.086 -0.543 12.258 1 96.94 154 LYS B O 1
ATOM 3673 N N . ASP B 1 155 ? -9.938 -0.889 11.602 1 96 155 ASP B N 1
ATOM 3674 C CA . ASP B 1 155 ? -9.477 0.397 12.109 1 96 155 ASP B CA 1
ATOM 3675 C C . ASP B 1 155 ? -10.203 1.553 11.43 1 96 155 ASP B C 1
ATOM 3677 O O . ASP B 1 155 ? -10.664 2.484 12.094 1 96 155 ASP B O 1
ATOM 3681 N N . LEU B 1 156 ? -10.258 1.514 10.094 1 97.62 156 LEU B N 1
ATOM 3682 C CA . LEU B 1 156 ? -10.867 2.584 9.312 1 97.62 156 LEU B CA 1
ATOM 3683 C C . LEU B 1 156 ? -12.328 2.781 9.711 1 97.62 156 LEU B C 1
ATOM 3685 O O . LEU B 1 156 ? -12.781 3.916 9.891 1 97.62 156 LEU B O 1
ATOM 3689 N N . GLU B 1 157 ? -13.039 1.714 9.836 1 97.5 157 GLU B N 1
ATOM 3690 C CA . GLU B 1 157 ? -14.445 1.777 10.227 1 97.5 157 GLU B CA 1
ATOM 3691 C C . GLU B 1 157 ? -14.602 2.369 11.625 1 97.5 157 GLU B C 1
ATOM 3693 O O . GLU B 1 157 ? -15.445 3.244 11.844 1 97.5 157 GLU B O 1
ATOM 3698 N N . ALA B 1 158 ? -13.789 1.923 12.492 1 96.25 158 ALA B N 1
ATOM 3699 C CA . ALA B 1 158 ? -13.836 2.436 13.859 1 96.25 158 ALA B CA 1
ATOM 3700 C C . ALA B 1 158 ? -13.5 3.924 13.906 1 96.25 158 ALA B C 1
ATOM 3702 O O . ALA B 1 158 ? -14.18 4.699 14.586 1 96.25 158 ALA B O 1
ATOM 3703 N N . LEU B 1 159 ? -12.477 4.312 13.211 1 96.62 159 LEU B N 1
ATOM 3704 C CA . LEU B 1 159 ? -12.055 5.707 13.18 1 96.62 159 LEU B CA 1
ATOM 3705 C C . LEU B 1 159 ? -13.133 6.59 12.562 1 96.62 159 LEU B C 1
ATOM 3707 O O . LEU B 1 159 ? -13.359 7.711 13.023 1 96.62 159 LEU B O 1
ATOM 3711 N N . SER B 1 160 ? -13.711 6.09 11.484 1 97.56 160 SER B N 1
ATOM 3712 C CA . SER B 1 160 ? -14.773 6.863 10.852 1 97.56 160 SER B CA 1
ATOM 3713 C C . SER B 1 160 ? -15.875 7.203 11.852 1 97.56 160 SER B C 1
ATOM 3715 O O . SER B 1 160 ? -16.406 8.32 11.844 1 97.56 160 SER B O 1
ATOM 3717 N N . ARG B 1 161 ? -16.234 6.277 12.695 1 96.81 161 ARG B N 1
ATOM 3718 C CA . ARG B 1 161 ? -17.266 6.508 13.703 1 96.81 161 ARG B CA 1
ATOM 3719 C C . ARG B 1 161 ? -16.781 7.523 14.742 1 96.81 161 ARG B C 1
ATOM 3721 O O . ARG B 1 161 ? -17.531 8.414 15.133 1 96.81 161 ARG B O 1
ATOM 3728 N N . ILE B 1 162 ? -15.547 7.383 15.164 1 97.31 162 ILE B N 1
ATOM 3729 C CA . ILE B 1 162 ? -14.969 8.289 16.156 1 97.31 162 ILE B CA 1
ATOM 3730 C C . ILE B 1 162 ? -14.977 9.719 15.617 1 97.31 162 ILE B C 1
ATOM 3732 O O . ILE B 1 162 ? -15.375 10.648 16.312 1 97.31 162 ILE B O 1
ATOM 3736 N N . PHE B 1 163 ? -14.555 9.914 14.383 1 98.19 163 PHE B N 1
ATOM 3737 C CA . PHE B 1 163 ? -14.516 11.242 13.773 1 98.19 163 PHE B CA 1
ATOM 3738 C C . PHE B 1 163 ? -15.922 11.828 13.672 1 98.19 163 PHE B C 1
ATOM 3740 O O . PHE B 1 163 ? -16.125 13 14.008 1 98.19 163 PHE B O 1
ATOM 3747 N N . LYS B 1 164 ? -16.844 11.023 13.258 1 97.5 164 LYS B N 1
ATOM 3748 C CA . LYS B 1 164 ? -18.219 11.477 13.117 1 97.5 164 LYS B CA 1
ATOM 3749 C C . LYS B 1 164 ? -18.812 11.867 14.469 1 97.5 164 LYS B C 1
ATOM 3751 O O . LYS B 1 164 ? -19.422 12.93 14.602 1 97.5 164 LYS B O 1
ATOM 3756 N N . GLU B 1 165 ? -18.594 11.031 15.445 1 97.44 165 GLU B N 1
ATOM 3757 C CA . GLU B 1 165 ? -19.141 11.25 16.781 1 97.44 165 GLU B CA 1
ATOM 3758 C C . GLU B 1 165 ? -18.594 12.523 17.406 1 97.44 165 GLU B C 1
ATOM 3760 O O . GLU B 1 165 ? -19.234 13.125 18.266 1 97.44 165 GLU B O 1
ATOM 3765 N N . ASN B 1 166 ? -17.438 12.945 17 1 98.12 166 ASN B N 1
ATOM 3766 C CA . ASN B 1 166 ? -16.797 14.094 17.609 1 98.12 166 ASN B CA 1
ATOM 3767 C C . ASN B 1 166 ? -16.797 15.305 16.672 1 98.12 166 ASN B C 1
ATOM 3769 O O . ASN B 1 166 ? -16.141 16.312 16.953 1 98.12 166 ASN B O 1
ATOM 3773 N N . ASP B 1 167 ? -17.484 15.188 15.547 1 97.94 167 ASP B N 1
ATOM 3774 C CA . ASP B 1 167 ? -17.609 16.266 14.57 1 97.94 167 ASP B CA 1
ATOM 3775 C C . ASP B 1 167 ? -16.25 16.797 14.148 1 97.94 167 ASP B C 1
ATOM 3777 O O . ASP B 1 167 ? -16.047 18.016 14.125 1 97.94 167 ASP B O 1
ATOM 3781 N N . THR B 1 168 ? -15.281 15.953 14.094 1 98.56 168 THR B N 1
ATOM 3782 C CA . THR B 1 168 ? -13.953 16.266 13.578 1 98.56 168 THR B CA 1
ATOM 3783 C C . THR B 1 168 ? -13.836 15.859 12.109 1 98.56 168 THR B C 1
ATOM 3785 O O . THR B 1 168 ? -14.156 14.734 11.742 1 98.56 168 THR B O 1
ATOM 3788 N N . LYS B 1 169 ? -13.469 16.797 11.258 1 98.56 169 LYS B N 1
ATOM 3789 C CA . LYS B 1 169 ? -13.266 16.5 9.844 1 98.56 169 LYS B CA 1
ATOM 3790 C C . LYS B 1 169 ? -12.031 15.633 9.633 1 98.56 169 LYS B C 1
ATOM 3792 O O . LYS B 1 169 ? -10.938 15.984 10.07 1 98.56 169 LYS B O 1
ATOM 3797 N N . PRO B 1 170 ? -12.242 14.469 9.008 1 98.56 170 PRO B N 1
ATOM 3798 C CA . PRO B 1 170 ? -11.055 13.68 8.688 1 98.56 170 PRO B CA 1
ATOM 3799 C C . PRO B 1 170 ? -10.297 14.211 7.477 1 98.56 170 PRO B C 1
ATOM 3801 O O . PRO B 1 170 ? -10.906 14.562 6.461 1 98.56 170 PRO B O 1
ATOM 3804 N N . GLU B 1 171 ? -9.047 14.43 7.574 1 98.69 171 GLU B N 1
ATOM 3805 C CA . GLU B 1 171 ? -8.172 14.578 6.414 1 98.69 171 GLU B CA 1
ATOM 3806 C C . GLU B 1 171 ? -7.594 13.227 5.988 1 98.69 171 GLU B C 1
ATOM 3808 O O . GLU B 1 171 ? -6.695 12.695 6.648 1 98.69 171 GLU B O 1
ATOM 3813 N N . LEU B 1 172 ? -8.094 12.727 4.914 1 98.75 172 LEU B N 1
ATOM 3814 C CA . LEU B 1 172 ? -7.809 11.367 4.48 1 98.75 172 LEU B CA 1
ATOM 3815 C C . LEU B 1 172 ? -6.469 11.297 3.758 1 98.75 172 LEU B C 1
ATOM 3817 O O . LEU B 1 172 ? -6.352 11.734 2.609 1 98.75 172 LEU B O 1
ATOM 3821 N N . GLU B 1 173 ? -5.52 10.719 4.449 1 98.31 173 GLU B N 1
ATOM 3822 C CA . GLU B 1 173 ? -4.168 10.633 3.914 1 98.31 173 GLU B CA 1
ATOM 3823 C C . GLU B 1 173 ? -3.984 9.367 3.08 1 98.31 173 GLU B C 1
ATOM 3825 O O . GLU B 1 173 ? -4.211 8.258 3.568 1 98.31 173 GLU B O 1
ATOM 3830 N N . CYS B 1 174 ? -3.625 9.539 1.869 1 98.75 174 CYS B N 1
ATOM 3831 C CA . CYS B 1 174 ? -3.387 8.438 0.945 1 98.75 174 CYS B CA 1
ATOM 3832 C C . CYS B 1 174 ? -1.947 8.445 0.443 1 98.75 174 CYS B C 1
ATOM 3834 O O . CYS B 1 174 ? -1.508 9.422 -0.175 1 98.75 174 CYS B O 1
ATOM 3836 N N . TYR B 1 175 ? -1.264 7.328 0.655 1 98.31 175 TYR B N 1
ATOM 3837 C CA . TYR B 1 175 ? 0.146 7.199 0.303 1 98.31 175 TYR B CA 1
ATOM 3838 C C . TYR B 1 175 ? 0.313 6.449 -1.012 1 98.31 175 TYR B C 1
ATOM 3840 O O . TYR B 1 175 ? 1.43 6.305 -1.515 1 98.31 175 TYR B O 1
ATOM 3848 N N . ASP B 1 176 ? -0.737 5.879 -1.538 1 98.75 176 ASP B N 1
ATOM 3849 C CA . ASP B 1 176 ? -0.695 5.055 -2.742 1 98.75 176 ASP B CA 1
ATOM 3850 C C . ASP B 1 176 ? -2.066 4.992 -3.414 1 98.75 176 ASP B C 1
ATOM 3852 O O . ASP B 1 176 ? -3.057 5.473 -2.859 1 98.75 176 ASP B O 1
ATOM 3856 N N . ILE B 1 177 ? -2.135 4.391 -4.605 1 98.88 177 ILE B N 1
ATOM 3857 C CA . ILE B 1 177 ? -3.371 4.301 -5.375 1 98.88 177 ILE B CA 1
ATOM 3858 C C . ILE B 1 177 ? -4.375 3.412 -4.645 1 98.88 177 ILE B C 1
ATOM 3860 O O . ILE B 1 177 ? -5.566 3.729 -4.586 1 98.88 177 ILE B O 1
ATOM 3864 N N . GLY B 1 178 ? -3.9 2.297 -4.121 1 98.81 178 GLY B N 1
ATOM 3865 C CA . GLY B 1 178 ? -4.781 1.4 -3.391 1 98.81 178 GLY B CA 1
ATOM 3866 C C . GLY B 1 178 ? -5.512 2.082 -2.25 1 98.81 178 GLY B C 1
ATOM 3867 O O . GLY B 1 178 ? -6.637 1.701 -1.912 1 98.81 178 GLY B O 1
ATOM 3868 N N . GLN B 1 179 ? -4.934 3.057 -1.705 1 98.81 179 GLN B N 1
ATOM 3869 C CA . GLN B 1 179 ? -5.551 3.746 -0.577 1 98.81 179 GLN B CA 1
ATOM 3870 C C . GLN B 1 179 ? -6.621 4.723 -1.049 1 98.81 179 GLN B C 1
ATOM 3872 O O . GLN B 1 179 ? -7.523 5.082 -0.287 1 98.81 179 GLN B O 1
ATOM 3877 N N . ILE B 1 180 ? -6.531 5.188 -2.287 1 98.94 180 ILE B N 1
ATOM 3878 C CA . ILE B 1 180 ? -7.66 5.891 -2.881 1 98.94 180 ILE B CA 1
ATOM 3879 C C . ILE B 1 180 ? -8.828 4.926 -3.07 1 98.94 180 ILE B C 1
ATOM 3881 O O . ILE B 1 180 ? -9.984 5.285 -2.828 1 98.94 180 ILE B O 1
ATOM 3885 N N . TYR B 1 181 ? -8.555 3.73 -3.49 1 98.88 181 TYR B N 1
ATOM 3886 C CA . TYR B 1 181 ? -9.586 2.711 -3.615 1 98.88 181 TYR B CA 1
ATOM 3887 C C . TYR B 1 181 ? -10.203 2.389 -2.26 1 98.88 181 TYR B C 1
ATOM 3889 O O . TYR B 1 181 ? -11.414 2.197 -2.152 1 98.88 181 TYR B O 1
ATOM 3897 N N . ASN B 1 182 ? -9.344 2.271 -1.208 1 98.88 182 ASN B N 1
ATOM 3898 C CA . ASN B 1 182 ? -9.883 2.109 0.138 1 98.88 182 ASN B CA 1
ATOM 3899 C C . ASN B 1 182 ? -10.836 3.244 0.5 1 98.88 182 ASN B C 1
ATOM 3901 O O . ASN B 1 182 ? -11.898 3.006 1.085 1 98.88 182 ASN B O 1
ATOM 3905 N N . THR B 1 183 ? -10.414 4.473 0.172 1 98.88 183 THR B N 1
ATOM 3906 C CA . THR B 1 183 ? -11.242 5.645 0.44 1 98.88 183 THR B CA 1
ATOM 3907 C C . THR B 1 183 ? -12.578 5.539 -0.277 1 98.88 183 THR B C 1
ATOM 3909 O O . THR B 1 183 ? -13.633 5.777 0.323 1 98.88 183 THR B O 1
ATOM 3912 N N . ALA B 1 184 ? -12.539 5.168 -1.527 1 98.81 184 ALA B N 1
ATOM 3913 C CA . ALA B 1 184 ? -13.766 5.008 -2.314 1 98.81 184 ALA B CA 1
ATOM 3914 C C . ALA B 1 184 ? -14.664 3.938 -1.706 1 98.81 184 ALA B C 1
ATOM 3916 O O . ALA B 1 184 ? -15.883 4.113 -1.642 1 98.81 184 ALA B O 1
ATOM 3917 N N . PHE B 1 185 ? -14.109 2.836 -1.288 1 98.69 185 PHE B N 1
ATOM 3918 C CA . PHE B 1 185 ? -14.867 1.767 -0.647 1 98.69 185 PHE B CA 1
ATOM 3919 C C . PHE B 1 185 ? -15.586 2.285 0.59 1 98.69 185 PHE B C 1
ATOM 3921 O O . PHE B 1 185 ? -16.797 2.062 0.75 1 98.69 185 PHE B O 1
ATOM 3928 N N . MET B 1 186 ? -14.836 2.986 1.469 1 98.69 186 MET B N 1
ATOM 3929 C CA . MET B 1 186 ? -15.406 3.539 2.693 1 98.69 186 MET B CA 1
ATOM 3930 C C . MET B 1 186 ? -16.5 4.555 2.371 1 98.69 186 MET B C 1
ATOM 3932 O O . MET B 1 186 ? -17.516 4.621 3.066 1 98.69 186 MET B O 1
ATOM 3936 N N . PHE B 1 187 ? -16.25 5.363 1.308 1 98.5 187 PHE B N 1
ATOM 3937 C CA . PHE B 1 187 ? -17.219 6.359 0.84 1 98.5 187 PHE B CA 1
ATOM 3938 C C . PHE B 1 187 ? -18.5 5.695 0.36 1 98.5 187 PHE B C 1
ATOM 3940 O O . PHE B 1 187 ? -19.594 6.043 0.815 1 98.5 187 PHE B O 1
ATOM 3947 N N . HIS B 1 188 ? -18.391 4.668 -0.428 1 97.44 188 HIS B N 1
ATOM 3948 C CA . HIS B 1 188 ? -19.547 4 -1.021 1 97.44 188 HIS B CA 1
ATOM 3949 C C . HIS B 1 188 ? -20.297 3.188 0.02 1 97.44 188 HIS B C 1
ATOM 3951 O O . HIS B 1 188 ? -21.531 3.053 -0.065 1 97.44 188 HIS B O 1
ATOM 3957 N N . GLU B 1 189 ? -19.594 2.666 1.008 1 97.38 189 GLU B N 1
ATOM 3958 C CA . GLU B 1 189 ? -20.219 1.886 2.068 1 97.38 189 GLU B CA 1
ATOM 3959 C C . GLU B 1 189 ? -20.891 2.793 3.104 1 97.38 189 GLU B C 1
ATOM 3961 O O . GLU B 1 189 ? -21.5 2.311 4.055 1 97.38 189 GLU B O 1
ATOM 3966 N N . GLY B 1 190 ? -20.641 4.109 3.008 1 97.44 190 GLY B N 1
ATOM 3967 C CA . GLY B 1 190 ? -21.375 5.051 3.844 1 97.44 190 GLY B CA 1
ATOM 3968 C C . GLY B 1 190 ? -20.609 5.449 5.094 1 97.44 190 GLY B C 1
ATOM 3969 O O . GLY B 1 190 ? -21.141 6.148 5.957 1 97.44 190 GLY B O 1
ATOM 3970 N N . TYR B 1 191 ? -19.312 5.078 5.188 1 97.94 191 TYR B N 1
ATOM 3971 C CA . TYR B 1 191 ? -18.516 5.398 6.363 1 97.94 191 TYR B CA 1
ATOM 3972 C C . TYR B 1 191 ? -17.984 6.824 6.293 1 97.94 191 TYR B C 1
ATOM 3974 O O . TYR B 1 191 ? -17.641 7.418 7.316 1 97.94 191 TYR B O 1
ATOM 3982 N N . LEU B 1 192 ? -17.859 7.398 5.07 1 98.06 192 LEU B N 1
ATOM 3983 C CA . LEU B 1 192 ? -17.375 8.758 4.828 1 98.06 192 LEU B CA 1
ATOM 3984 C C . LEU B 1 192 ? -18.438 9.586 4.109 1 98.06 192 LEU B C 1
ATOM 3986 O O . LEU B 1 192 ? -19.125 9.086 3.221 1 98.06 192 LEU B O 1
ATOM 3990 N N . GLU B 1 193 ? -18.531 10.773 4.484 1 95.62 193 GLU B N 1
ATOM 3991 C CA . GLU B 1 193 ? -19.516 11.664 3.875 1 95.62 193 GLU B CA 1
ATOM 3992 C C . GLU B 1 193 ? -18.828 12.828 3.156 1 95.62 193 GLU B C 1
ATOM 3994 O O . GLU B 1 193 ? -17.922 13.453 3.697 1 95.62 193 GLU B O 1
ATOM 3999 N N . PRO B 1 194 ? -19.297 13.125 1.981 1 94.81 194 PRO B N 1
ATOM 4000 C CA . PRO B 1 194 ? -18.734 14.266 1.256 1 94.81 194 PRO B CA 1
ATOM 4001 C C . PRO B 1 194 ? -19.141 15.609 1.851 1 94.81 194 PRO B C 1
ATOM 4003 O O . PRO B 1 194 ? -20.156 15.688 2.564 1 94.81 194 PRO B O 1
ATOM 4006 N N . PRO B 1 195 ? -18.406 16.703 1.486 1 96.81 195 PRO B N 1
ATOM 4007 C CA . PRO B 1 195 ? -17.156 16.703 0.714 1 96.81 195 PRO B CA 1
ATOM 4008 C C . PRO B 1 195 ? -15.977 16.141 1.507 1 96.81 195 PRO B C 1
ATOM 4010 O O . PRO B 1 195 ? -15.75 16.562 2.646 1 96.81 195 PRO B O 1
ATOM 4013 N N . LEU B 1 196 ? -15.266 15.25 0.88 1 98.56 196 LEU B N 1
ATOM 4014 C CA . LEU B 1 196 ? -14.086 14.656 1.496 1 98.56 196 LEU B CA 1
ATOM 4015 C C . LEU B 1 196 ? -12.891 15.594 1.402 1 98.56 196 LEU B C 1
ATOM 4017 O O . LEU B 1 196 ? -12.883 16.516 0.58 1 98.56 196 LEU B O 1
ATOM 4021 N N . ARG B 1 197 ? -11.953 15.461 2.273 1 98.81 197 ARG B N 1
ATOM 4022 C CA . ARG B 1 197 ? -10.648 16.109 2.215 1 98.81 197 ARG B CA 1
ATOM 4023 C C . ARG B 1 197 ? -9.531 15.086 2.078 1 98.81 197 ARG B C 1
ATOM 4025 O O . ARG B 1 197 ? -9.258 14.328 3.012 1 98.81 197 ARG B O 1
ATOM 4032 N N . LEU B 1 198 ? -8.906 15.078 0.921 1 98.81 198 LEU B N 1
ATOM 4033 C CA . LEU B 1 198 ? -7.84 14.117 0.665 1 98.81 198 LEU B CA 1
ATOM 4034 C C . LEU B 1 198 ? -6.469 14.781 0.756 1 98.81 198 LEU B C 1
ATOM 4036 O O . LEU B 1 198 ? -6.301 15.922 0.323 1 98.81 198 LEU B O 1
ATOM 4040 N N . GLN B 1 199 ? -5.539 14.102 1.329 1 98.75 199 GLN B N 1
ATOM 4041 C CA . GLN B 1 199 ? -4.129 14.469 1.27 1 98.75 199 GLN B CA 1
ATOM 4042 C C . GLN B 1 199 ? -3.311 13.406 0.552 1 98.75 199 GLN B C 1
ATOM 4044 O O . GLN B 1 199 ? -3.154 12.289 1.057 1 98.75 199 GLN B O 1
ATOM 4049 N N . PHE B 1 200 ? -2.809 13.758 -0.646 1 98.88 200 PHE B N 1
ATOM 4050 C CA . PHE B 1 200 ? -1.909 12.875 -1.384 1 98.88 200 PHE B CA 1
ATOM 4051 C C . PHE B 1 200 ? -0.485 12.984 -0.854 1 98.88 200 PHE B C 1
ATOM 4053 O O . PHE B 1 200 ? 0.076 14.086 -0.793 1 98.88 200 PHE B O 1
ATOM 4060 N N . ILE B 1 201 ? 0.08 11.898 -0.428 1 98.31 201 ILE B N 1
ATOM 4061 C CA . ILE B 1 201 ? 1.427 11.93 0.132 1 98.31 201 ILE B CA 1
ATOM 4062 C C . ILE B 1 201 ? 2.389 11.188 -0.791 1 98.31 201 ILE B C 1
ATOM 4064 O O . ILE B 1 201 ? 2.201 10 -1.062 1 98.31 201 ILE B O 1
ATOM 4068 N N . HIS B 1 202 ? 3.387 11.867 -1.267 1 98.75 202 HIS B N 1
ATOM 4069 C CA . HIS B 1 202 ? 4.32 11.32 -2.248 1 98.75 202 HIS B CA 1
ATOM 4070 C C . HIS B 1 202 ? 5.742 11.289 -1.695 1 98.75 202 HIS B C 1
ATOM 4072 O O . HIS B 1 202 ? 6.191 12.25 -1.065 1 98.75 202 HIS B O 1
ATOM 4078 N N . GLY B 1 203 ? 6.445 10.172 -1.957 1 98 203 GLY B N 1
ATOM 4079 C CA . GLY B 1 203 ? 7.883 10.164 -1.756 1 98 203 GLY B CA 1
ATOM 4080 C C . GLY B 1 203 ? 8.312 9.438 -0.494 1 98 203 GLY B C 1
ATOM 4081 O O . GLY B 1 203 ? 9.477 9.492 -0.104 1 98 203 GLY B O 1
ATOM 4082 N N . ILE B 1 204 ? 7.395 8.789 0.146 1 96.62 204 ILE B N 1
ATOM 4083 C CA . ILE B 1 204 ? 7.738 7.957 1.294 1 96.62 204 ILE B CA 1
ATOM 4084 C C . ILE B 1 204 ? 8.016 6.527 0.831 1 96.62 204 ILE B C 1
ATOM 4086 O O . ILE B 1 204 ? 7.215 5.934 0.112 1 96.62 204 ILE B O 1
ATOM 4090 N N . LEU B 1 205 ? 9.188 5.973 1.271 1 97.25 205 LEU B N 1
ATOM 4091 C CA . LEU B 1 205 ? 9.516 4.605 0.882 1 97.25 205 LEU B CA 1
ATOM 4092 C C . LEU B 1 205 ? 8.469 3.625 1.408 1 97.25 205 LEU B C 1
ATOM 4094 O O . LEU B 1 205 ? 8.203 3.58 2.611 1 97.25 205 LEU B O 1
ATOM 4098 N N . GLY B 1 206 ? 7.918 2.857 0.556 1 97.69 206 GLY B N 1
ATOM 4099 C CA . GLY B 1 206 ? 6.781 1.999 0.847 1 97.69 206 GLY B CA 1
ATOM 4100 C C . GLY B 1 206 ? 5.512 2.426 0.131 1 97.69 206 GLY B C 1
ATOM 4101 O O . GLY B 1 206 ? 4.555 1.654 0.041 1 97.69 206 GLY B O 1
ATOM 4102 N N . GLY B 1 207 ? 5.508 3.674 -0.311 1 98.19 207 GLY B N 1
ATOM 4103 C CA . GLY B 1 207 ? 4.371 4.234 -1.023 1 98.19 207 GLY B CA 1
ATOM 4104 C C . GLY B 1 207 ? 4.719 4.711 -2.422 1 98.19 207 GLY B C 1
ATOM 4105 O O . GLY B 1 207 ? 5.75 4.32 -2.977 1 98.19 207 GLY B O 1
ATOM 4106 N N . ILE B 1 208 ? 3.854 5.488 -3.008 1 98.75 208 ILE B N 1
ATOM 4107 C CA . ILE B 1 208 ? 3.986 5.988 -4.371 1 98.75 208 ILE B CA 1
ATOM 4108 C C . ILE B 1 208 ? 5.098 7.031 -4.434 1 98.75 208 ILE B C 1
ATOM 4110 O O . ILE B 1 208 ? 5.484 7.598 -3.408 1 98.75 208 ILE B O 1
ATOM 4114 N N . GLY B 1 209 ? 5.613 7.266 -5.609 1 98.56 209 GLY B N 1
ATOM 4115 C CA . GLY B 1 209 ? 6.785 8.109 -5.777 1 98.56 209 GLY B CA 1
ATOM 4116 C C . GLY B 1 209 ? 6.441 9.562 -6.039 1 98.56 209 GLY B C 1
ATOM 4117 O O . GLY B 1 209 ? 5.34 10.016 -5.719 1 98.56 209 GLY B O 1
ATOM 4118 N N . THR B 1 210 ? 7.43 10.289 -6.547 1 98.62 210 THR B N 1
ATOM 4119 C CA . THR B 1 210 ? 7.324 11.742 -6.633 1 98.62 210 THR B CA 1
ATOM 4120 C C . THR B 1 210 ? 7.277 12.195 -8.086 1 98.62 210 THR B C 1
ATOM 4122 O O . THR B 1 210 ? 7.395 13.391 -8.375 1 98.62 210 THR B O 1
ATOM 4125 N N . ALA B 1 211 ? 7.152 11.258 -9.031 1 98.56 211 ALA B N 1
ATOM 4126 C CA . ALA B 1 211 ? 7.043 11.656 -10.438 1 98.56 211 ALA B CA 1
ATOM 4127 C C . ALA B 1 211 ? 5.75 12.43 -10.68 1 98.56 211 ALA B C 1
ATOM 4129 O O . ALA B 1 211 ? 4.727 12.164 -10.039 1 98.56 211 ALA B O 1
ATOM 4130 N N . VAL B 1 212 ? 5.801 13.352 -11.641 1 98.62 212 VAL B N 1
ATOM 4131 C CA . VAL B 1 212 ? 4.617 14.133 -12 1 98.62 212 VAL B CA 1
ATOM 4132 C C . VAL B 1 212 ? 3.482 13.195 -12.406 1 98.62 212 VAL B C 1
ATOM 4134 O O . VAL B 1 212 ? 2.324 13.422 -12.047 1 98.62 212 VAL B O 1
ATOM 4137 N N . GLU B 1 213 ? 3.832 12.094 -13.125 1 98.5 213 GLU B N 1
ATOM 4138 C CA . GLU B 1 213 ? 2.846 11.117 -13.562 1 98.5 213 GLU B CA 1
ATOM 4139 C C . GLU B 1 213 ? 2.137 10.477 -12.375 1 98.5 213 GLU B C 1
ATOM 4141 O O . GLU B 1 213 ? 0.954 10.141 -12.453 1 98.5 213 GLU B O 1
ATOM 4146 N N . ASP B 1 214 ? 2.871 10.258 -11.297 1 98.81 214 ASP B N 1
ATOM 4147 C CA . ASP B 1 214 ? 2.287 9.688 -10.086 1 98.81 214 ASP B CA 1
ATOM 4148 C C . ASP B 1 214 ? 1.202 10.602 -9.516 1 98.81 214 ASP B C 1
ATOM 4150 O O . ASP B 1 214 ? 0.13 10.125 -9.133 1 98.81 214 ASP B O 1
ATOM 4154 N N . VAL B 1 215 ? 1.49 11.906 -9.469 1 98.81 215 VAL B N 1
ATOM 4155 C CA . VAL B 1 215 ? 0.537 12.883 -8.953 1 98.81 215 VAL B CA 1
ATOM 4156 C C . VAL B 1 215 ? -0.705 12.914 -9.844 1 98.81 215 VAL B C 1
ATOM 4158 O O . VAL B 1 215 ? -1.832 12.844 -9.344 1 98.81 215 VAL B O 1
ATOM 4161 N N . LEU B 1 216 ? -0.485 13.008 -11.156 1 98.75 216 LEU B N 1
ATOM 4162 C CA . LEU B 1 216 ? -1.586 13.078 -12.109 1 98.75 216 LEU B CA 1
ATOM 4163 C C . LEU B 1 216 ? -2.486 11.852 -12 1 98.75 216 LEU B C 1
ATOM 4165 O O . LEU B 1 216 ? -3.713 11.977 -12.039 1 98.75 216 LEU B O 1
ATOM 4169 N N . PHE B 1 217 ? -1.865 10.727 -11.891 1 98.81 217 PHE B N 1
ATOM 4170 C CA . PHE B 1 217 ? -2.645 9.5 -11.859 1 98.81 217 PHE B CA 1
ATOM 4171 C C . PHE B 1 217 ? -3.443 9.391 -10.57 1 98.81 217 PHE B C 1
ATOM 4173 O O . PHE B 1 217 ? -4.578 8.914 -10.57 1 98.81 217 PHE B O 1
ATOM 4180 N N . MET B 1 218 ? -2.83 9.75 -9.438 1 98.69 218 MET B N 1
ATOM 4181 C CA . MET B 1 218 ? -3.572 9.75 -8.18 1 98.69 218 MET B CA 1
ATOM 4182 C C . MET B 1 218 ? -4.801 10.648 -8.273 1 98.69 218 MET B C 1
ATOM 4184 O O . MET B 1 218 ? -5.895 10.258 -7.859 1 98.69 218 MET B O 1
ATOM 4188 N N . LYS B 1 219 ? -4.645 11.844 -8.812 1 98.81 219 LYS B N 1
ATOM 4189 C CA . LYS B 1 219 ? -5.742 12.789 -8.977 1 98.81 219 LYS B CA 1
ATOM 4190 C C . LYS B 1 219 ? -6.812 12.227 -9.906 1 98.81 219 LYS B C 1
ATOM 4192 O O . LYS B 1 219 ? -8.008 12.312 -9.617 1 98.81 219 LYS B O 1
ATOM 4197 N N . GLN B 1 220 ? -6.383 11.625 -10.984 1 98.62 220 GLN B N 1
ATOM 4198 C CA . GLN B 1 220 ? -7.309 11.023 -11.945 1 98.62 220 GLN B CA 1
ATOM 4199 C C . GLN B 1 220 ? -8.109 9.898 -11.297 1 98.62 220 GLN B C 1
ATOM 4201 O O . GLN B 1 220 ? -9.312 9.758 -11.555 1 98.62 220 GLN B O 1
ATOM 4206 N N . THR B 1 221 ? -7.449 9.086 -10.555 1 98.88 221 THR B N 1
ATOM 4207 C CA . THR B 1 221 ? -8.102 7.961 -9.883 1 98.88 221 THR B CA 1
ATOM 4208 C C . THR B 1 221 ? -9.133 8.461 -8.883 1 98.88 221 THR B C 1
ATOM 4210 O O . THR B 1 221 ? -10.258 7.949 -8.836 1 98.88 221 THR B O 1
ATOM 4213 N N . ALA B 1 222 ? -8.758 9.484 -8.102 1 98.81 222 ALA B N 1
ATOM 4214 C CA . ALA B 1 222 ? -9.703 10.062 -7.148 1 98.81 222 ALA B CA 1
ATOM 4215 C C . ALA B 1 222 ? -10.914 10.648 -7.863 1 98.81 222 ALA B C 1
ATOM 4217 O O . ALA B 1 222 ? -12.047 10.477 -7.418 1 98.81 222 ALA B O 1
ATOM 4218 N N . ASP B 1 223 ? -10.68 11.383 -8.977 1 98.75 223 ASP B N 1
ATOM 4219 C CA . ASP B 1 223 ? -11.773 11.93 -9.766 1 98.75 223 ASP B CA 1
ATOM 4220 C C . ASP B 1 223 ? -12.734 10.828 -10.219 1 98.75 223 ASP B C 1
ATOM 4222 O O . ASP B 1 223 ? -13.953 10.992 -10.125 1 98.75 223 ASP B O 1
ATOM 4226 N N . ARG B 1 224 ? -12.172 9.75 -10.648 1 98.56 224 ARG B N 1
ATOM 4227 C CA . ARG B 1 224 ? -12.961 8.656 -11.211 1 98.56 224 ARG B CA 1
ATOM 4228 C C . ARG B 1 224 ? -13.758 7.945 -10.125 1 98.56 224 ARG B C 1
ATOM 4230 O O . ARG B 1 224 ? -14.938 7.633 -10.312 1 98.56 224 ARG B O 1
ATOM 4237 N N . LEU B 1 225 ? -13.195 7.719 -9 1 98.69 225 LEU B N 1
ATOM 4238 C CA . LEU B 1 225 ? -13.773 6.832 -8 1 98.69 225 LEU B CA 1
ATOM 4239 C C . LEU B 1 225 ? -14.688 7.609 -7.055 1 98.69 225 LEU B C 1
ATOM 4241 O O . LEU B 1 225 ? -15.688 7.074 -6.574 1 98.69 225 LEU B O 1
ATOM 4245 N N . ILE B 1 226 ? -14.297 8.883 -6.746 1 98.38 226 ILE B N 1
ATOM 4246 C CA . ILE B 1 226 ? -14.977 9.633 -5.695 1 98.38 226 ILE B CA 1
ATOM 4247 C C . ILE B 1 226 ? -15.836 10.727 -6.316 1 98.38 226 ILE B C 1
ATOM 4249 O O . ILE B 1 226 ? -16.891 11.086 -5.777 1 98.38 226 ILE B O 1
ATOM 4253 N N . GLY B 1 227 ? -15.484 11.211 -7.52 1 98.25 227 GLY B N 1
ATOM 4254 C CA . GLY B 1 227 ? -16.125 12.352 -8.141 1 98.25 227 GLY B CA 1
ATOM 4255 C C . GLY B 1 227 ? -15.508 13.68 -7.754 1 98.25 227 GLY B C 1
ATOM 4256 O O . GLY B 1 227 ? -15.406 14 -6.566 1 98.25 227 GLY B O 1
ATOM 4257 N N . ARG B 1 228 ? -15.164 14.508 -8.742 1 96.5 228 ARG B N 1
ATOM 4258 C CA . ARG B 1 228 ? -14.438 15.758 -8.547 1 96.5 228 ARG B CA 1
ATOM 4259 C C . ARG B 1 228 ? -15.188 16.688 -7.605 1 96.5 228 ARG B C 1
ATOM 4261 O O . ARG B 1 228 ? -14.57 17.469 -6.871 1 96.5 228 ARG B O 1
ATOM 4268 N N . GLU B 1 229 ? -16.438 16.594 -7.566 1 96.75 229 GLU B N 1
ATOM 4269 C CA . GLU B 1 229 ? -17.266 17.516 -6.793 1 96.75 229 GLU B CA 1
ATOM 4270 C C . GLU B 1 229 ? -17.375 17.062 -5.34 1 96.75 229 GLU B C 1
ATOM 4272 O O . GLU B 1 229 ? -17.844 17.828 -4.484 1 96.75 229 GLU B O 1
ATOM 4277 N N . ASN B 1 230 ? -16.859 15.883 -5.098 1 98.06 230 ASN B N 1
ATOM 4278 C CA . ASN B 1 230 ? -17.125 15.297 -3.789 1 98.06 230 ASN B CA 1
ATOM 4279 C C . ASN B 1 230 ? -15.914 15.438 -2.863 1 98.06 230 ASN B C 1
ATOM 4281 O O . ASN B 1 230 ? -15.914 14.906 -1.751 1 98.06 230 ASN B O 1
ATOM 4285 N N . TYR B 1 231 ? -14.867 16.125 -3.328 1 98.06 231 TYR B N 1
ATOM 4286 C CA . TYR B 1 231 ? -13.727 16.219 -2.432 1 98.06 231 TYR B CA 1
ATOM 4287 C C . TYR B 1 231 ? -12.852 17.422 -2.779 1 98.06 231 TYR B C 1
ATOM 4289 O O . TYR B 1 231 ? -12.906 17.938 -3.9 1 98.06 231 TYR B O 1
ATOM 4297 N N . THR B 1 232 ? -12.109 17.953 -1.814 1 98.19 232 THR B N 1
ATOM 4298 C CA . THR B 1 232 ? -10.938 18.812 -1.963 1 98.19 232 THR B CA 1
ATOM 4299 C C . THR B 1 232 ? -9.656 18.031 -1.68 1 98.19 232 THR B C 1
ATOM 4301 O O . THR B 1 232 ? -9.703 16.922 -1.133 1 98.19 232 THR B O 1
ATOM 4304 N N . TRP B 1 233 ? -8.531 18.594 -2.141 1 98.56 233 TRP B N 1
ATOM 4305 C CA . TRP B 1 233 ? -7.32 17.797 -1.952 1 98.56 233 TRP B CA 1
ATOM 4306 C C . TRP B 1 233 ? -6.102 18.688 -1.759 1 98.56 233 TRP B C 1
ATOM 4308 O O . TRP B 1 233 ? -6.113 19.859 -2.145 1 98.56 233 TRP B O 1
ATOM 4318 N N . SER B 1 234 ? -5.18 18.125 -1.056 1 98.69 234 SER B N 1
ATOM 4319 C CA . SER B 1 234 ? -3.855 18.703 -0.827 1 98.69 234 SER B CA 1
ATOM 4320 C C . SER B 1 234 ? -2.756 17.688 -1.152 1 98.69 234 SER B C 1
ATOM 4322 O O . SER B 1 234 ? -3.035 16.516 -1.368 1 98.69 234 SER B O 1
ATOM 4324 N N . LEU B 1 235 ? -1.533 18.219 -1.308 1 98.75 235 LEU B N 1
ATOM 4325 C CA . LEU B 1 235 ? -0.428 17.359 -1.703 1 98.75 235 LEU B CA 1
ATOM 4326 C C . LEU B 1 235 ? 0.799 17.609 -0.833 1 98.75 235 LEU B C 1
ATOM 4328 O O . LEU B 1 235 ? 1.134 18.766 -0.545 1 98.75 235 LEU B O 1
ATOM 4332 N N . VAL B 1 236 ? 1.382 16.531 -0.376 1 98.06 236 VAL B N 1
ATOM 4333 C CA . VAL B 1 236 ? 2.676 16.516 0.298 1 98.06 236 VAL B CA 1
ATOM 4334 C C . VAL B 1 236 ? 3.736 15.922 -0.625 1 98.06 236 VAL B C 1
ATOM 4336 O O . VAL B 1 236 ? 3.555 14.828 -1.162 1 98.06 236 VAL B O 1
ATOM 4339 N N . GLY B 1 237 ? 4.797 16.641 -0.893 1 98.5 237 GLY B N 1
ATOM 4340 C CA . GLY B 1 237 ? 6.012 16.094 -1.479 1 98.5 237 GLY B CA 1
ATOM 4341 C C . GLY B 1 237 ? 7.156 15.992 -0.489 1 98.5 237 GLY B C 1
ATOM 4342 O O . GLY B 1 237 ? 7.594 17 0.076 1 98.5 237 GLY B O 1
ATOM 4343 N N . ALA B 1 238 ? 7.668 14.836 -0.339 1 97.31 238 ALA B N 1
ATOM 4344 C CA . ALA B 1 238 ? 8.711 14.609 0.659 1 97.31 238 ALA B CA 1
ATOM 4345 C C . ALA B 1 238 ? 10.047 15.195 0.205 1 97.31 238 ALA B C 1
ATOM 4347 O O . ALA B 1 238 ? 10.398 15.109 -0.972 1 97.31 238 ALA B O 1
ATOM 4348 N N . GLY B 1 239 ? 10.773 15.781 1.139 1 96.94 239 GLY B N 1
ATOM 4349 C CA . GLY B 1 239 ? 12.125 16.266 0.902 1 96.94 239 GLY B CA 1
ATOM 4350 C C . GLY B 1 239 ? 12.203 17.328 -0.177 1 96.94 239 GLY B C 1
ATOM 4351 O O . GLY B 1 239 ? 11.477 18.312 -0.137 1 96.94 239 GLY B O 1
ATOM 4352 N N . ARG B 1 240 ? 13.133 17.125 -1.133 1 97.38 240 ARG B N 1
ATOM 4353 C CA . ARG B 1 240 ? 13.43 18.109 -2.166 1 97.38 240 ARG B CA 1
ATOM 4354 C C . ARG B 1 240 ? 12.219 18.359 -3.061 1 97.38 240 ARG B C 1
ATOM 4356 O O . ARG B 1 240 ? 12.195 19.312 -3.838 1 97.38 240 ARG B O 1
ATOM 4363 N N . PHE B 1 241 ? 11.164 17.516 -2.904 1 98.38 241 PHE B N 1
ATOM 4364 C CA . PHE B 1 241 ? 10.016 17.609 -3.807 1 98.38 241 PHE B CA 1
ATOM 4365 C C . PHE B 1 241 ? 8.906 18.453 -3.195 1 98.38 241 PHE B C 1
ATOM 4367 O O . PHE B 1 241 ? 7.883 18.703 -3.834 1 98.38 241 PHE B O 1
ATOM 4374 N N . GLN B 1 242 ? 9.125 18.938 -1.975 1 98.69 242 GLN B N 1
ATOM 4375 C CA . GLN B 1 242 ? 8.102 19.703 -1.266 1 98.69 242 GLN B CA 1
ATOM 4376 C C . GLN B 1 242 ? 7.621 20.891 -2.1 1 98.69 242 GLN B C 1
ATOM 4378 O O . GLN B 1 242 ? 6.43 21 -2.398 1 98.69 242 GLN B O 1
ATOM 4383 N N . MET B 1 243 ? 8.492 21.734 -2.559 1 98.75 243 MET B N 1
ATOM 4384 C CA . MET B 1 243 ? 8.117 22.969 -3.244 1 98.75 243 MET B CA 1
ATOM 4385 C C . MET B 1 243 ? 7.648 22.688 -4.668 1 98.75 243 MET B C 1
ATOM 4387 O O . MET B 1 243 ? 6.59 23.156 -5.086 1 98.75 243 MET B O 1
ATOM 4391 N N . PRO B 1 244 ? 8.391 21.797 -5.484 1 98.62 244 PRO B N 1
ATOM 4392 C CA . PRO B 1 244 ? 7.938 21.531 -6.848 1 98.62 244 PRO B CA 1
ATOM 4393 C C . PRO B 1 244 ? 6.574 20.844 -6.891 1 98.62 244 PRO B C 1
ATOM 4395 O O . PRO B 1 244 ? 5.695 21.25 -7.652 1 98.62 244 PRO B O 1
ATOM 4398 N N . LEU B 1 245 ? 6.348 19.812 -6.082 1 98.81 245 LEU B N 1
ATOM 4399 C CA . LEU B 1 245 ? 5.074 19.094 -6.121 1 98.81 245 LEU B CA 1
ATOM 4400 C C . LEU B 1 245 ? 3.965 19.938 -5.496 1 98.81 245 LEU B C 1
ATOM 4402 O O . LEU B 1 245 ? 2.811 19.875 -5.93 1 98.81 245 LEU B O 1
ATOM 4406 N N . GLY B 1 246 ? 4.336 20.672 -4.422 1 98.69 246 GLY B N 1
ATOM 4407 C CA . GLY B 1 246 ? 3.363 21.625 -3.92 1 98.69 246 GLY B CA 1
ATOM 4408 C C . GLY B 1 246 ? 2.889 22.609 -4.977 1 98.69 246 GLY B C 1
ATOM 4409 O O . GLY B 1 246 ? 1.692 22.891 -5.086 1 98.69 246 GLY B O 1
ATOM 4410 N N . THR B 1 247 ? 3.822 23.156 -5.758 1 98.81 247 THR B N 1
ATOM 4411 C CA . THR B 1 247 ? 3.494 24.062 -6.848 1 98.81 247 THR B CA 1
ATOM 4412 C C . THR B 1 247 ? 2.602 23.375 -7.879 1 98.81 247 THR B C 1
ATOM 4414 O O . THR B 1 247 ? 1.625 23.969 -8.352 1 98.81 247 THR B O 1
ATOM 4417 N N . LEU B 1 248 ? 2.922 22.109 -8.188 1 98.81 248 LEU B N 1
ATOM 4418 C CA . LEU B 1 248 ? 2.107 21.344 -9.117 1 98.81 248 LEU B CA 1
ATOM 4419 C C . LEU B 1 248 ? 0.673 21.219 -8.609 1 98.81 248 LEU B C 1
ATOM 4421 O O . LEU B 1 248 ? -0.276 21.328 -9.383 1 98.81 248 LEU B O 1
ATOM 4425 N N . ALA B 1 249 ? 0.542 20.969 -7.34 1 98.56 249 ALA B N 1
ATOM 4426 C CA . ALA B 1 249 ? -0.791 20.859 -6.75 1 98.56 249 ALA B CA 1
ATOM 4427 C C . ALA B 1 249 ? -1.583 22.156 -6.957 1 98.56 249 ALA B C 1
ATOM 4429 O O . ALA B 1 249 ? -2.756 22.109 -7.336 1 98.56 249 ALA B O 1
ATOM 4430 N N . VAL B 1 250 ? -0.971 23.266 -6.754 1 98.38 250 VAL B N 1
ATOM 4431 C CA . VAL B 1 250 ? -1.619 24.562 -6.922 1 98.38 250 VAL B CA 1
ATOM 4432 C C . VAL B 1 250 ? -2.064 24.734 -8.375 1 98.38 250 VAL B C 1
ATOM 4434 O O . VAL B 1 250 ? -3.197 25.156 -8.633 1 98.38 250 VAL B O 1
ATOM 4437 N N . ILE B 1 251 ? -1.201 24.375 -9.312 1 98.19 251 ILE B N 1
ATOM 4438 C CA . ILE B 1 251 ? -1.503 24.469 -10.734 1 98.19 251 ILE B CA 1
ATOM 4439 C C . ILE B 1 251 ? -2.723 23.609 -11.07 1 98.19 251 ILE B C 1
ATOM 4441 O O . ILE B 1 251 ? -3.568 24.016 -11.875 1 98.19 251 ILE B O 1
ATOM 4445 N N . MET B 1 252 ? -2.826 22.531 -10.352 1 97.81 252 MET B N 1
ATOM 4446 C CA . MET B 1 252 ? -3.881 21.562 -10.648 1 97.81 252 MET B CA 1
ATOM 4447 C C . MET B 1 252 ? -5.152 21.891 -9.867 1 97.81 252 MET B C 1
ATOM 4449 O O . MET B 1 252 ? -6.133 21.141 -9.938 1 97.81 252 MET B O 1
ATOM 4453 N N . GLY B 1 253 ? -5.156 22.922 -9.117 1 97.06 253 GLY B N 1
ATOM 4454 C CA . GLY B 1 253 ? -6.348 23.359 -8.406 1 97.06 253 GLY B CA 1
ATOM 4455 C C . GLY B 1 253 ? -6.453 22.766 -7.012 1 97.06 253 GLY B C 1
ATOM 4456 O O . GLY B 1 253 ? -7.527 22.781 -6.406 1 97.06 253 GLY B O 1
ATOM 4457 N N . GLY B 1 254 ? -5.34 22.172 -6.512 1 98.12 254 GLY B N 1
ATOM 4458 C CA . GLY B 1 254 ? -5.301 21.625 -5.164 1 98.12 254 GLY B CA 1
ATOM 4459 C C . GLY B 1 254 ? -4.648 22.562 -4.164 1 98.12 254 GLY B C 1
ATOM 4460 O O . GLY B 1 254 ? -4.379 23.719 -4.477 1 98.12 254 GLY B O 1
ATOM 4461 N N . ASP B 1 255 ? -4.539 22.141 -2.947 1 98.81 255 ASP B N 1
ATOM 4462 C CA . ASP B 1 255 ? -3.883 22.859 -1.86 1 98.81 255 ASP B CA 1
ATOM 4463 C C . ASP B 1 255 ? -2.48 22.312 -1.607 1 98.81 255 ASP B C 1
ATOM 4465 O O . ASP B 1 255 ? -2.068 21.328 -2.236 1 98.81 255 ASP B O 1
ATOM 4469 N N . VAL B 1 256 ? -1.74 23.016 -0.704 1 98.69 256 VAL B N 1
ATOM 4470 C CA . VAL B 1 256 ? -0.334 22.656 -0.57 1 98.69 256 VAL B CA 1
ATOM 4471 C C . VAL B 1 256 ? 0.033 22.547 0.909 1 98.69 256 VAL B C 1
ATOM 4473 O O . VAL B 1 256 ? -0.557 23.234 1.752 1 98.69 256 VAL B O 1
ATOM 4476 N N . ARG B 1 257 ? 0.909 21.641 1.189 1 98.88 257 ARG B N 1
ATOM 4477 C CA . ARG B 1 257 ? 1.501 21.5 2.516 1 98.88 257 ARG B CA 1
ATOM 4478 C C . ARG B 1 257 ? 3.02 21.625 2.455 1 98.88 257 ARG B C 1
ATOM 4480 O O . ARG B 1 257 ? 3.662 21.031 1.59 1 98.88 257 ARG B O 1
ATOM 4487 N N . VAL B 1 258 ? 3.529 22.453 3.283 1 98.88 258 VAL B N 1
ATOM 4488 C CA . VAL B 1 258 ? 4.969 22.594 3.482 1 98.88 258 VAL B CA 1
ATOM 4489 C C . VAL B 1 258 ? 5.293 22.5 4.973 1 98.88 258 VAL B C 1
ATOM 4491 O O . VAL B 1 258 ? 4.395 22.375 5.805 1 98.88 258 VAL B O 1
ATOM 4494 N N . GLY B 1 259 ? 6.523 22.469 5.309 1 98.81 259 GLY B N 1
ATOM 4495 C CA . GLY B 1 259 ? 6.953 22.469 6.699 1 98.81 259 GLY B CA 1
ATOM 4496 C C . GLY B 1 259 ? 8.109 21.531 6.961 1 98.81 259 GLY B C 1
ATOM 4497 O O . GLY B 1 259 ? 8.398 20.641 6.145 1 98.81 259 GLY B O 1
ATOM 4498 N N . LEU B 1 260 ? 8.711 21.672 8.109 1 98.69 260 LEU B N 1
ATOM 4499 C CA . LEU B 1 260 ? 9.922 20.938 8.469 1 98.69 260 LEU B CA 1
ATOM 4500 C C . LEU B 1 260 ? 9.617 19.469 8.711 1 98.69 260 LEU B C 1
ATOM 4502 O O . LEU B 1 260 ? 10.531 18.625 8.719 1 98.69 260 LEU B O 1
ATOM 4506 N N . GLU B 1 261 ? 8.359 19.172 8.906 1 97.5 261 GLU B N 1
ATOM 4507 C CA . GLU B 1 261 ? 7.992 17.766 8.93 1 97.5 261 GLU B CA 1
ATOM 4508 C C . GLU B 1 261 ? 8.383 17.062 7.625 1 97.5 261 GLU B C 1
ATOM 4510 O O . GLU B 1 261 ? 8.938 15.961 7.645 1 97.5 261 GLU B O 1
ATOM 4515 N N . ASP B 1 262 ? 8.156 17.734 6.52 1 97.25 262 ASP B N 1
ATOM 4516 C CA . ASP B 1 262 ? 8.195 17.062 5.223 1 97.25 262 ASP B CA 1
ATOM 4517 C C . ASP B 1 262 ? 9.516 17.328 4.504 1 97.25 262 ASP B C 1
ATOM 4519 O O . ASP B 1 262 ? 9.898 16.578 3.596 1 97.25 262 ASP B O 1
ATOM 4523 N N . SER B 1 263 ? 10.18 18.438 4.859 1 98.31 263 SER B N 1
ATOM 4524 C CA . SER B 1 263 ? 11.477 18.781 4.277 1 98.31 263 SER B CA 1
ATOM 4525 C C . SER B 1 263 ? 12.273 19.688 5.207 1 98.31 263 SER B C 1
ATOM 4527 O O . SER B 1 263 ? 11.75 20.672 5.723 1 98.31 263 SER B O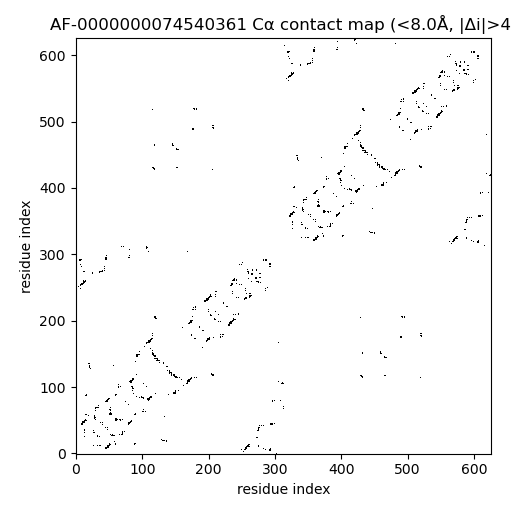 1
ATOM 4529 N N . LEU B 1 264 ? 13.555 19.391 5.367 1 98.31 264 LEU B N 1
ATOM 4530 C CA . LEU B 1 264 ? 14.406 20.203 6.227 1 98.31 264 LEU B CA 1
ATOM 4531 C C . LEU B 1 264 ? 15.07 21.328 5.438 1 98.31 264 LEU B C 1
ATOM 4533 O O . LEU B 1 264 ? 15.688 22.219 6.023 1 98.31 264 LEU B O 1
ATOM 4537 N N . TYR B 1 265 ? 14.852 21.359 4.156 1 98.25 265 TYR B N 1
ATOM 4538 C CA . TYR B 1 265 ? 15.656 22.25 3.316 1 98.25 265 TYR B CA 1
ATOM 4539 C C . TYR B 1 265 ? 14.789 23.312 2.666 1 98.25 265 TYR B C 1
ATOM 4541 O O . TYR B 1 265 ? 13.641 23.062 2.293 1 98.25 265 TYR B O 1
ATOM 4549 N N . ILE B 1 266 ? 15.352 24.516 2.482 1 98.44 266 ILE B N 1
ATOM 4550 C CA . ILE B 1 266 ? 14.68 25.609 1.795 1 98.44 266 ILE B CA 1
ATOM 4551 C C . ILE B 1 266 ? 15.102 25.641 0.328 1 98.44 266 ILE B C 1
ATOM 4553 O O . ILE B 1 266 ? 14.336 26.094 -0.536 1 98.44 266 ILE B O 1
ATOM 4557 N N . GLU B 1 267 ? 16.25 25.281 0.072 1 96.81 267 GLU B N 1
ATOM 4558 C CA . GLU B 1 267 ? 16.828 25.062 -1.247 1 96.81 267 GLU B CA 1
ATOM 4559 C C . GLU B 1 267 ? 17.906 23.984 -1.196 1 96.81 267 GLU B C 1
ATOM 4561 O O . GLU B 1 267 ? 18.219 23.469 -0.125 1 96.81 267 GLU B O 1
ATOM 4566 N N . ARG B 1 268 ? 18.391 23.578 -2.385 1 94.38 268 ARG B N 1
ATOM 4567 C CA . ARG B 1 268 ? 19.391 22.516 -2.438 1 94.38 268 ARG B CA 1
ATOM 4568 C C . ARG B 1 268 ? 20.578 22.859 -1.544 1 94.38 268 ARG B C 1
ATOM 4570 O O . ARG B 1 268 ? 21.234 23.891 -1.719 1 94.38 268 ARG B O 1
ATOM 4577 N N . GLY B 1 269 ? 20.75 22.031 -0.555 1 95.75 269 GLY B N 1
ATOM 4578 C CA . GLY B 1 269 ? 21.938 22.141 0.288 1 95.75 269 GLY B CA 1
ATOM 4579 C C . GLY B 1 269 ? 21.797 23.172 1.386 1 95.75 269 GLY B C 1
ATOM 4580 O O . GLY B 1 269 ? 22.75 23.453 2.119 1 95.75 269 GLY B O 1
ATOM 4581 N N . LYS B 1 270 ? 20.688 23.781 1.479 1 98.38 270 LYS B N 1
ATOM 4582 C CA . LYS B 1 270 ? 20.484 24.797 2.496 1 98.38 270 LYS B CA 1
ATOM 4583 C C . LYS B 1 270 ? 19.281 24.453 3.381 1 98.38 270 LYS B C 1
ATOM 4585 O O . LYS B 1 270 ? 18.156 24.391 2.902 1 98.38 270 LYS B O 1
ATOM 4590 N N . LEU B 1 271 ? 19.562 24.297 4.648 1 98.56 271 LEU B N 1
ATOM 4591 C CA . LEU B 1 271 ? 18.516 24 5.609 1 98.56 271 LEU B CA 1
ATOM 4592 C C . LEU B 1 271 ? 17.578 25.188 5.77 1 98.56 271 LEU B C 1
ATOM 4594 O O . LEU B 1 271 ? 18.016 26.344 5.762 1 98.56 271 LEU B O 1
ATOM 4598 N N . ALA B 1 272 ? 16.297 24.906 5.844 1 98.81 272 ALA B N 1
ATOM 4599 C CA . ALA B 1 272 ? 15.359 25.938 6.27 1 98.81 272 ALA B CA 1
ATOM 4600 C C . ALA B 1 272 ? 15.57 26.312 7.734 1 98.81 272 ALA B C 1
ATOM 4602 O O . ALA B 1 272 ? 15.758 25.422 8.578 1 98.81 272 AL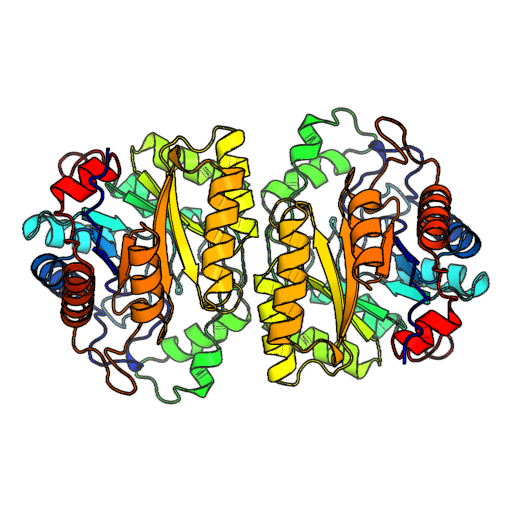A B O 1
ATOM 4603 N N . LYS B 1 273 ? 15.461 27.562 8.039 1 98.62 273 LYS B N 1
ATOM 4604 C CA . LYS B 1 273 ? 15.758 28.016 9.398 1 98.62 273 LYS B CA 1
ATOM 4605 C C . LYS B 1 273 ? 14.484 28.078 10.242 1 98.62 273 LYS B C 1
ATOM 4607 O O . LYS B 1 273 ? 14.547 28.281 11.453 1 98.62 273 LYS B O 1
ATOM 4612 N N . SER B 1 274 ? 13.375 27.922 9.594 1 98.69 274 SER B N 1
ATOM 4613 C CA . SER B 1 274 ? 12.086 27.906 10.281 1 98.69 274 SER B CA 1
ATOM 4614 C C . SER B 1 274 ? 10.992 27.359 9.367 1 98.69 274 SER B C 1
ATOM 4616 O O . SER B 1 274 ? 11.156 27.328 8.148 1 98.69 274 SER B O 1
ATOM 4618 N N . ASN B 1 275 ? 9.922 26.953 9.969 1 98.94 275 ASN B N 1
ATOM 4619 C CA . ASN B 1 275 ? 8.719 26.625 9.203 1 98.94 275 ASN B CA 1
ATOM 4620 C C . ASN B 1 275 ? 8.203 27.844 8.43 1 98.94 275 ASN B C 1
ATOM 4622 O O . ASN B 1 275 ? 7.812 27.719 7.27 1 98.94 275 ASN B O 1
ATOM 4626 N N . ALA B 1 276 ? 8.242 28.969 9.094 1 98.94 276 ALA B N 1
ATOM 4627 C CA . ALA B 1 276 ? 7.766 30.203 8.492 1 98.94 276 ALA B CA 1
ATOM 4628 C C . ALA B 1 276 ? 8.492 30.5 7.18 1 98.94 276 ALA B C 1
ATOM 4630 O O . ALA B 1 276 ? 7.887 31 6.227 1 98.94 276 ALA B O 1
ATOM 4631 N N . GLU B 1 277 ? 9.758 30.203 7.152 1 98.88 277 GLU B N 1
ATOM 4632 C CA . GLU B 1 277 ? 10.539 30.422 5.941 1 98.88 277 GLU B CA 1
ATOM 4633 C C . GLU B 1 277 ? 9.977 29.641 4.762 1 98.88 277 GLU B C 1
ATOM 4635 O O . GLU B 1 277 ? 9.906 30.156 3.643 1 98.88 277 GLU B O 1
ATOM 4640 N N . GLN B 1 278 ? 9.547 28.438 4.977 1 98.88 278 GLN B N 1
ATOM 4641 C CA . GLN B 1 278 ? 8.992 27.594 3.922 1 98.88 278 GLN B CA 1
ATOM 4642 C C . GLN B 1 278 ? 7.586 28.047 3.537 1 98.88 278 GLN B C 1
ATOM 4644 O O . GLN B 1 278 ? 7.227 28.047 2.359 1 98.88 278 GLN B O 1
ATOM 4649 N N . VAL B 1 279 ? 6.832 28.469 4.5 1 98.94 279 VAL B N 1
ATOM 4650 C CA . VAL B 1 279 ? 5.504 29 4.219 1 98.94 279 VAL B CA 1
ATOM 4651 C C . VAL B 1 279 ? 5.625 30.266 3.365 1 98.94 279 VAL B C 1
ATOM 4653 O O . VAL B 1 279 ? 4.922 30.406 2.361 1 98.94 279 VAL B O 1
ATOM 4656 N N . GLU B 1 280 ? 6.516 31.172 3.75 1 98.94 280 GLU B N 1
ATOM 4657 C CA . GLU B 1 280 ? 6.703 32.406 3.004 1 98.94 280 GLU B CA 1
ATOM 4658 C C . GLU B 1 280 ? 7.066 32.125 1.549 1 98.94 280 GLU B C 1
ATOM 4660 O O . GLU B 1 280 ? 6.551 32.781 0.639 1 98.94 280 GLU B O 1
ATOM 4665 N N . LYS B 1 281 ? 7.953 31.188 1.384 1 98.88 281 LYS B N 1
ATOM 4666 C CA . LYS B 1 281 ? 8.352 30.828 0.025 1 98.88 281 LYS B CA 1
ATOM 4667 C C . LYS B 1 281 ? 7.152 30.328 -0.777 1 98.88 281 LYS B C 1
ATOM 4669 O O . LYS B 1 281 ? 6.93 30.75 -1.909 1 98.88 281 LYS B O 1
ATOM 4674 N N . MET B 1 282 ? 6.391 29.438 -0.216 1 98.94 282 MET B N 1
ATOM 4675 C CA . MET B 1 282 ? 5.238 28.875 -0.921 1 98.94 282 MET B CA 1
ATOM 4676 C C . MET B 1 282 ? 4.188 29.953 -1.177 1 98.94 282 MET B C 1
ATOM 4678 O O . MET B 1 282 ? 3.566 29.984 -2.24 1 98.94 282 MET B O 1
ATOM 4682 N N . VAL B 1 283 ? 3.943 30.844 -0.198 1 98.88 283 VAL B N 1
ATOM 4683 C CA . VAL B 1 283 ? 2.996 31.953 -0.361 1 98.88 283 VAL B CA 1
ATOM 4684 C C . VAL B 1 283 ? 3.414 32.812 -1.541 1 98.88 283 VAL B C 1
ATOM 4686 O O . VAL B 1 283 ? 2.574 33.25 -2.344 1 98.88 283 VAL B O 1
ATOM 4689 N N . ARG B 1 284 ? 4.727 33.094 -1.64 1 98.88 284 ARG B N 1
ATOM 4690 C CA . ARG B 1 284 ? 5.211 33.844 -2.787 1 98.88 284 ARG B CA 1
ATOM 4691 C C . ARG B 1 284 ? 4.906 33.125 -4.094 1 98.88 284 ARG B C 1
ATOM 4693 O O . ARG B 1 284 ? 4.461 33.75 -5.062 1 98.88 284 ARG B O 1
ATOM 4700 N N . ILE B 1 285 ? 5.121 31.828 -4.129 1 98.81 285 ILE B N 1
ATOM 4701 C CA . ILE B 1 285 ? 4.859 31.031 -5.324 1 98.81 285 ILE B CA 1
ATOM 4702 C C . ILE B 1 285 ? 3.371 31.094 -5.668 1 98.81 285 ILE B C 1
ATOM 4704 O O . ILE B 1 285 ? 3 31.312 -6.82 1 98.81 285 ILE B O 1
ATOM 4708 N N . VAL B 1 286 ? 2.559 30.938 -4.695 1 98.69 286 VAL B N 1
ATOM 4709 C CA . VAL B 1 286 ? 1.112 30.969 -4.875 1 98.69 286 VAL B CA 1
ATOM 4710 C C . VAL B 1 286 ? 0.697 32.312 -5.48 1 98.69 286 VAL B C 1
ATOM 4712 O O . VAL B 1 286 ? -0.089 32.344 -6.43 1 98.69 286 VAL B O 1
ATOM 4715 N N . LYS B 1 287 ? 1.252 33.344 -4.922 1 98.62 287 LYS B N 1
ATOM 4716 C CA . LYS B 1 287 ? 0.938 34.688 -5.41 1 98.62 287 LYS B CA 1
ATOM 4717 C C . LYS B 1 287 ? 1.414 34.875 -6.852 1 98.62 287 LYS B C 1
ATOM 4719 O O . LYS B 1 287 ? 0.713 35.469 -7.672 1 98.62 287 LYS B O 1
ATOM 4724 N N . GLU B 1 288 ? 2.58 34.375 -7.172 1 98.44 288 GLU B N 1
ATOM 4725 C CA . GLU B 1 288 ? 3.117 34.469 -8.523 1 98.44 288 GLU B CA 1
ATOM 4726 C C . GLU B 1 288 ? 2.25 33.719 -9.523 1 98.44 288 GLU B C 1
ATOM 4728 O O . GLU B 1 288 ? 2.25 34.031 -10.719 1 98.44 288 GLU B O 1
ATOM 4733 N N . LEU B 1 289 ? 1.525 32.75 -9.055 1 98.19 289 LEU B N 1
ATOM 4734 C CA . LEU B 1 289 ? 0.634 31.984 -9.906 1 98.19 289 LEU B CA 1
ATOM 4735 C C . LEU B 1 289 ? -0.734 32.656 -10.016 1 98.19 289 LEU B C 1
ATOM 4737 O O . LEU B 1 289 ? -1.657 32.094 -10.609 1 98.19 289 LEU B O 1
ATOM 4741 N N . GLY B 1 290 ? -0.879 33.781 -9.43 1 97.81 290 GLY B N 1
ATOM 4742 C CA . GLY B 1 290 ? -2.109 34.562 -9.531 1 97.81 290 GLY B CA 1
ATOM 4743 C C . GLY B 1 290 ? -3.148 34.156 -8.5 1 97.81 290 GLY B C 1
ATOM 4744 O O . GLY B 1 290 ? -4.344 34.375 -8.695 1 97.81 290 GLY B O 1
ATOM 4745 N N . LYS B 1 291 ? -2.674 33.531 -7.422 1 98.44 291 LYS B N 1
ATOM 4746 C CA . LYS B 1 291 ? -3.561 33.062 -6.355 1 98.44 291 LYS B CA 1
ATOM 4747 C C . LYS B 1 291 ? -3.148 33.656 -5.008 1 98.44 291 LYS B C 1
ATOM 4749 O O . LYS B 1 291 ? -2.227 34.469 -4.941 1 98.44 291 LYS B O 1
ATOM 4754 N N . ARG B 1 292 ? -3.904 33.375 -4.012 1 98.06 292 ARG B N 1
ATOM 4755 C CA . ARG B 1 292 ? -3.564 33.875 -2.684 1 98.06 292 ARG B CA 1
ATOM 4756 C C . ARG B 1 292 ? -3.834 32.844 -1.615 1 98.06 292 ARG B C 1
ATOM 4758 O O . ARG B 1 292 ? -4.688 31.969 -1.797 1 98.06 292 ARG B O 1
ATOM 4765 N N . PRO B 1 293 ? -3.139 32.938 -0.517 1 98.5 293 PRO B N 1
ATOM 4766 C CA . PRO B 1 293 ? -3.387 31.969 0.565 1 98.5 293 PRO B CA 1
ATOM 4767 C C . PRO B 1 293 ? -4.727 32.188 1.259 1 98.5 293 PRO B C 1
ATOM 4769 O O . PRO B 1 293 ? -5.145 33.344 1.44 1 98.5 293 PRO B O 1
ATOM 4772 N N . ALA B 1 294 ? -5.375 31.141 1.613 1 98.69 294 ALA B N 1
ATOM 4773 C CA . ALA B 1 294 ? -6.617 31.203 2.379 1 98.69 294 ALA B CA 1
ATOM 4774 C C . ALA B 1 294 ? -6.363 31.688 3.805 1 98.69 294 ALA B C 1
ATOM 4776 O O . ALA B 1 294 ? -5.375 31.281 4.434 1 98.69 294 ALA B O 1
ATOM 4777 N N . THR B 1 295 ? -7.246 32.531 4.258 1 98.06 295 THR B N 1
ATOM 4778 C CA . THR B 1 295 ? -7.262 32.844 5.684 1 98.06 295 THR B CA 1
ATOM 4779 C C . THR B 1 295 ? -7.801 31.672 6.484 1 98.06 295 THR B C 1
ATOM 4781 O O . THR B 1 295 ? -8.445 30.781 5.926 1 98.06 295 THR B O 1
ATOM 4784 N N . PRO B 1 296 ? -7.523 31.688 7.805 1 98.5 296 PRO B N 1
ATOM 4785 C CA . PRO B 1 296 ? -8.086 30.609 8.625 1 98.5 296 PRO B CA 1
ATOM 4786 C C . PRO B 1 296 ? -9.602 30.516 8.5 1 98.5 296 PRO B C 1
ATOM 4788 O O . PRO B 1 296 ? -10.148 29.406 8.438 1 98.5 296 PRO B O 1
ATOM 4791 N N . ASP B 1 297 ? -10.32 31.609 8.445 1 97.94 297 ASP B N 1
ATOM 4792 C CA . ASP B 1 297 ? -11.773 31.594 8.281 1 97.94 297 ASP B CA 1
ATOM 4793 C C . ASP B 1 297 ? -12.172 30.984 6.945 1 97.94 297 ASP B C 1
ATOM 4795 O O . ASP B 1 297 ? -13.141 30.219 6.863 1 97.94 297 ASP B O 1
ATOM 4799 N N . GLU B 1 298 ? -11.445 31.344 5.945 1 98 298 GLU B N 1
ATOM 4800 C CA . GLU B 1 298 ? -11.719 30.766 4.633 1 98 298 GLU B CA 1
ATOM 4801 C C . GLU B 1 298 ? -11.445 29.266 4.621 1 98 298 GLU B C 1
ATOM 4803 O O . GLU B 1 298 ? -12.148 28.5 3.959 1 98 298 GLU B O 1
ATOM 4808 N N . VAL B 1 299 ? -10.328 28.844 5.301 1 98.62 299 VAL B N 1
ATOM 4809 C CA . VAL B 1 299 ? -10.039 27.422 5.418 1 98.62 299 VAL B CA 1
ATOM 4810 C C . VAL B 1 299 ? -11.25 26.703 6.023 1 98.62 299 VAL B C 1
ATOM 4812 O O . VAL B 1 299 ? -11.695 25.672 5.504 1 98.62 299 VAL B O 1
ATOM 4815 N N . ARG B 1 300 ? -11.797 27.25 7.109 1 98.38 300 ARG B N 1
ATOM 4816 C CA . ARG B 1 300 ? -12.945 26.672 7.789 1 98.38 300 ARG B CA 1
ATOM 4817 C C . ARG B 1 300 ? -14.148 26.594 6.859 1 98.38 300 ARG B C 1
ATOM 4819 O O . ARG B 1 300 ? -14.883 25.609 6.859 1 98.38 300 ARG B O 1
ATOM 4826 N N . GLU B 1 301 ? -14.352 27.578 6.086 1 97.31 301 GLU B N 1
ATOM 4827 C CA . GLU B 1 301 ? -15.461 27.609 5.133 1 97.31 301 GLU B CA 1
ATOM 4828 C C . GLU B 1 301 ? -15.273 26.562 4.039 1 97.31 301 GLU B C 1
ATOM 4830 O O . GLU B 1 301 ? -16.188 25.781 3.75 1 97.31 301 GLU B O 1
ATOM 4835 N N . ILE B 1 302 ? -14.086 26.562 3.461 1 97.25 302 ILE B N 1
ATOM 4836 C CA . ILE B 1 302 ? -13.789 25.672 2.336 1 97.25 302 ILE B CA 1
ATOM 4837 C C . ILE B 1 302 ? -13.922 24.219 2.775 1 97.25 302 ILE B C 1
ATOM 4839 O O . ILE B 1 302 ? -14.453 23.391 2.039 1 97.25 302 ILE B O 1
ATOM 4843 N N . LEU B 1 303 ? -13.469 23.891 4 1 97.94 303 LEU B N 1
ATOM 4844 C CA . LEU B 1 303 ? -13.422 22.516 4.457 1 97.94 303 LEU B CA 1
ATOM 4845 C C . LEU B 1 303 ? -14.664 22.156 5.266 1 97.94 303 LEU B C 1
ATOM 4847 O O . LEU B 1 303 ? -14.844 21.016 5.672 1 97.94 303 LEU B O 1
ATOM 4851 N N . GLY B 1 304 ? -15.555 23.062 5.469 1 97.38 304 GLY B N 1
ATOM 4852 C CA . GLY B 1 304 ? -16.75 22.797 6.254 1 97.38 304 GLY B CA 1
ATOM 4853 C C . GLY B 1 304 ? -16.453 22.391 7.684 1 97.38 304 GLY B C 1
ATOM 4854 O O . GLY B 1 304 ? -17 21.406 8.18 1 97.38 304 GLY B O 1
ATOM 4855 N N . LEU B 1 305 ? -15.562 23.172 8.383 1 98.44 305 LEU B N 1
ATOM 4856 C CA . LEU B 1 305 ? -15.125 22.812 9.734 1 98.44 305 LEU B CA 1
ATOM 4857 C C . LEU B 1 305 ? -16.078 23.375 10.781 1 98.44 305 LEU B C 1
ATOM 4859 O O . LEU B 1 305 ? -16.766 24.375 10.531 1 98.44 305 LEU B O 1
ATOM 4863 N N . LYS B 1 306 ? -16.109 22.797 11.945 1 98.06 306 LYS B N 1
ATOM 4864 C CA . LYS B 1 306 ? -17.094 23.094 12.977 1 98.06 306 LYS B CA 1
ATOM 4865 C C . LYS B 1 306 ? -16.812 24.438 13.633 1 98.06 306 LYS B C 1
ATOM 4867 O O . LYS B 1 306 ? -17.703 25.047 14.234 1 98.06 306 LYS B O 1
ATOM 4872 N N . GLY B 1 307 ? -15.57 24.906 13.594 1 97.88 307 GLY B N 1
ATOM 4873 C CA . GLY B 1 307 ? -15.219 26.188 14.188 1 97.88 307 GLY B CA 1
ATOM 4874 C C . GLY B 1 307 ? -14.367 26.047 15.438 1 97.88 307 GLY B C 1
ATOM 4875 O O . GLY B 1 307 ? -14.484 25.078 16.172 1 97.88 307 GLY B O 1
ATOM 4876 N N . LYS B 1 308 ? -13.57 27.062 15.711 1 96.69 308 LYS B N 1
ATOM 4877 C CA . LYS B 1 308 ? -12.562 27.047 16.766 1 96.69 308 LYS B CA 1
ATOM 4878 C C . LYS B 1 308 ? -13.211 27.078 18.141 1 96.69 308 LYS B C 1
ATOM 4880 O O . LYS B 1 308 ? -12.555 26.797 19.156 1 96.69 308 LYS B O 1
ATOM 4885 N N . GLU B 1 309 ? -14.5 27.375 18.219 1 97.19 309 GLU B N 1
ATOM 4886 C CA . GLU B 1 309 ? -15.195 27.453 19.5 1 97.19 309 GLU B CA 1
ATOM 4887 C C . GLU B 1 309 ? -15.734 26.078 19.906 1 97.19 309 GLU B C 1
ATOM 4889 O O . GLU B 1 309 ? -16.188 25.906 21.047 1 97.19 309 GLU B O 1
ATOM 4894 N N . ARG B 1 310 ? -15.719 25.141 18.969 1 98.19 310 ARG B N 1
ATOM 4895 C CA . ARG B 1 310 ? -16.312 23.844 19.219 1 98.19 310 ARG B CA 1
ATOM 4896 C C . ARG B 1 310 ? -15.25 22.766 19.375 1 98.19 310 ARG B C 1
ATOM 4898 O O . ARG B 1 310 ? -15.453 21.609 18.984 1 98.19 310 ARG B O 1
ATOM 4905 N N . VAL B 1 311 ? -14.07 23.156 19.812 1 98.62 311 VAL B N 1
ATOM 4906 C CA . VAL B 1 311 ? -12.984 22.234 20.109 1 98.62 311 VAL B CA 1
ATOM 4907 C C . VAL B 1 311 ? -12.82 22.078 21.625 1 98.62 311 VAL B C 1
ATOM 4909 O O . VAL B 1 311 ? -13.43 22.828 22.391 1 98.62 311 VAL B O 1
ATOM 4912 N N . ASN B 1 312 ? -12.086 21.016 22.078 1 98.25 312 ASN B N 1
ATOM 4913 C CA . ASN B 1 312 ? -11.922 20.75 23.5 1 98.25 312 ASN B CA 1
ATOM 4914 C C . ASN B 1 312 ? -10.492 21.016 23.969 1 98.25 312 ASN B C 1
ATOM 4916 O O . ASN B 1 312 ? -9.852 20.141 24.547 1 98.25 312 ASN B O 1
ATOM 4920 N N . PHE B 1 313 ? -9.93 22.094 23.609 1 97.69 313 PHE B N 1
ATOM 4921 C CA . PHE B 1 313 ? -8.656 22.625 24.062 1 97.69 313 PHE B CA 1
ATOM 4922 C C . PHE B 1 313 ? -8.656 24.156 24 1 97.69 313 PHE B C 1
ATOM 4924 O O . PHE B 1 313 ? -9.508 24.75 23.328 1 97.69 313 PHE B O 1
#

Nearest PDB structures (foldseek):
  3lot-assembly1_D  TM=9.965E-01  e=2.026E-61  Archaeoglobus fulgidus
  3e02-assembly1_A  TM=9.824E-01  e=1.221E-43  Paraburkholderia xenovorans LB400
  3e49-assembly1_D  TM=9.877E-01  e=1.723E-42  Paraburkholderia xenovorans LB400
  8rio-assembly1_A  TM=9.788E-01  e=2.900E-41  Paracoccus denitrificans PD1222
  5zmy-assembly2_C  TM=8.596E-01  e=5.573E-21  Bordetella sp. BK-52